Protein AF-A0A399J6B4-F1 (afdb_monomer_lite)

InterPro domains:
  IPR021323 Protein of unknown function DUF2927 [PF11150] (65-126)
  IPR021323 Protein of unknown function DUF2927 [PF11150] (184-303)

pLDDT: mean 83.19, std 24.25, range [19.98, 98.75]

Sequence (508 aa):
MTCGAGAFRRMALGAGLLLAACAPAPTPPAPDKAPGPTTHSMRPQLPPVRHFGVYVPEAPHIANADLARDFLDLTFQLESGRALPVLTRFEGPVRVTVQGATPPGMMRDLTALISRLQDEAGIDIALAPTAPPTAPDSASEAGKGTGSAPDASGPPPATGATGTGGGTAPVNMITIQPVSGDDIRGELPDAACFVIPGIRNLSEFHGARRQDRSDWAKLTTRSQLAIFVPNDAAPQETRDCMHEELAQALGPLNDLFRLNDSIFNDDNVHSVLTGFDMLVLRITYAPELHSGMTKAQVAAQLPALLARLNPEGQRLTPTPLPQTTPEWRAAVQQALGAGGSPAARLRGAQAALAIAGQQGWRDHRMGFSEYILGRLLEARDPNAALAHMRRAHAVYSATPATRLYAAQTGVALARDALRRGDAQACLALLQDLPALAEANQNASLLAQVLMLQAEAHAMQGRDDLARAARLDSLGWARYGFGPTWAILAKLQDVADLPPDTTSEPGAG

Secondary structure (DSSP, 8-state):
----PPP-------------TT--SPPPPPPSSPPP--S------PPPPP------PPPP---HHHHHHHHHHHHSB-TTSPBPSB---B-S-EEEEE-SPPPTTHHHHHHHHHHHHHHTT---EEEPPPPP-PPP------------------PPPP----------PPPEEEEEEEE-HHHHHHH-TT-SSEEEES-SSGGGHHHHTTSGGG-GGG-SSB-EEEEEEESSS-HHHHHHHHHHHHHHHHS-----TT-TT-SSSTT---SS--HHHHHHHHHHT-TT--TT-BHHHHHHHHHHHHHHH-SGGGTSPP-PPPPPPHHHHHHHHHHH-TTS-HHHHHHHHHHHHHHHHHTT--SHHHHHHHHHHHHHHTTT-HHHHHHHHHHHHHHHTTSGGGHHHHHHHHHHHHHHHHHTT-HHHHHHHHTTHHHHHHHTT-HHHHHHHHHHHHHHHHHTT-HHHHHHHHHHHHHHHHHHS-SHHHHHHHHHHHHTSS--TT------

Organism: NCBI:txid2211117

Radius of gyration: 27.41 Å; chains: 1; bounding box: 67×78×98 Å

Structure (mmCIF, N/CA/C/O backbone):
data_AF-A0A399J6B4-F1
#
_entry.id   AF-A0A399J6B4-F1
#
loop_
_atom_site.group_PDB
_atom_site.id
_atom_site.type_symbol
_atom_site.label_atom_id
_atom_site.label_alt_id
_atom_site.label_comp_id
_atom_site.label_asym_id
_atom_site.label_entity_id
_atom_site.label_seq_id
_atom_site.pdbx_PDB_ins_code
_atom_site.Cartn_x
_atom_site.Cartn_y
_atom_site.Cartn_z
_atom_site.occupancy
_atom_site.B_iso_or_equiv
_atom_site.auth_seq_id
_atom_site.auth_comp_id
_atom_site.auth_asym_id
_atom_site.auth_atom_id
_atom_site.pdbx_PDB_model_num
ATOM 1 N N . MET A 1 1 ? 36.749 -9.414 45.480 1.00 26.80 1 MET A N 1
ATOM 2 C CA . MET A 1 1 ? 35.449 -10.006 45.866 1.00 26.80 1 MET A CA 1
ATOM 3 C C . MET A 1 1 ? 34.444 -8.871 45.948 1.00 26.80 1 MET A C 1
ATOM 5 O O . MET A 1 1 ? 34.381 -8.210 46.972 1.00 26.80 1 MET A O 1
ATOM 9 N N . THR A 1 2 ? 33.754 -8.566 44.851 1.00 19.98 2 THR A N 1
ATOM 10 C CA . THR A 1 2 ? 32.818 -7.432 44.763 1.00 19.98 2 THR A CA 1
ATOM 11 C C . THR A 1 2 ? 31.755 -7.694 43.694 1.00 19.98 2 THR A C 1
ATOM 13 O O . THR A 1 2 ? 32.061 -8.271 42.654 1.00 19.98 2 THR A O 1
ATOM 16 N N . CYS A 1 3 ? 30.532 -7.264 44.018 1.00 20.80 3 CYS A N 1
ATOM 17 C CA . CYS A 1 3 ? 29.274 -7.199 43.265 1.00 20.80 3 CYS A CA 1
ATOM 18 C C . CYS A 1 3 ? 29.321 -7.126 41.726 1.00 20.80 3 CYS A C 1
ATOM 20 O O . CYS A 1 3 ? 30.129 -6.402 41.152 1.00 20.80 3 CYS A O 1
ATOM 22 N N . GLY A 1 4 ? 28.303 -7.724 41.091 1.00 20.16 4 GLY A N 1
ATOM 23 C CA . GLY A 1 4 ? 27.884 -7.459 39.711 1.00 20.16 4 GLY A CA 1
ATOM 24 C C . GLY A 1 4 ? 26.361 -7.564 39.586 1.00 20.16 4 GLY A C 1
ATOM 25 O O . GLY A 1 4 ? 25.768 -8.545 40.026 1.00 20.16 4 GLY A O 1
ATOM 26 N N . ALA A 1 5 ? 25.747 -6.500 39.073 1.00 21.94 5 ALA A N 1
ATOM 27 C CA . ALA A 1 5 ? 24.333 -6.166 39.180 1.00 21.94 5 ALA A CA 1
ATOM 28 C C . ALA A 1 5 ? 23.437 -6.832 38.121 1.00 21.94 5 ALA A C 1
ATOM 30 O O . ALA A 1 5 ? 23.877 -7.194 37.031 1.00 21.94 5 ALA A O 1
ATOM 31 N N . GLY A 1 6 ? 22.162 -6.969 38.496 1.00 20.25 6 GLY A N 1
ATOM 32 C CA . GLY A 1 6 ? 21.101 -7.678 37.791 1.00 20.25 6 GLY A CA 1
ATOM 33 C C . GLY A 1 6 ? 20.618 -7.031 36.494 1.00 20.25 6 GLY A C 1
ATOM 34 O O . GLY A 1 6 ? 20.526 -5.813 36.353 1.00 20.25 6 GLY A O 1
ATOM 35 N N . ALA A 1 7 ? 20.257 -7.917 35.569 1.00 22.03 7 ALA A N 1
ATOM 36 C CA . ALA A 1 7 ? 19.616 -7.651 34.297 1.00 22.03 7 ALA A CA 1
ATOM 37 C C . ALA A 1 7 ? 18.214 -7.038 34.469 1.00 22.03 7 ALA A C 1
ATOM 39 O O . ALA A 1 7 ? 17.348 -7.624 35.118 1.00 22.03 7 ALA A O 1
ATOM 40 N N . PHE A 1 8 ? 17.969 -5.895 33.822 1.00 21.58 8 PHE A N 1
ATOM 41 C CA . PHE A 1 8 ? 16.633 -5.322 33.659 1.00 21.58 8 PHE A CA 1
ATOM 42 C C . PHE A 1 8 ? 16.160 -5.458 32.206 1.00 21.58 8 PHE A C 1
ATOM 44 O O . PHE A 1 8 ? 16.821 -5.034 31.258 1.00 21.58 8 PHE A O 1
ATOM 51 N N . ARG A 1 9 ? 14.987 -6.088 32.076 1.00 20.48 9 ARG A N 1
ATOM 52 C CA . ARG A 1 9 ? 14.182 -6.303 30.867 1.00 20.48 9 ARG A CA 1
ATOM 53 C C . ARG A 1 9 ? 13.980 -5.009 30.070 1.00 20.48 9 ARG A C 1
ATOM 55 O O . ARG A 1 9 ? 13.464 -4.029 30.600 1.00 20.48 9 ARG A O 1
ATOM 62 N N . ARG A 1 10 ? 14.281 -5.049 28.768 1.00 23.75 10 ARG A N 1
ATOM 63 C CA . ARG A 1 10 ? 13.801 -4.065 27.789 1.00 23.75 10 ARG A CA 1
ATOM 64 C C . ARG A 1 10 ? 12.342 -4.393 27.458 1.00 23.75 10 ARG A C 1
ATOM 66 O O . ARG A 1 10 ? 12.069 -5.417 26.842 1.00 23.75 10 ARG A O 1
ATOM 73 N N . MET A 1 11 ? 11.414 -3.552 27.915 1.00 22.17 11 MET A N 1
ATOM 74 C CA . MET A 1 11 ? 10.039 -3.523 27.411 1.00 22.17 11 MET A CA 1
ATOM 75 C C . MET A 1 11 ? 10.085 -3.106 25.939 1.00 22.17 11 MET A C 1
ATOM 77 O O . MET A 1 11 ? 10.485 -1.986 25.625 1.00 22.17 11 MET A O 1
ATOM 81 N N . ALA A 1 12 ? 9.724 -4.034 25.057 1.00 24.00 12 ALA A N 1
ATOM 82 C CA . ALA A 1 12 ? 9.498 -3.777 23.647 1.00 24.00 12 ALA A CA 1
ATOM 83 C C . ALA A 1 12 ? 8.201 -2.968 23.508 1.00 24.00 12 ALA A C 1
ATOM 85 O O . ALA A 1 12 ? 7.105 -3.490 23.702 1.00 24.00 12 ALA A O 1
ATOM 86 N N . LEU A 1 13 ? 8.347 -1.676 23.231 1.00 30.33 13 LEU A N 1
ATOM 87 C CA . LEU A 1 13 ? 7.309 -0.897 22.573 1.00 30.33 13 LEU A CA 1
ATOM 88 C C . LEU A 1 13 ? 7.249 -1.405 21.135 1.00 30.33 13 LEU A C 1
ATOM 90 O O . LEU A 1 13 ? 8.274 -1.411 20.455 1.00 30.33 13 LEU A O 1
ATOM 94 N N . GLY A 1 14 ? 6.083 -1.906 20.730 1.00 29.34 14 GLY A N 1
ATOM 95 C CA . GLY A 1 14 ? 5.829 -2.314 19.355 1.00 29.34 14 GLY A CA 1
ATOM 96 C C . GLY A 1 14 ? 5.994 -1.105 18.447 1.00 29.34 14 GLY A C 1
ATOM 97 O O . GLY A 1 14 ? 5.126 -0.240 18.420 1.00 29.34 14 GLY A O 1
ATOM 98 N N . ALA A 1 15 ? 7.140 -1.036 17.778 1.00 29.83 15 ALA A N 1
ATOM 99 C CA . ALA A 1 15 ? 7.305 -0.257 16.569 1.00 29.83 15 ALA A CA 1
ATOM 100 C C . ALA A 1 15 ? 6.495 -0.986 15.493 1.00 29.83 15 ALA A C 1
ATOM 102 O O . ALA A 1 15 ? 6.788 -2.151 15.214 1.00 29.83 15 ALA A O 1
ATOM 103 N N . GLY A 1 16 ? 5.434 -0.344 15.001 1.00 30.03 16 GLY A N 1
ATOM 104 C CA . GLY A 1 16 ? 4.725 -0.807 13.813 1.00 30.03 16 GLY A CA 1
ATOM 105 C C . GLY A 1 16 ? 5.716 -0.842 12.658 1.00 30.03 16 GLY A C 1
ATOM 106 O O . GLY A 1 16 ? 6.464 0.120 12.457 1.00 30.03 16 GLY A O 1
ATOM 107 N N . LEU A 1 17 ? 5.798 -1.985 11.986 1.00 30.83 17 LEU A N 1
ATOM 108 C CA . LEU A 1 17 ? 6.546 -2.108 10.744 1.00 30.83 17 LEU A CA 1
ATOM 109 C C . LEU A 1 17 ? 5.548 -1.812 9.629 1.00 30.83 17 LEU A C 1
ATOM 111 O O . LEU A 1 17 ? 5.013 -2.733 9.024 1.00 30.83 17 LEU A O 1
ATOM 115 N N . LEU A 1 18 ? 5.351 -0.532 9.325 1.00 29.59 18 LEU A N 1
ATOM 116 C CA . LEU A 1 18 ? 4.700 -0.129 8.081 1.00 29.59 18 LEU A CA 1
ATOM 117 C C . LEU A 1 18 ? 5.726 -0.290 6.958 1.00 29.59 18 LEU A C 1
ATOM 119 O O . LEU A 1 18 ? 6.440 0.634 6.563 1.00 29.59 18 LEU A O 1
ATOM 123 N N . LEU A 1 19 ? 5.896 -1.540 6.524 1.00 31.41 19 LEU A N 1
ATOM 124 C CA . LEU A 1 19 ? 6.671 -1.883 5.343 1.00 31.41 19 LEU A CA 1
ATOM 125 C C . LEU A 1 19 ? 5.777 -1.680 4.124 1.00 31.41 19 LEU A C 1
ATOM 127 O O . LEU A 1 19 ? 5.273 -2.636 3.543 1.00 31.41 19 LEU A O 1
ATOM 131 N N . ALA A 1 20 ? 5.648 -0.432 3.677 1.00 28.42 20 ALA A N 1
ATOM 132 C CA . ALA A 1 20 ? 5.200 -0.173 2.321 1.00 28.42 20 ALA A CA 1
ATOM 133 C C . ALA A 1 20 ? 6.119 -0.953 1.358 1.00 28.42 20 ALA A C 1
ATOM 135 O O . ALA A 1 20 ? 7.308 -0.650 1.199 1.00 28.42 20 ALA A O 1
ATOM 136 N N . ALA A 1 21 ? 5.573 -1.965 0.676 1.00 29.17 21 ALA A N 1
ATOM 137 C CA . ALA A 1 21 ? 6.278 -2.746 -0.344 1.00 29.17 21 ALA A CA 1
ATOM 138 C C . ALA A 1 21 ? 6.682 -1.899 -1.575 1.00 29.17 21 ALA A C 1
ATOM 140 O O . ALA A 1 21 ? 7.307 -2.399 -2.514 1.00 29.17 21 ALA A O 1
ATOM 141 N N . CYS A 1 22 ? 6.424 -0.591 -1.533 1.00 29.05 22 CYS A N 1
ATOM 142 C CA . CYS A 1 22 ? 6.969 0.431 -2.414 1.00 29.05 22 CYS A CA 1
ATOM 143 C C . CYS A 1 22 ? 8.441 0.781 -2.146 1.00 29.05 22 CYS A C 1
ATOM 145 O O . CYS A 1 22 ? 8.893 1.801 -2.653 1.00 29.05 22 CYS A O 1
ATOM 147 N N . ALA A 1 23 ? 9.225 -0.034 -1.427 1.00 25.23 23 ALA A N 1
ATOM 148 C CA . ALA A 1 23 ? 10.664 0.200 -1.331 1.00 25.23 23 ALA A CA 1
ATOM 149 C C . ALA A 1 23 ? 11.293 0.198 -2.746 1.00 25.23 23 ALA A C 1
ATOM 151 O O . ALA A 1 23 ? 11.383 -0.879 -3.371 1.00 25.23 23 ALA A O 1
ATOM 152 N N . PRO A 1 24 ? 11.758 1.357 -3.269 1.00 29.09 24 PRO A N 1
ATOM 153 C CA . PRO A 1 24 ? 12.564 1.369 -4.478 1.00 29.09 24 PRO A CA 1
ATOM 154 C C . PRO A 1 24 ? 13.787 0.474 -4.245 1.00 29.09 24 PRO A C 1
ATOM 156 O O . PRO A 1 24 ? 14.213 0.244 -3.110 1.00 29.09 24 PRO A O 1
ATOM 159 N N . ALA A 1 25 ? 14.346 -0.092 -5.316 1.00 27.31 25 ALA A N 1
ATOM 160 C CA . ALA A 1 25 ? 15.656 -0.737 -5.237 1.00 27.31 25 ALA A CA 1
ATOM 161 C C . ALA A 1 25 ? 16.624 0.152 -4.424 1.00 27.31 25 ALA A C 1
ATOM 163 O O . ALA A 1 25 ? 16.538 1.376 -4.568 1.00 27.31 25 ALA A O 1
ATOM 164 N N . PRO A 1 26 ? 17.497 -0.422 -3.570 1.00 23.53 26 PRO A N 1
ATOM 165 C CA . PRO A 1 26 ? 18.418 0.365 -2.761 1.00 23.53 26 PRO A CA 1
ATOM 166 C C . PRO A 1 26 ? 19.145 1.356 -3.665 1.00 23.53 26 PRO A C 1
ATOM 168 O O . PRO A 1 26 ? 19.830 0.962 -4.610 1.00 23.53 26 PRO A O 1
ATOM 171 N N . THR A 1 27 ? 18.937 2.644 -3.403 1.00 28.33 27 THR A N 1
ATOM 172 C CA . THR A 1 27 ? 19.668 3.710 -4.071 1.00 28.33 27 THR A CA 1
ATOM 173 C C . THR A 1 27 ? 21.152 3.471 -3.812 1.00 28.33 27 THR A C 1
ATOM 175 O O . THR A 1 27 ? 21.530 3.330 -2.642 1.00 28.33 27 THR A O 1
ATOM 178 N N . PRO A 1 28 ? 22.008 3.400 -4.848 1.00 25.19 28 PRO A N 1
ATOM 179 C CA . PRO A 1 28 ? 23.443 3.435 -4.619 1.00 25.19 28 PRO A CA 1
ATOM 180 C C . PRO A 1 28 ? 23.772 4.687 -3.788 1.00 25.19 28 PRO A C 1
ATOM 182 O O . PRO A 1 28 ? 23.064 5.693 -3.917 1.00 25.19 28 PRO A O 1
ATOM 185 N N . PRO A 1 29 ? 24.794 4.638 -2.912 1.00 23.86 29 PRO A N 1
ATOM 186 C CA . PRO A 1 29 ? 25.210 5.818 -2.166 1.00 23.86 29 PRO A CA 1
ATOM 187 C C . PRO A 1 29 ? 25.396 6.972 -3.148 1.00 23.86 29 PRO A C 1
ATOM 189 O O . PRO A 1 29 ? 25.939 6.775 -4.241 1.00 23.86 29 PRO A O 1
ATOM 192 N N . ALA A 1 30 ? 24.892 8.151 -2.774 1.00 26.66 30 ALA A N 1
ATOM 193 C CA . ALA A 1 30 ? 25.101 9.358 -3.554 1.00 26.66 30 ALA A CA 1
ATOM 194 C C . ALA A 1 30 ? 26.594 9.436 -3.919 1.00 26.66 30 ALA A C 1
ATOM 196 O O . ALA A 1 30 ? 27.432 9.231 -3.036 1.00 26.66 30 ALA A O 1
ATOM 197 N N . PRO A 1 31 ? 26.957 9.664 -5.192 1.00 30.59 31 PRO A N 1
ATOM 198 C CA . PRO A 1 31 ? 28.357 9.837 -5.536 1.00 30.59 31 PRO A CA 1
ATOM 199 C C . PRO A 1 31 ? 28.922 10.966 -4.669 1.00 30.59 31 PRO A C 1
ATOM 201 O O . PRO A 1 31 ? 28.338 12.048 -4.609 1.00 30.59 31 PRO A O 1
ATOM 204 N N . ASP A 1 32 ? 30.064 10.717 -4.022 1.00 34.56 32 ASP A N 1
ATOM 205 C CA . ASP A 1 32 ? 30.746 11.615 -3.067 1.00 34.56 32 ASP A CA 1
ATOM 206 C C . ASP A 1 32 ? 31.175 12.978 -3.650 1.00 34.56 32 ASP A C 1
ATOM 208 O O . ASP A 1 32 ? 31.865 13.769 -3.010 1.00 34.56 32 ASP A O 1
ATOM 212 N N . LYS A 1 33 ? 30.770 13.282 -4.879 1.00 36.25 33 LYS A N 1
ATOM 213 C CA . LYS A 1 33 ? 30.778 14.596 -5.508 1.00 36.25 33 LYS A CA 1
ATOM 214 C C . LYS A 1 33 ? 29.810 14.550 -6.681 1.00 36.25 33 LYS A C 1
ATOM 216 O O . LYS A 1 33 ? 29.886 13.652 -7.519 1.00 36.25 33 LYS A O 1
ATOM 221 N N . ALA A 1 34 ? 28.956 15.565 -6.784 1.00 32.44 34 ALA A N 1
ATOM 222 C CA . ALA A 1 34 ? 28.310 15.889 -8.047 1.00 32.44 34 ALA A CA 1
ATOM 223 C C . ALA A 1 34 ? 29.396 15.983 -9.142 1.00 32.44 34 ALA A C 1
ATOM 225 O O . ALA A 1 34 ? 30.417 16.641 -8.903 1.00 32.44 34 ALA A O 1
ATOM 226 N N . PRO A 1 35 ? 29.227 15.350 -10.317 1.00 35.50 35 PRO A N 1
ATOM 227 C CA . PRO A 1 35 ? 30.140 15.582 -11.422 1.00 35.50 35 PRO A CA 1
ATOM 228 C C . PRO A 1 35 ? 30.145 17.084 -11.724 1.00 35.50 35 PRO A C 1
ATOM 230 O O . PRO A 1 35 ? 29.090 17.702 -11.887 1.00 35.50 35 PRO A O 1
ATOM 233 N N . GLY A 1 36 ? 31.337 17.685 -11.718 1.00 35.06 36 GLY A N 1
ATOM 234 C CA . GLY A 1 36 ? 31.517 19.093 -12.062 1.00 35.06 36 GLY A CA 1
ATOM 235 C C . GLY A 1 36 ? 30.961 19.395 -13.460 1.00 35.06 36 GLY A C 1
ATOM 236 O O . GLY A 1 36 ? 30.843 18.484 -14.286 1.00 35.06 36 GLY A O 1
ATOM 237 N N . PRO A 1 37 ? 30.612 20.660 -13.753 1.00 36.12 37 PRO A N 1
ATOM 238 C CA . PRO A 1 37 ? 29.930 21.017 -14.985 1.00 36.12 37 PRO A CA 1
ATOM 239 C C . PRO A 1 37 ? 30.905 20.860 -16.150 1.00 36.12 37 PRO A C 1
ATOM 241 O O . PRO A 1 37 ? 31.718 21.740 -16.422 1.00 36.12 37 PRO A O 1
ATOM 244 N N . THR A 1 38 ? 30.835 19.731 -16.844 1.00 35.59 38 THR A N 1
ATOM 245 C CA . THR A 1 38 ? 31.518 19.553 -18.120 1.00 35.59 38 THR A CA 1
ATOM 246 C C . THR A 1 38 ? 30.466 19.359 -19.199 1.00 35.59 38 THR A C 1
ATOM 248 O O . THR A 1 38 ? 29.676 18.423 -19.179 1.00 35.59 38 THR A O 1
ATOM 251 N N . THR A 1 39 ? 30.476 20.314 -20.132 1.00 32.84 39 THR A N 1
ATOM 252 C CA . THR A 1 39 ? 29.654 20.439 -21.345 1.00 32.84 39 THR A CA 1
ATOM 253 C C . THR A 1 39 ? 28.180 20.817 -21.137 1.00 32.84 39 THR A C 1
ATOM 255 O O . THR A 1 39 ? 27.442 20.235 -20.350 1.00 32.84 39 THR A O 1
ATOM 258 N N . HIS A 1 40 ? 27.760 21.867 -21.848 1.00 36.88 40 HIS A N 1
ATOM 259 C CA . HIS A 1 40 ? 26.385 22.356 -21.925 1.00 36.88 40 HIS A CA 1
ATOM 260 C C . HIS A 1 40 ? 25.469 21.294 -22.560 1.00 36.88 40 HIS A C 1
ATOM 262 O O . HIS A 1 40 ? 25.194 21.347 -23.753 1.00 36.88 40 HIS A O 1
ATOM 268 N N . SER A 1 41 ? 24.972 20.342 -21.773 1.00 39.12 41 SER A N 1
ATOM 269 C CA . SER A 1 41 ? 23.759 19.604 -22.129 1.00 39.12 41 SER A CA 1
ATOM 270 C C . SER A 1 41 ? 22.575 20.321 -21.497 1.00 39.12 41 SER A C 1
ATOM 272 O O . SER A 1 41 ? 22.517 20.482 -20.276 1.00 39.12 41 SER A O 1
ATOM 274 N N . MET A 1 42 ? 21.659 20.807 -22.339 1.00 37.47 42 MET A N 1
ATOM 275 C CA . MET A 1 42 ? 20.337 21.300 -21.946 1.00 37.47 42 MET A CA 1
ATOM 276 C C . MET A 1 42 ? 19.780 20.391 -20.847 1.00 37.47 42 MET A C 1
ATOM 278 O O . MET A 1 42 ? 19.519 19.217 -21.100 1.00 37.47 42 MET A O 1
ATOM 282 N N . ARG A 1 43 ? 19.604 20.909 -19.624 1.00 52.41 43 ARG A N 1
ATOM 283 C CA . ARG A 1 43 ? 18.799 20.200 -18.622 1.00 52.41 43 ARG A CA 1
ATOM 284 C C . ARG A 1 43 ? 17.421 20.005 -19.258 1.00 52.41 43 ARG A C 1
ATOM 286 O O . ARG A 1 43 ? 16.815 21.024 -19.597 1.00 52.41 43 ARG A O 1
ATOM 293 N N . PRO A 1 44 ? 16.929 18.769 -19.458 1.00 59.09 44 PRO A N 1
ATOM 294 C CA . PRO A 1 44 ? 15.613 18.569 -20.042 1.00 59.09 44 PRO A CA 1
ATOM 295 C C . PRO A 1 44 ? 14.598 19.318 -19.184 1.00 59.09 44 PRO A C 1
ATOM 297 O O . PRO A 1 44 ? 14.485 19.065 -17.981 1.00 59.09 44 PRO A O 1
ATOM 300 N N . GLN A 1 45 ? 13.905 20.291 -19.773 1.00 70.94 45 GLN A N 1
ATOM 301 C CA . GLN A 1 45 ? 12.820 20.966 -19.081 1.00 70.94 45 GLN A CA 1
ATOM 302 C C . GLN A 1 45 ? 11.707 19.936 -18.897 1.00 70.94 45 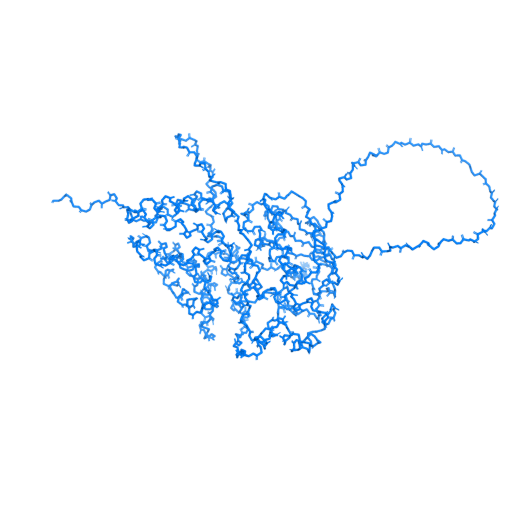GLN A C 1
ATOM 304 O O . GLN A 1 45 ? 11.056 19.537 -19.859 1.00 70.94 45 GLN A O 1
ATOM 309 N N . LEU A 1 46 ? 11.537 19.456 -17.665 1.00 79.94 46 LEU A N 1
ATOM 310 C CA . LEU A 1 46 ? 10.514 18.463 -17.373 1.00 79.94 46 LEU A CA 1
ATOM 311 C C . LEU A 1 46 ? 9.117 19.074 -17.573 1.00 79.94 46 LEU A C 1
ATOM 313 O O . LEU A 1 46 ? 8.896 20.221 -17.158 1.00 79.94 46 LEU A O 1
ATOM 317 N N . PRO A 1 47 ? 8.161 18.319 -18.142 1.00 86.44 47 PRO A N 1
ATOM 318 C CA . PRO A 1 47 ? 6.780 18.770 -18.252 1.00 86.44 47 PRO A CA 1
ATOM 319 C C . PRO A 1 47 ? 6.176 19.042 -16.863 1.00 86.44 47 PRO A C 1
ATOM 321 O O . PRO A 1 47 ? 6.706 18.573 -15.844 1.00 86.44 47 PRO A O 1
ATOM 324 N N . PRO A 1 48 ? 5.074 19.808 -16.781 1.00 86.31 48 PRO A N 1
ATOM 325 C CA . PRO A 1 48 ? 4.318 19.966 -15.543 1.00 86.31 48 PRO A CA 1
ATOM 326 C C . PRO A 1 48 ? 3.937 18.614 -14.926 1.00 86.31 48 PRO A C 1
ATOM 328 O O . PRO A 1 48 ? 3.704 17.639 -15.638 1.00 86.31 48 PRO A O 1
ATOM 331 N N . VAL A 1 49 ? 3.874 18.570 -13.593 1.00 87.06 49 VAL A N 1
ATOM 332 C CA . VAL A 1 49 ? 3.455 17.373 -12.848 1.00 87.06 49 VAL A CA 1
ATOM 333 C C . VAL A 1 49 ? 2.025 17.000 -13.245 1.00 87.06 49 VAL A C 1
ATOM 335 O O . VAL A 1 49 ? 1.138 17.859 -13.224 1.00 87.06 49 VAL A O 1
ATOM 338 N N . ARG A 1 50 ? 1.802 15.732 -13.607 1.00 90.44 50 ARG A N 1
ATOM 339 C CA . ARG A 1 50 ? 0.462 15.165 -13.814 1.00 90.44 50 ARG A CA 1
ATOM 340 C C . ARG A 1 50 ? -0.176 14.783 -12.481 1.00 90.44 50 ARG A C 1
ATOM 342 O O . ARG A 1 50 ? 0.507 14.559 -11.488 1.00 90.44 50 ARG A O 1
ATOM 349 N N . HIS A 1 51 ? -1.499 14.709 -12.481 1.00 88.19 51 HIS A N 1
ATOM 350 C CA . HIS A 1 51 ? -2.289 14.336 -11.314 1.00 88.19 51 HIS A CA 1
ATOM 351 C C . HIS A 1 51 ? -3.400 13.398 -11.754 1.00 88.19 51 HIS A C 1
ATOM 353 O O . HIS A 1 51 ? -3.881 13.500 -12.886 1.00 88.19 51 HIS A O 1
ATOM 359 N N . PHE A 1 52 ? -3.802 12.502 -10.861 1.00 91.50 52 PHE A N 1
ATOM 360 C CA . PHE A 1 52 ? -4.925 11.617 -11.121 1.00 91.50 52 PHE A CA 1
ATOM 361 C C . PHE A 1 52 ? -6.251 12.372 -11.068 1.00 91.50 52 PHE A C 1
ATOM 363 O O . PHE A 1 52 ? -6.393 13.375 -10.365 1.00 91.50 52 PHE A O 1
ATOM 370 N N . GLY A 1 53 ? -7.213 11.882 -11.847 1.00 88.38 53 GLY A N 1
ATOM 371 C CA . GLY A 1 53 ? -8.607 12.284 -11.726 1.00 88.38 53 GLY A CA 1
ATOM 372 C C . GLY A 1 53 ? -9.282 11.637 -10.515 1.00 88.38 53 GLY A C 1
ATOM 373 O O . GLY A 1 53 ? -8.631 11.111 -9.612 1.00 88.38 53 GLY A O 1
ATOM 374 N N . VAL A 1 54 ? -10.613 11.660 -10.520 1.00 86.38 54 VAL A N 1
ATOM 375 C CA . VAL A 1 54 ? -11.429 10.982 -9.505 1.00 86.38 54 VAL A CA 1
ATOM 376 C C . VAL A 1 54 ? -11.155 9.476 -9.547 1.00 86.38 54 VAL A C 1
ATOM 378 O O . VAL A 1 54 ? -11.136 8.878 -10.622 1.00 86.38 54 VAL A O 1
ATOM 381 N N . TYR A 1 55 ? -10.924 8.875 -8.379 1.00 89.12 55 TYR A N 1
ATOM 382 C CA . TYR A 1 55 ? -10.807 7.425 -8.250 1.00 89.12 55 TYR A CA 1
ATOM 383 C C . TYR A 1 55 ? -12.179 6.778 -8.434 1.00 89.12 55 TYR A C 1
ATOM 385 O O . TYR A 1 55 ? -13.163 7.245 -7.863 1.00 89.12 55 TYR A O 1
ATOM 393 N N . VAL A 1 56 ? -12.238 5.699 -9.210 1.00 87.38 56 VAL A N 1
ATOM 394 C CA . VAL A 1 56 ? -13.453 4.898 -9.365 1.00 87.38 56 VAL A CA 1
ATOM 395 C C . VAL A 1 56 ? -13.236 3.593 -8.600 1.00 87.38 56 VAL A C 1
ATOM 397 O O . VAL A 1 56 ? -12.478 2.751 -9.081 1.00 87.38 56 VAL A O 1
ATOM 400 N N . PRO A 1 57 ? -13.844 3.422 -7.412 1.00 83.31 57 PRO A N 1
ATOM 401 C CA . PRO A 1 57 ? -13.641 2.225 -6.611 1.00 83.31 57 PRO A CA 1
ATOM 402 C C . PRO A 1 57 ? -14.259 0.998 -7.278 1.00 83.31 57 PRO A C 1
ATOM 404 O O . PRO A 1 57 ? -15.393 1.032 -7.763 1.00 83.31 57 PRO A O 1
ATOM 407 N N . GLU A 1 58 ? -13.525 -0.112 -7.253 1.00 86.69 58 GLU A N 1
ATOM 408 C CA . GLU A 1 58 ? -14.093 -1.425 -7.544 1.00 86.69 58 GLU A CA 1
ATOM 409 C C . GLU A 1 58 ? -14.865 -1.922 -6.318 1.00 86.69 58 GLU A C 1
ATOM 411 O O . GLU A 1 58 ? -14.420 -1.783 -5.177 1.00 86.69 58 GLU A O 1
ATOM 416 N N . ALA A 1 59 ? -16.055 -2.481 -6.542 1.00 85.88 59 ALA A N 1
ATOM 417 C CA . ALA A 1 59 ? -16.837 -3.050 -5.453 1.00 85.88 59 ALA A CA 1
ATOM 418 C C . ALA A 1 59 ? -16.114 -4.292 -4.896 1.00 85.88 59 ALA A C 1
ATOM 420 O O . ALA A 1 59 ? -15.736 -5.165 -5.684 1.00 85.88 59 ALA A O 1
ATOM 421 N N . PRO A 1 60 ? -15.952 -4.415 -3.566 1.00 87.62 60 PRO A N 1
ATOM 422 C CA . PRO A 1 60 ? -15.250 -5.549 -2.982 1.00 87.62 60 PRO A CA 1
ATOM 423 C C . PRO A 1 60 ? -15.991 -6.854 -3.287 1.00 87.62 60 PRO A C 1
ATOM 425 O O . PRO A 1 60 ? -17.179 -7.001 -2.992 1.00 87.62 60 PRO A O 1
ATOM 428 N N . HIS A 1 61 ? -15.279 -7.827 -3.854 1.00 89.69 61 HIS A N 1
ATOM 429 C CA . HIS A 1 61 ? -15.815 -9.151 -4.166 1.00 89.69 61 HIS A CA 1
ATOM 430 C C . HIS A 1 61 ? -15.371 -10.163 -3.104 1.00 89.69 61 HIS A C 1
ATOM 432 O O . HIS A 1 61 ? -14.439 -10.938 -3.309 1.00 89.69 61 HIS A O 1
ATOM 438 N N . ILE A 1 62 ? -16.026 -10.138 -1.942 1.00 93.88 62 ILE A N 1
ATOM 439 C CA . ILE A 1 62 ? -15.675 -10.986 -0.796 1.00 93.88 62 ILE A CA 1
ATOM 440 C C . ILE A 1 62 ? -16.918 -11.582 -0.133 1.00 93.88 62 ILE A C 1
ATOM 442 O O . ILE A 1 62 ? -17.942 -10.911 0.027 1.00 93.88 62 ILE A O 1
ATOM 446 N N . ALA A 1 63 ? -16.833 -12.855 0.263 1.00 97.31 63 ALA A N 1
ATOM 447 C CA . ALA A 1 63 ? -17.887 -13.514 1.022 1.00 97.31 63 ALA A CA 1
ATOM 448 C C . ALA A 1 63 ? -17.997 -12.920 2.433 1.00 97.31 63 ALA A C 1
ATOM 450 O O . ALA A 1 63 ? -16.995 -12.653 3.097 1.00 97.31 63 ALA A O 1
ATOM 451 N N . ASN A 1 64 ? -19.221 -12.778 2.941 1.00 97.88 64 ASN A N 1
ATOM 452 C CA . ASN A 1 64 ? -19.450 -12.153 4.247 1.00 97.88 64 ASN A CA 1
ATOM 453 C C . ASN A 1 64 ? -18.802 -12.924 5.404 1.00 97.88 64 ASN A C 1
ATOM 455 O O . ASN A 1 64 ? -18.394 -12.312 6.386 1.00 97.88 64 ASN A O 1
ATOM 459 N N . ALA A 1 65 ? -18.666 -14.247 5.291 1.00 97.31 65 ALA A N 1
ATOM 460 C CA . ALA A 1 65 ? -17.972 -15.044 6.301 1.00 97.31 65 ALA A CA 1
ATOM 461 C C . ALA A 1 65 ? -16.467 -14.722 6.366 1.00 97.31 65 ALA A C 1
ATOM 463 O O . ALA A 1 65 ? -15.920 -14.588 7.462 1.00 97.31 65 ALA A O 1
ATOM 464 N N . ASP A 1 66 ? -15.819 -14.549 5.210 1.00 96.94 66 ASP A N 1
ATOM 465 C CA . ASP A 1 66 ? -14.394 -14.213 5.131 1.00 96.94 66 ASP A CA 1
ATOM 466 C C . ASP A 1 66 ? -14.156 -12.780 5.609 1.00 96.94 66 ASP A C 1
ATOM 468 O O . ASP A 1 66 ? -13.323 -12.555 6.486 1.00 96.94 66 ASP A O 1
ATOM 472 N N . LEU A 1 67 ? -14.976 -11.834 5.136 1.00 97.44 67 LEU A N 1
ATOM 473 C CA . LEU A 1 67 ? -14.929 -10.437 5.567 1.00 97.44 67 LEU A CA 1
ATOM 474 C C . LEU A 1 67 ? -15.153 -10.289 7.076 1.00 97.44 67 LEU A C 1
ATOM 476 O O . LEU A 1 67 ? -14.437 -9.532 7.722 1.00 97.44 67 LEU A O 1
ATOM 480 N N . ALA A 1 68 ? -16.106 -11.020 7.666 1.00 98.12 68 ALA A N 1
ATOM 481 C CA . ALA A 1 68 ? -16.333 -10.977 9.110 1.00 98.12 68 ALA A CA 1
ATOM 482 C C . ALA A 1 68 ? -15.098 -11.438 9.894 1.00 98.12 68 ALA A C 1
ATOM 484 O O . ALA A 1 68 ? -14.703 -10.802 10.871 1.00 98.12 68 ALA A O 1
ATOM 485 N N . ARG A 1 69 ? -14.478 -12.542 9.466 1.00 96.62 69 ARG A N 1
ATOM 486 C CA . ARG A 1 69 ? -13.253 -13.063 10.079 1.00 96.62 69 ARG A CA 1
ATOM 487 C C . ARG A 1 69 ? -12.106 -12.064 9.947 1.00 96.62 69 ARG A C 1
ATOM 489 O O . ARG A 1 69 ? -11.436 -11.784 10.937 1.00 96.62 69 ARG A O 1
ATOM 496 N N . ASP A 1 70 ? -11.884 -11.538 8.749 1.00 96.62 70 ASP A N 1
ATOM 497 C CA . ASP A 1 70 ? -10.761 -10.644 8.484 1.00 96.62 70 ASP A CA 1
ATOM 498 C C . ASP A 1 70 ? -10.946 -9.294 9.184 1.00 96.62 70 ASP A C 1
ATOM 500 O O . ASP A 1 70 ? -10.016 -8.830 9.834 1.00 96.62 70 ASP A O 1
ATOM 504 N N . PHE A 1 71 ? -12.164 -8.747 9.221 1.00 97.75 71 PHE A N 1
ATOM 505 C CA . PHE A 1 71 ? -12.496 -7.567 10.026 1.00 97.75 71 PHE A CA 1
ATOM 506 C C . PHE A 1 71 ? -12.149 -7.756 11.510 1.00 97.75 71 PHE A C 1
ATOM 508 O O . PHE A 1 71 ? -11.573 -6.871 12.145 1.00 97.75 71 PHE A O 1
ATOM 515 N N . LEU A 1 72 ? -12.476 -8.918 12.082 1.00 97.56 72 LEU A N 1
ATOM 516 C CA . LEU A 1 72 ? -12.182 -9.226 13.481 1.00 97.56 72 LEU A CA 1
ATOM 517 C C . LEU A 1 72 ? -10.679 -9.376 13.758 1.00 97.56 72 LEU A C 1
ATOM 519 O O . LEU A 1 72 ? -10.231 -9.003 14.843 1.00 97.56 72 LEU A O 1
ATOM 523 N N . ASP A 1 73 ? -9.914 -9.928 12.819 1.00 95.38 73 ASP A N 1
ATOM 524 C CA . ASP A 1 73 ? -8.460 -10.086 12.951 1.00 95.38 73 ASP A CA 1
ATOM 525 C C . ASP A 1 73 ? -7.708 -8.765 12.721 1.00 95.38 73 ASP A C 1
ATOM 527 O O . ASP A 1 73 ? -6.714 -8.504 13.396 1.00 95.38 73 ASP A O 1
ATOM 531 N N . LEU A 1 74 ? -8.223 -7.909 11.839 1.00 96.81 74 LEU A N 1
ATOM 532 C CA . LEU A 1 74 ? -7.763 -6.535 11.637 1.00 96.81 74 LEU A CA 1
ATOM 533 C C . LEU A 1 74 ? -7.999 -5.671 12.891 1.00 96.81 74 LEU A C 1
ATOM 535 O O . LEU A 1 74 ? -7.142 -4.901 13.315 1.00 96.81 74 LEU A O 1
ATOM 539 N N . THR A 1 75 ? -9.172 -5.806 13.513 1.00 97.12 75 THR A N 1
ATOM 540 C CA . THR A 1 75 ? -9.636 -4.871 14.554 1.00 97.12 75 THR A CA 1
ATOM 541 C C . THR A 1 75 ? -9.157 -5.219 15.965 1.00 97.12 75 THR A C 1
ATOM 543 O O . THR A 1 75 ? -8.966 -4.323 16.784 1.00 97.12 75 THR A O 1
ATOM 546 N N . PHE A 1 76 ? -9.008 -6.508 16.294 1.00 97.19 76 PHE A N 1
ATOM 547 C CA . PHE A 1 76 ? -8.796 -6.965 17.680 1.00 97.19 76 PHE A CA 1
ATOM 548 C C . PHE A 1 76 ? -7.380 -7.478 17.971 1.00 97.19 76 PHE A C 1
ATOM 550 O O . PHE A 1 76 ? -7.136 -8.129 18.992 1.00 97.19 76 PHE A O 1
ATOM 557 N N . GLN A 1 77 ? -6.431 -7.187 17.092 1.00 93.38 77 GLN A N 1
ATOM 558 C CA . GLN A 1 77 ? -5.026 -7.530 17.254 1.00 93.38 77 GLN A CA 1
ATOM 559 C C . GLN A 1 77 ? -4.178 -6.350 16.769 1.00 93.38 77 GLN A C 1
ATOM 561 O O . GLN A 1 77 ? -4.662 -5.531 16.006 1.00 93.38 77 GLN A O 1
ATOM 566 N N . LEU A 1 78 ? -2.954 -6.221 17.270 1.00 91.50 78 LEU A N 1
ATOM 567 C CA . LEU A 1 78 ? -1.916 -5.357 16.702 1.00 91.50 78 LEU A CA 1
ATOM 568 C C . LEU A 1 78 ? -0.961 -6.209 15.866 1.00 91.50 78 LEU A C 1
ATOM 570 O O . LEU A 1 78 ? -0.811 -7.393 16.168 1.00 91.50 78 LEU A O 1
ATOM 574 N N . GLU A 1 79 ? -0.201 -5.599 14.958 1.00 84.00 79 GLU A N 1
ATOM 575 C CA . GLU A 1 79 ? 0.862 -6.279 14.184 1.00 84.00 79 GLU A CA 1
ATOM 576 C C . GLU A 1 79 ? 1.806 -7.118 15.060 1.00 84.00 79 GLU A C 1
ATOM 578 O O . GLU A 1 79 ? 2.163 -8.251 14.738 1.00 84.00 79 GLU A O 1
ATOM 583 N N . SER A 1 80 ? 2.145 -6.601 16.249 1.00 83.81 80 SER A N 1
ATOM 584 C CA . SER A 1 80 ? 2.954 -7.301 17.265 1.00 83.81 80 SER A CA 1
ATOM 585 C C . SER A 1 80 ? 2.366 -8.636 17.760 1.00 83.81 80 SER A C 1
ATOM 587 O O . SER A 1 80 ? 3.003 -9.352 18.533 1.00 83.81 80 SER A O 1
ATOM 589 N N . GLY A 1 81 ? 1.123 -8.951 17.398 1.00 85.69 81 GLY A N 1
ATOM 590 C CA . GLY A 1 81 ? 0.339 -10.075 17.893 1.00 85.69 81 GLY A CA 1
ATOM 591 C C . GLY A 1 81 ? -0.402 -9.788 19.201 1.00 85.69 81 GLY A C 1
ATOM 592 O O . GLY A 1 81 ? -1.239 -10.599 19.608 1.00 85.69 81 GLY A O 1
ATOM 593 N N . ARG A 1 82 ? -0.142 -8.648 19.859 1.00 90.88 82 ARG A N 1
ATOM 594 C CA . ARG A 1 82 ? -0.837 -8.243 21.091 1.00 90.88 82 ARG A CA 1
ATOM 595 C C . ARG A 1 82 ? -2.322 -8.013 20.806 1.00 90.88 82 ARG A C 1
ATOM 597 O O . ARG A 1 82 ? -2.669 -7.275 19.892 1.00 90.88 82 ARG A O 1
ATOM 604 N N . ALA A 1 83 ? -3.191 -8.632 21.601 1.00 94.19 83 ALA A N 1
ATOM 605 C CA . ALA A 1 83 ? -4.634 -8.469 21.466 1.00 94.19 83 ALA A CA 1
ATOM 606 C C . ALA A 1 83 ? -5.088 -7.066 21.894 1.00 94.19 83 ALA A C 1
ATOM 608 O O . ALA A 1 83 ? -4.590 -6.517 22.881 1.00 94.19 83 ALA A O 1
ATOM 609 N N . LEU A 1 84 ? -6.079 -6.532 21.184 1.00 95.50 84 LEU A N 1
ATOM 610 C CA . LEU A 1 84 ? -6.841 -5.358 21.592 1.00 95.50 84 LEU A CA 1
ATOM 611 C C . LEU A 1 84 ? -8.127 -5.855 22.269 1.00 95.50 84 LEU A C 1
ATOM 613 O O . LEU A 1 84 ? -8.865 -6.633 21.664 1.00 95.50 84 LEU A O 1
ATOM 617 N N . PRO A 1 85 ? -8.403 -5.490 23.534 1.00 95.88 85 PRO A N 1
ATOM 618 C CA . PRO A 1 85 ? -9.518 -6.079 24.280 1.00 95.88 85 PRO A CA 1
ATOM 619 C C . PRO A 1 85 ? -10.890 -5.587 23.799 1.00 95.88 85 PRO A C 1
ATOM 621 O O . PRO A 1 85 ? -11.894 -6.284 23.968 1.00 95.88 85 PRO A O 1
ATOM 624 N N . VAL A 1 86 ? -10.934 -4.391 23.211 1.00 97.62 86 VAL A N 1
ATOM 625 C CA . VAL A 1 86 ? -12.156 -3.710 22.782 1.00 97.62 86 VAL A CA 1
ATOM 626 C C . VAL A 1 86 ? -11.948 -3.012 21.440 1.00 97.62 86 VAL A C 1
ATOM 628 O O . VAL A 1 86 ? -10.831 -2.628 21.098 1.00 97.62 86 VAL A O 1
ATOM 631 N N . LEU A 1 87 ? -13.041 -2.818 20.705 1.00 98.12 87 LEU A N 1
ATOM 632 C CA . LEU A 1 87 ? -13.106 -1.926 19.558 1.00 98.12 87 LEU A CA 1
ATOM 633 C C . LEU A 1 87 ? -12.808 -0.502 20.031 1.00 98.12 87 LEU A C 1
ATOM 635 O O . LEU A 1 87 ? -13.399 -0.030 21.005 1.00 98.12 87 LEU A O 1
ATOM 639 N N . THR A 1 88 ? -11.928 0.187 19.312 1.00 96.88 88 THR A N 1
ATOM 640 C CA . THR A 1 88 ? -11.678 1.618 19.490 1.00 96.88 88 THR A CA 1
ATOM 641 C C . THR A 1 88 ? -11.906 2.321 18.164 1.00 96.88 88 THR A C 1
ATOM 643 O O . THR A 1 88 ? -11.414 1.873 17.131 1.00 96.88 88 THR A O 1
ATOM 646 N N . ARG A 1 89 ? -12.633 3.433 18.198 1.00 97.31 89 ARG A N 1
ATOM 647 C CA . ARG A 1 89 ? -12.813 4.350 17.070 1.00 97.31 89 ARG A CA 1
ATOM 648 C C . ARG A 1 89 ? -13.035 5.761 17.609 1.00 97.31 89 ARG A C 1
ATOM 650 O O . ARG A 1 89 ? -13.095 5.956 18.823 1.00 97.31 89 ARG A O 1
ATOM 657 N N . PHE A 1 90 ? -13.164 6.738 16.723 1.00 98.00 90 PHE A N 1
ATOM 658 C CA . PHE A 1 90 ? -13.675 8.046 17.125 1.00 98.00 90 PHE A CA 1
ATOM 659 C C . PHE A 1 90 ? -15.195 7.986 17.302 1.00 98.00 90 PHE A C 1
ATOM 661 O O . PHE A 1 90 ? -15.894 7.457 16.439 1.00 98.00 90 PHE A O 1
ATOM 668 N N . GLU A 1 91 ? -15.710 8.548 18.396 1.00 96.31 91 GLU A N 1
ATOM 669 C CA . GLU A 1 91 ? -17.153 8.721 18.589 1.00 96.31 91 GLU A CA 1
ATOM 670 C C . GLU A 1 91 ? -17.562 10.143 18.188 1.00 96.31 91 GLU A C 1
ATOM 672 O O . GLU A 1 91 ? -17.245 11.109 18.884 1.00 96.31 91 GLU A O 1
ATOM 677 N N . GLY A 1 92 ? -18.256 10.276 17.055 1.00 94.56 92 GLY A N 1
ATOM 678 C CA . GLY A 1 92 ? -18.702 11.560 16.502 1.00 94.56 92 GLY A CA 1
ATOM 679 C C . GLY A 1 92 ? -17.770 12.157 15.432 1.00 94.56 92 GLY A C 1
ATOM 680 O O . GLY A 1 92 ? -16.850 11.480 14.970 1.00 94.56 92 GLY A O 1
ATOM 681 N N . PRO A 1 93 ? -18.003 13.424 15.033 1.00 96.62 93 PRO A N 1
ATOM 682 C CA . PRO A 1 93 ? -17.301 14.072 13.922 1.00 96.62 93 PRO A CA 1
ATOM 683 C C . PRO A 1 93 ? -15.787 14.142 14.131 1.00 96.62 93 PRO A C 1
ATOM 685 O O . PRO A 1 93 ? -15.340 14.594 15.184 1.00 96.62 93 PRO A O 1
ATOM 688 N N . VAL A 1 94 ? -15.005 13.763 13.120 1.00 97.88 94 VAL A N 1
ATOM 689 C CA . VAL A 1 94 ? -13.535 13.811 13.098 1.00 97.88 94 VAL A CA 1
ATOM 690 C C . VAL A 1 94 ? -13.069 15.054 12.347 1.00 97.88 94 VAL A C 1
ATOM 692 O O . VAL A 1 94 ? -13.578 15.389 11.274 1.00 97.88 94 VAL A O 1
ATOM 695 N N . ARG A 1 95 ? -12.088 15.769 12.895 1.00 97.56 95 ARG A N 1
ATOM 696 C CA . ARG A 1 95 ? -11.447 16.900 12.222 1.00 97.56 95 ARG A CA 1
ATOM 697 C C . ARG A 1 95 ? -9.974 16.617 11.982 1.00 97.56 95 ARG A C 1
ATOM 699 O O . ARG A 1 95 ? -9.279 16.120 12.861 1.00 97.56 95 ARG A O 1
ATOM 706 N N . VAL A 1 96 ? -9.520 16.930 10.774 1.00 97.88 96 VAL A N 1
ATOM 707 C CA . VAL A 1 96 ? -8.137 16.743 10.337 1.00 97.88 96 VAL A CA 1
ATOM 708 C C . VAL A 1 96 ? -7.473 18.106 10.230 1.00 97.88 96 VAL A C 1
ATOM 710 O O . VAL A 1 96 ? -7.943 18.971 9.494 1.00 97.88 96 VAL A O 1
ATOM 713 N N . THR A 1 97 ? -6.383 18.314 10.954 1.00 96.38 97 THR A N 1
ATOM 714 C CA . THR A 1 97 ? -5.555 19.518 10.835 1.00 96.38 97 THR A CA 1
ATOM 715 C C . THR A 1 97 ? -4.194 19.160 10.264 1.00 96.38 97 THR A C 1
ATOM 717 O O . THR A 1 97 ? -3.689 18.069 10.516 1.00 96.38 97 THR A O 1
ATOM 720 N N . VAL A 1 98 ? -3.594 20.073 9.503 1.00 96.38 98 VAL A N 1
ATOM 721 C CA . VAL A 1 98 ? -2.240 19.902 8.971 1.00 96.38 98 VAL A CA 1
ATOM 722 C C . VAL A 1 98 ? -1.328 20.938 9.613 1.00 96.38 98 VAL A C 1
ATOM 724 O O . VAL A 1 98 ? -1.634 22.130 9.592 1.00 96.38 98 VAL A O 1
ATOM 727 N N . GLN A 1 99 ? -0.229 20.489 10.215 1.00 93.69 99 GLN A N 1
ATOM 728 C CA . GLN A 1 99 ? 0.718 21.350 10.925 1.00 93.69 99 GLN A CA 1
ATOM 729 C C . GLN A 1 99 ? 2.080 21.365 10.237 1.00 93.69 99 GLN A C 1
ATOM 731 O O . GLN A 1 99 ? 2.614 20.319 9.891 1.00 93.69 99 GLN A O 1
ATOM 736 N N . GLY A 1 100 ? 2.672 22.552 10.108 1.00 89.12 100 GLY A N 1
ATOM 737 C CA . GLY A 1 100 ? 3.985 22.731 9.487 1.00 89.12 100 GLY A CA 1
ATOM 738 C C . GLY A 1 100 ? 3.922 23.024 7.987 1.00 89.12 100 GLY A C 1
ATOM 739 O O . GLY A 1 100 ? 2.870 23.350 7.435 1.00 89.12 100 GLY A O 1
ATOM 740 N N . ALA A 1 101 ? 5.084 22.969 7.336 1.00 87.88 101 ALA A N 1
ATOM 741 C CA . ALA A 1 101 ? 5.208 23.234 5.908 1.00 87.88 101 ALA A CA 1
ATOM 742 C C . ALA A 1 101 ? 4.662 22.052 5.097 1.00 87.88 101 ALA A C 1
ATOM 744 O O . ALA A 1 101 ? 5.120 20.923 5.253 1.00 87.88 101 ALA A O 1
ATOM 745 N N . THR A 1 102 ? 3.698 22.316 4.218 1.00 92.00 102 THR A N 1
ATOM 746 C CA . THR A 1 102 ? 3.088 21.285 3.373 1.00 92.00 102 THR A CA 1
ATOM 747 C C . THR A 1 102 ? 3.811 21.171 2.030 1.00 92.00 102 THR A C 1
ATOM 749 O O . THR A 1 102 ? 3.995 22.184 1.346 1.00 92.00 102 THR A O 1
ATOM 752 N N . PRO A 1 103 ? 4.211 19.957 1.609 1.00 91.06 103 PRO A N 1
ATOM 753 C CA . PRO A 1 103 ? 4.740 19.734 0.272 1.00 91.06 103 PRO A CA 1
ATOM 754 C C . PRO A 1 103 ? 3.736 20.125 -0.825 1.00 91.06 103 PRO A C 1
ATOM 756 O O . PRO A 1 103 ? 2.518 19.992 -0.636 1.00 91.06 103 PRO A O 1
ATOM 759 N N . PRO A 1 104 ? 4.211 20.566 -2.005 1.00 90.00 104 PRO A N 1
ATOM 760 C CA . PRO A 1 104 ? 3.343 20.877 -3.132 1.00 90.00 104 PRO A CA 1
ATOM 761 C C . PRO A 1 104 ? 2.418 19.710 -3.490 1.00 90.00 104 PRO A C 1
ATOM 763 O O . PRO A 1 104 ? 2.862 18.587 -3.701 1.00 90.00 104 PRO A O 1
ATOM 766 N N . GLY A 1 105 ? 1.119 19.989 -3.600 1.00 91.38 105 GLY A N 1
ATOM 767 C CA . GLY A 1 105 ? 0.107 18.997 -3.970 1.00 91.38 105 GLY A CA 1
ATOM 768 C C . GLY A 1 105 ? -0.489 18.201 -2.807 1.00 91.38 105 GLY A C 1
ATOM 769 O O . GLY A 1 105 ? -1.629 17.769 -2.950 1.00 91.38 105 GLY A O 1
ATOM 770 N N . MET A 1 106 ? 0.176 18.121 -1.649 1.00 94.94 106 MET A N 1
ATOM 771 C CA . MET A 1 106 ? -0.289 17.335 -0.495 1.00 94.94 106 MET A CA 1
ATOM 772 C C . MET A 1 106 ? -1.723 17.687 -0.074 1.00 94.94 106 MET A C 1
ATOM 774 O O . MET A 1 106 ? -2.549 16.800 0.109 1.00 94.94 106 MET A O 1
ATOM 778 N N . MET A 1 107 ? -2.057 18.980 0.033 1.00 95.69 107 MET A N 1
ATOM 779 C CA . MET A 1 107 ? -3.398 19.403 0.465 1.00 95.69 107 MET A CA 1
ATOM 780 C C . MET A 1 107 ? -4.513 18.969 -0.489 1.00 95.69 107 MET A C 1
ATOM 782 O O . MET A 1 107 ? -5.629 18.700 -0.049 1.00 95.69 107 MET A O 1
ATOM 786 N N . ARG A 1 108 ? -4.231 18.891 -1.790 1.00 95.06 108 ARG A N 1
ATOM 787 C CA . ARG A 1 108 ? -5.199 18.421 -2.787 1.00 95.06 108 ARG A CA 1
ATOM 788 C C . ARG A 1 108 ? -5.428 16.922 -2.649 1.00 95.06 108 ARG A C 1
ATOM 790 O O . ARG A 1 108 ? -6.578 16.502 -2.667 1.00 95.06 108 ARG A O 1
ATOM 797 N N . ASP A 1 109 ? -4.355 16.156 -2.475 1.00 96.12 109 ASP A N 1
ATOM 798 C CA . ASP A 1 109 ? -4.435 14.704 -2.309 1.00 96.12 109 ASP A CA 1
ATOM 799 C C . ASP A 1 109 ? -5.155 14.352 -0.997 1.00 96.12 109 ASP A C 1
ATOM 801 O O . ASP A 1 109 ? -6.070 13.531 -0.995 1.00 96.12 109 ASP A O 1
ATOM 805 N N . LEU A 1 110 ? -4.852 15.070 0.092 1.00 97.56 110 LEU A N 1
ATOM 806 C CA . LEU A 1 110 ? -5.574 14.950 1.361 1.00 97.56 110 LEU A CA 1
ATOM 807 C C . LEU A 1 110 ? -7.059 15.316 1.227 1.00 97.56 110 LEU A C 1
ATOM 809 O O . LEU A 1 110 ? -7.914 14.630 1.779 1.00 97.56 110 LEU A O 1
ATOM 813 N N . THR A 1 111 ? -7.385 16.382 0.491 1.00 96.88 111 THR A N 1
ATOM 814 C CA . THR A 1 111 ? -8.784 16.787 0.265 1.00 96.88 111 THR A CA 1
ATOM 815 C C . THR A 1 111 ? -9.544 15.722 -0.528 1.00 96.88 111 THR A C 1
ATOM 817 O O . THR A 1 111 ? -10.679 15.401 -0.182 1.00 96.88 111 THR A O 1
ATOM 820 N N . ALA A 1 112 ? -8.915 15.134 -1.551 1.00 96.69 112 ALA A N 1
ATOM 821 C CA . ALA A 1 112 ? -9.501 14.037 -2.314 1.00 96.69 112 ALA A CA 1
ATOM 822 C C . ALA A 1 112 ? -9.734 12.799 -1.433 1.00 96.69 112 ALA A C 1
ATOM 824 O O . ALA A 1 112 ? -10.821 12.227 -1.468 1.00 96.69 112 ALA A O 1
ATOM 825 N N . LEU A 1 113 ? -8.761 12.425 -0.596 1.00 97.88 113 LEU A N 1
ATOM 826 C CA . LEU A 1 113 ? -8.898 11.322 0.358 1.00 97.88 113 LEU A CA 1
ATOM 827 C C . LEU A 1 113 ? -10.029 11.566 1.370 1.00 97.88 113 LEU A C 1
ATOM 829 O O . LEU A 1 113 ? -10.851 10.680 1.584 1.00 97.88 113 LEU A O 1
ATOM 833 N N . ILE A 1 114 ? -10.122 12.764 1.954 1.00 98.31 114 ILE A N 1
ATOM 834 C CA . ILE A 1 114 ? -11.214 13.114 2.878 1.00 98.31 114 ILE A CA 1
ATOM 835 C C . ILE A 1 114 ? -12.576 13.011 2.179 1.00 98.31 114 ILE A C 1
ATOM 837 O O . ILE A 1 114 ? -13.485 12.425 2.758 1.00 98.31 114 ILE A O 1
ATOM 841 N N . SER A 1 115 ? -12.709 13.500 0.938 1.00 97.69 115 SER A N 1
ATOM 842 C CA . SER A 1 115 ? -13.952 13.349 0.161 1.00 97.69 115 SER A CA 1
ATOM 843 C C . SER A 1 115 ? -14.312 11.877 -0.022 1.00 97.69 115 SER A C 1
ATOM 845 O O . SER A 1 115 ? -15.436 11.481 0.253 1.00 97.69 115 SER A O 1
ATOM 847 N N . ARG A 1 116 ? -13.344 11.029 -0.393 1.00 97.44 116 ARG A N 1
ATOM 848 C CA . ARG A 1 116 ? -13.580 9.585 -0.530 1.00 97.44 116 ARG A CA 1
ATOM 849 C C . ARG A 1 116 ? -14.030 8.937 0.782 1.00 97.44 116 ARG A C 1
ATOM 851 O O . ARG A 1 116 ? -14.955 8.135 0.780 1.00 97.44 116 ARG A O 1
ATOM 858 N N . LEU A 1 117 ? -13.420 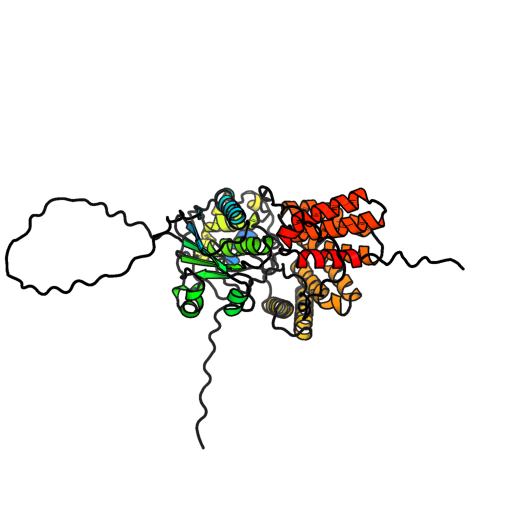9.293 1.914 1.00 98.38 117 LEU A N 1
ATOM 859 C CA . LEU A 1 117 ? -13.821 8.777 3.231 1.00 98.38 117 LEU A CA 1
ATOM 860 C C . LEU A 1 117 ? -15.251 9.203 3.618 1.00 98.38 117 LEU A C 1
ATOM 862 O O . LEU A 1 117 ? -15.970 8.433 4.259 1.00 98.38 117 LEU A O 1
ATOM 866 N N . GLN A 1 118 ? -15.676 10.401 3.211 1.00 97.94 118 GLN A N 1
ATOM 867 C CA . GLN A 1 118 ? -17.054 10.865 3.379 1.00 97.94 118 GLN A CA 1
ATOM 868 C C . GLN A 1 118 ? -18.016 10.093 2.464 1.00 97.94 118 GLN A C 1
ATOM 870 O O . GLN A 1 118 ? -19.006 9.541 2.942 1.00 97.94 118 GLN A O 1
ATOM 875 N N . ASP A 1 119 ? -17.707 10.023 1.170 1.00 96.81 119 ASP A N 1
ATOM 876 C CA . ASP A 1 119 ? -18.620 9.533 0.134 1.00 96.81 119 ASP A CA 1
ATOM 877 C C . ASP A 1 119 ? -18.720 7.997 0.102 1.00 96.81 119 ASP A C 1
ATOM 879 O O . ASP A 1 119 ? -19.807 7.441 -0.059 1.00 96.81 119 ASP A O 1
ATOM 883 N N . GLU A 1 120 ? -17.596 7.294 0.274 1.00 96.75 120 GLU A N 1
ATOM 884 C CA . GLU A 1 120 ? -17.513 5.832 0.149 1.00 96.75 120 GLU A CA 1
ATOM 885 C C . GLU A 1 120 ? -17.703 5.121 1.498 1.00 96.75 120 GLU A C 1
ATOM 887 O O . GLU A 1 120 ? -18.416 4.115 1.576 1.00 96.75 120 GLU A O 1
ATOM 892 N N . ALA A 1 121 ? -17.098 5.642 2.573 1.00 97.06 121 ALA A N 1
ATOM 893 C CA . ALA A 1 121 ? -17.168 5.035 3.907 1.00 97.06 121 ALA A CA 1
ATOM 894 C C . ALA A 1 121 ? -18.240 5.659 4.822 1.00 97.06 121 ALA A C 1
ATOM 896 O O . ALA A 1 121 ? -18.594 5.055 5.837 1.00 97.06 121 ALA A O 1
ATOM 897 N N . GLY A 1 122 ? -18.803 6.821 4.467 1.00 96.88 122 GLY A N 1
ATOM 898 C CA . GLY A 1 122 ? -19.853 7.482 5.250 1.00 96.88 122 GLY A CA 1
ATOM 899 C C . GLY A 1 122 ? -19.362 8.081 6.570 1.00 96.88 122 GLY A C 1
ATOM 900 O O . GLY A 1 122 ? -20.143 8.188 7.516 1.00 96.88 122 GLY A O 1
ATOM 901 N N . ILE A 1 123 ? -18.074 8.423 6.668 1.00 97.94 123 ILE A N 1
ATOM 902 C CA . ILE A 1 123 ? -17.474 8.966 7.892 1.00 97.94 123 ILE A CA 1
ATOM 903 C C . ILE A 1 123 ? -17.680 10.486 7.932 1.00 97.94 123 ILE A C 1
ATOM 905 O O . ILE A 1 123 ? -17.335 11.186 6.981 1.00 97.94 123 ILE A O 1
ATOM 909 N N . ASP A 1 124 ? -18.174 11.027 9.054 1.00 97.44 124 ASP A N 1
ATOM 910 C CA . ASP A 1 124 ? -18.126 12.475 9.318 1.00 97.44 124 ASP A CA 1
ATOM 911 C C . ASP A 1 124 ? -16.683 12.873 9.643 1.00 97.44 124 ASP A C 1
ATOM 913 O O . ASP A 1 124 ? -16.264 12.914 10.800 1.00 97.44 124 ASP A O 1
ATOM 917 N N . ILE A 1 125 ? -15.904 13.118 8.595 1.00 97.94 125 ILE A N 1
ATOM 918 C CA . ILE A 1 125 ? -14.527 13.593 8.658 1.00 97.94 125 ILE A CA 1
ATOM 919 C C . ILE A 1 125 ? -14.393 14.850 7.809 1.00 97.94 125 ILE A C 1
ATOM 921 O O . ILE A 1 125 ? -14.922 14.904 6.708 1.00 97.94 125 ILE A O 1
ATOM 925 N N . ALA A 1 126 ? -13.704 15.881 8.293 1.00 97.62 126 ALA A N 1
ATOM 926 C CA . ALA A 1 126 ? -13.477 17.105 7.522 1.00 97.62 126 ALA A CA 1
ATOM 927 C C . ALA A 1 126 ? -12.160 17.779 7.909 1.00 97.62 126 ALA A C 1
ATOM 929 O O . ALA A 1 126 ? -11.671 17.600 9.026 1.00 97.62 126 ALA A O 1
ATOM 930 N N . LEU A 1 127 ? -11.608 18.610 7.020 1.00 96.69 127 LEU A N 1
ATOM 931 C CA . LEU A 1 127 ? -10.518 19.509 7.400 1.00 96.69 127 LEU A CA 1
ATOM 932 C C . LEU A 1 127 ? -10.994 20.467 8.503 1.00 96.69 127 LEU A C 1
ATOM 934 O O . LEU A 1 127 ? -12.101 21.009 8.448 1.00 96.69 127 LEU A O 1
ATOM 938 N N . ALA A 1 128 ? -10.160 20.666 9.520 1.00 91.81 128 ALA A N 1
ATOM 939 C CA . ALA A 1 128 ? -10.403 21.652 10.558 1.00 91.81 128 ALA A CA 1
ATOM 940 C C . ALA A 1 128 ? -10.385 23.069 9.947 1.00 91.81 128 ALA A C 1
ATOM 942 O O . ALA A 1 128 ? -9.581 23.330 9.046 1.00 91.81 128 ALA A O 1
ATOM 943 N N . PRO A 1 129 ? -11.219 24.006 10.435 1.00 77.00 129 PRO A N 1
ATOM 944 C CA . PRO A 1 129 ? -11.131 25.401 10.020 1.00 77.00 129 PRO A CA 1
ATOM 945 C C . PRO A 1 129 ? -9.722 25.929 10.304 1.00 77.00 129 PRO A C 1
ATOM 947 O O . PRO A 1 129 ? -9.225 25.792 11.424 1.00 77.00 129 PRO A O 1
ATOM 950 N N . THR A 1 130 ? -9.070 26.537 9.314 1.00 59.91 130 THR A N 1
ATOM 951 C CA . THR A 1 130 ? -7.797 27.229 9.536 1.00 59.91 130 THR A CA 1
ATOM 952 C C . THR A 1 130 ? -8.033 28.358 10.534 1.00 59.91 130 THR A C 1
ATOM 954 O O . THR A 1 130 ? -8.797 29.281 10.245 1.00 59.91 130 THR A O 1
ATOM 957 N N . ALA A 1 131 ? -7.409 28.292 11.712 1.00 47.66 131 ALA A N 1
ATOM 958 C CA . ALA A 1 131 ? -7.424 29.419 12.635 1.00 47.66 131 ALA A CA 1
ATOM 959 C C . ALA A 1 131 ? -6.786 30.641 11.942 1.00 47.66 131 ALA A C 1
ATOM 961 O O . ALA A 1 131 ? -5.790 30.474 11.228 1.00 47.66 131 ALA A O 1
ATOM 962 N N . PRO A 1 132 ? -7.317 31.864 12.125 1.00 33.50 132 PRO A N 1
ATOM 963 C CA . PRO A 1 132 ? -6.606 33.067 11.710 1.00 33.50 132 PRO A CA 1
ATOM 964 C C . PRO A 1 132 ? -5.228 33.085 12.391 1.00 33.50 132 PRO A C 1
ATOM 966 O O . PRO A 1 132 ? -5.142 32.675 13.552 1.00 33.50 132 PRO A O 1
ATOM 969 N N . PRO A 1 133 ? -4.156 33.548 11.726 1.00 33.62 133 PRO A N 1
ATOM 970 C CA . PRO A 1 133 ? -2.860 33.677 12.376 1.00 33.62 133 PRO A CA 1
ATOM 971 C C . PRO A 1 133 ? -3.004 34.602 13.589 1.00 33.62 133 PRO A C 1
ATOM 973 O O . PRO A 1 133 ? -3.306 35.787 13.451 1.00 33.62 133 PRO A O 1
ATOM 976 N N . THR A 1 134 ? -2.826 34.050 14.787 1.00 36.53 134 THR A N 1
ATOM 977 C CA . THR A 1 134 ? -2.731 34.833 16.018 1.00 36.53 134 THR A CA 1
ATOM 978 C C . THR A 1 134 ? -1.475 35.687 15.926 1.00 36.53 134 THR A C 1
ATOM 980 O O . THR A 1 134 ? -0.372 35.155 15.782 1.00 36.53 134 THR A O 1
ATOM 983 N N . ALA A 1 135 ? -1.650 37.009 15.954 1.00 31.45 135 ALA A N 1
ATOM 984 C CA . ALA A 1 135 ? -0.546 37.954 16.033 1.00 31.45 135 ALA A CA 1
ATOM 985 C C . ALA A 1 135 ? 0.338 37.624 17.254 1.00 31.45 135 ALA A C 1
ATOM 987 O O . ALA A 1 135 ? -0.194 37.192 18.277 1.00 31.45 135 ALA A O 1
ATOM 988 N N . PRO A 1 136 ? 1.667 37.790 17.161 1.00 35.91 136 PRO A N 1
ATOM 989 C CA . PRO A 1 136 ? 2.562 37.480 18.267 1.00 35.91 136 PRO A CA 1
ATOM 990 C C . PRO A 1 136 ? 2.269 38.379 19.473 1.00 35.91 136 PRO A C 1
ATOM 992 O O . PRO A 1 136 ? 2.198 39.602 19.342 1.00 35.91 136 PRO A O 1
ATOM 995 N N . ASP A 1 137 ? 2.127 37.753 20.642 1.00 33.72 137 ASP A N 1
ATOM 996 C CA . ASP A 1 137 ? 1.968 38.416 21.933 1.00 33.72 137 ASP A CA 1
ATOM 997 C C . ASP A 1 137 ? 3.164 39.339 22.211 1.00 33.72 137 ASP A C 1
ATOM 999 O O . ASP A 1 137 ? 4.283 38.895 22.485 1.00 33.72 137 ASP A O 1
ATOM 1003 N N . SER A 1 138 ? 2.931 40.651 22.165 1.00 31.58 138 SER A N 1
ATOM 1004 C CA . SER A 1 138 ? 3.848 41.641 22.721 1.00 31.58 138 SER A CA 1
ATOM 1005 C C . SER A 1 138 ? 3.791 41.557 24.245 1.00 31.58 138 SER A C 1
ATOM 1007 O O . SER A 1 138 ? 2.844 42.023 24.881 1.00 31.58 138 SER A O 1
ATOM 1009 N N . ALA A 1 139 ? 4.810 40.931 24.824 1.00 33.88 139 ALA A N 1
ATOM 1010 C CA . ALA A 1 139 ? 5.012 40.860 26.257 1.00 33.88 139 ALA A CA 1
ATOM 1011 C C . ALA A 1 139 ? 5.229 42.252 26.882 1.00 33.88 139 ALA A C 1
ATOM 1013 O O . ALA A 1 139 ? 6.091 43.010 26.453 1.00 33.88 139 ALA A O 1
ATOM 1014 N N . SER A 1 140 ? 4.479 42.490 27.962 1.00 30.62 140 SER A N 1
ATOM 1015 C CA . SER A 1 140 ? 4.933 43.047 29.243 1.00 30.62 140 SER A CA 1
ATOM 1016 C C . SER A 1 140 ? 5.715 44.372 29.231 1.00 30.62 140 SER A C 1
ATOM 1018 O O . SER A 1 140 ? 6.938 44.390 29.137 1.00 30.62 140 SER A O 1
ATOM 1020 N N . GLU A 1 141 ? 5.012 45.467 29.538 1.00 29.59 141 GLU A N 1
ATOM 1021 C CA . GLU A 1 141 ? 5.594 46.586 30.286 1.00 29.59 141 GLU A CA 1
ATOM 1022 C C . GLU A 1 141 ? 5.053 46.604 31.721 1.00 29.59 141 GLU A C 1
ATOM 1024 O O . GLU A 1 141 ? 3.873 46.378 31.992 1.00 29.59 141 GLU A O 1
ATOM 1029 N N . ALA A 1 142 ? 5.981 46.807 32.650 1.00 32.81 142 ALA A N 1
ATOM 1030 C CA . ALA A 1 142 ? 5.811 46.706 34.086 1.00 32.81 142 ALA A CA 1
ATOM 1031 C C . ALA A 1 142 ? 5.089 47.922 34.690 1.00 32.81 142 ALA A C 1
ATOM 1033 O O . ALA A 1 142 ? 5.444 49.066 34.422 1.00 32.81 142 ALA A O 1
ATOM 1034 N N . GLY A 1 143 ? 4.161 47.667 35.617 1.00 30.72 143 GLY A N 1
ATOM 1035 C CA . GLY A 1 143 ? 3.574 48.677 36.499 1.00 30.72 143 GLY A CA 1
ATOM 1036 C C . GLY A 1 143 ? 3.785 48.318 37.970 1.00 30.72 143 GLY A C 1
ATOM 1037 O O . GLY A 1 143 ? 3.058 47.499 38.524 1.00 30.72 143 GLY A O 1
ATOM 1038 N N . LYS A 1 144 ? 4.783 48.938 38.613 1.00 32.16 144 LYS A N 1
ATOM 1039 C CA . LYS A 1 144 ? 4.895 49.034 40.079 1.00 32.16 144 LYS A CA 1
ATOM 1040 C C . LYS A 1 144 ? 3.831 50.012 40.590 1.00 32.16 144 LYS A C 1
ATOM 1042 O O . LYS A 1 144 ? 3.784 51.142 40.117 1.00 32.16 144 LYS A O 1
ATOM 1047 N N . GLY A 1 145 ? 3.069 49.626 41.610 1.00 30.38 145 GLY A N 1
ATOM 1048 C CA . GLY A 1 145 ? 2.170 50.542 42.315 1.00 30.38 145 GLY A CA 1
ATOM 1049 C C . GLY A 1 145 ? 1.571 49.917 43.570 1.00 30.38 145 GLY A C 1
ATOM 1050 O O . GLY A 1 145 ? 0.647 49.119 43.498 1.00 30.38 145 GLY A O 1
ATOM 1051 N N . THR A 1 146 ? 2.132 50.270 44.721 1.00 31.77 146 THR A N 1
ATOM 1052 C CA . THR A 1 146 ? 1.643 49.971 46.073 1.00 31.77 146 THR A CA 1
ATOM 1053 C C . THR A 1 146 ? 0.428 50.837 46.422 1.00 31.77 146 THR A C 1
ATOM 1055 O O . THR A 1 146 ? 0.484 52.045 46.198 1.00 31.77 146 THR A O 1
ATOM 1058 N N . GLY A 1 147 ? -0.612 50.277 47.051 1.00 30.00 147 GLY A N 1
ATOM 1059 C CA . GLY A 1 147 ? -1.714 51.078 47.599 1.00 30.00 147 GLY A CA 1
ATOM 1060 C C . GLY A 1 147 ? -2.839 50.270 48.254 1.00 30.00 147 GLY A C 1
ATOM 1061 O O . GLY A 1 147 ? -3.662 49.688 47.565 1.00 30.00 147 GLY A O 1
ATOM 1062 N N . SER A 1 148 ? -2.805 50.260 49.587 1.00 30.47 148 SER A N 1
ATOM 1063 C CA . SER A 1 148 ? -3.817 50.026 50.633 1.00 30.47 148 SER A CA 1
ATOM 1064 C C . SER A 1 148 ? -5.266 49.604 50.311 1.00 30.47 148 SER A C 1
ATOM 1066 O O . SER A 1 148 ? -5.952 50.197 49.485 1.00 30.47 148 SER A O 1
ATOM 1068 N N . ALA A 1 149 ? -5.762 48.675 51.141 1.00 32.72 149 ALA A N 1
ATOM 1069 C CA . ALA A 1 149 ? -7.180 48.387 51.394 1.00 32.72 149 ALA A CA 1
ATOM 1070 C C . ALA A 1 149 ? -7.908 49.559 52.095 1.00 32.72 149 ALA A C 1
ATOM 1072 O O . ALA A 1 149 ? -7.252 50.407 52.712 1.00 32.72 149 ALA A O 1
ATOM 1073 N N . PRO A 1 150 ? -9.256 49.581 52.056 1.00 39.41 150 PRO A N 1
ATOM 1074 C CA . PRO A 1 150 ? -9.982 49.176 53.265 1.00 39.41 150 PRO A CA 1
ATOM 1075 C C . PRO A 1 150 ? -11.263 48.342 53.027 1.00 39.41 150 PRO A C 1
ATOM 1077 O O . PRO A 1 150 ? -11.648 48.011 51.910 1.00 39.41 150 PRO A O 1
ATOM 1080 N N . ASP A 1 151 ? -11.850 47.995 54.169 1.00 29.42 151 ASP A N 1
ATOM 1081 C CA . ASP A 1 151 ? -12.855 46.995 54.528 1.00 29.42 151 ASP A CA 1
ATOM 1082 C C . ASP A 1 151 ? -14.312 47.143 54.017 1.00 29.42 151 ASP A C 1
ATOM 1084 O O . ASP A 1 151 ? -14.846 48.239 53.874 1.00 29.42 151 ASP A O 1
ATOM 1088 N N . ALA A 1 152 ? -14.955 45.964 53.964 1.00 31.09 152 ALA A N 1
ATOM 1089 C CA . ALA A 1 152 ? -16.290 45.591 54.469 1.00 31.09 152 ALA A CA 1
ATOM 1090 C C . ALA A 1 152 ? -17.626 45.915 53.735 1.00 31.09 152 ALA A C 1
ATOM 1092 O O . ALA A 1 152 ? -18.059 47.053 53.597 1.00 31.09 152 ALA A O 1
ATOM 1093 N N . SER A 1 153 ? -18.374 44.809 53.546 1.00 29.53 153 SER A N 1
ATOM 1094 C CA . SER A 1 153 ? -19.834 44.610 53.732 1.00 29.53 153 SER A CA 1
ATOM 1095 C C . SER A 1 153 ? -20.819 44.826 52.569 1.00 29.53 153 SER A C 1
ATOM 1097 O O . SER A 1 153 ? -21.145 45.948 52.199 1.00 29.53 153 SER A O 1
ATOM 1099 N N . GLY A 1 154 ? -21.446 43.720 52.131 1.00 30.64 154 GLY A N 1
ATOM 1100 C CA . GLY A 1 154 ? -22.740 43.689 51.428 1.00 30.64 154 GLY A CA 1
ATOM 1101 C C . GLY A 1 154 ? -23.154 42.267 50.974 1.00 30.64 154 GLY A C 1
ATOM 1102 O O . GLY A 1 154 ? -22.356 41.619 50.299 1.00 30.64 154 GLY A O 1
ATOM 1103 N N . PRO A 1 155 ? -24.348 41.739 51.334 1.00 39.19 155 PRO A N 1
ATOM 1104 C CA . PRO A 1 155 ? -24.864 40.448 50.848 1.00 39.19 155 PRO A CA 1
ATOM 1105 C C . PRO A 1 155 ? -25.525 40.567 49.450 1.00 39.19 155 PRO A C 1
ATOM 1107 O O . PRO A 1 155 ? -25.795 41.679 48.995 1.00 39.19 155 PRO A O 1
ATOM 1110 N N . PRO A 1 156 ? -25.768 39.445 48.737 1.00 39.25 156 PRO A N 1
ATOM 1111 C CA . PRO A 1 156 ? -25.873 39.431 47.277 1.00 39.25 156 PRO A CA 1
ATOM 1112 C C . PRO A 1 156 ? -27.305 39.668 46.772 1.00 39.25 156 PRO A C 1
ATOM 1114 O O . PRO A 1 156 ? -28.260 39.284 47.450 1.00 39.25 156 PRO A O 1
ATOM 1117 N N . PRO A 1 157 ? -27.490 40.162 45.535 1.00 34.31 157 PRO A N 1
ATOM 1118 C CA . PRO A 1 157 ? -28.719 39.935 44.797 1.00 34.31 157 PRO A CA 1
ATOM 1119 C C . PRO A 1 157 ? -28.559 38.743 43.845 1.00 34.31 157 PRO A C 1
ATOM 1121 O O . PRO A 1 157 ? -27.671 38.693 42.994 1.00 34.31 157 PRO A O 1
ATOM 1124 N N . ALA A 1 158 ? -29.461 37.778 43.990 1.00 33.59 158 ALA A N 1
ATOM 1125 C CA . ALA A 1 158 ? -29.709 36.734 43.013 1.00 33.59 158 ALA A CA 1
ATOM 1126 C C . ALA A 1 158 ? -30.721 37.244 41.982 1.00 33.59 158 ALA A C 1
ATOM 1128 O O . ALA A 1 158 ? -31.855 37.508 42.359 1.00 33.59 158 ALA A O 1
ATOM 1129 N N . THR A 1 159 ? -30.348 37.303 40.701 1.00 33.38 159 THR A N 1
ATOM 1130 C CA . THR A 1 159 ? -31.289 37.203 39.571 1.00 33.38 159 THR A CA 1
ATOM 1131 C C . THR A 1 159 ? -30.556 36.814 38.286 1.00 33.38 159 THR A C 1
ATOM 1133 O O . THR A 1 159 ? -29.772 37.591 37.754 1.00 33.38 159 THR A O 1
ATOM 1136 N N . GLY A 1 160 ? -30.864 35.610 37.796 1.00 37.69 160 GLY A N 1
ATOM 1137 C CA . GLY A 1 160 ? -31.139 35.312 36.387 1.00 37.69 160 GLY A CA 1
ATOM 1138 C C . GLY A 1 160 ? -30.096 35.669 35.329 1.00 37.69 160 GLY A C 1
ATOM 1139 O O . GLY A 1 160 ? -30.189 36.712 34.695 1.00 37.69 160 GLY A O 1
ATOM 1140 N N . ALA A 1 161 ? -29.237 34.705 35.002 1.00 30.22 161 ALA A N 1
ATOM 1141 C CA . ALA A 1 161 ? -28.734 34.545 33.643 1.00 30.22 161 ALA A CA 1
ATOM 1142 C C . ALA A 1 161 ? -28.533 33.050 33.369 1.00 30.22 161 ALA A C 1
ATOM 1144 O O . ALA A 1 161 ? -27.538 32.452 33.772 1.00 30.22 161 ALA A O 1
ATOM 1145 N N . THR A 1 162 ? -29.493 32.431 32.683 1.00 31.77 162 THR A N 1
ATOM 1146 C CA . THR A 1 162 ? -29.279 31.174 31.962 1.00 31.77 162 THR A CA 1
ATOM 1147 C C . THR A 1 162 ? -28.344 31.458 30.790 1.00 31.77 162 THR A C 1
ATOM 1149 O O . THR A 1 162 ? -28.772 31.606 29.649 1.00 31.77 162 THR A O 1
ATOM 1152 N N . GLY A 1 163 ? -27.054 31.589 31.090 1.00 27.64 163 GLY A N 1
ATOM 1153 C CA . GLY A 1 163 ? -25.997 31.424 30.110 1.00 27.64 163 GLY A CA 1
ATOM 1154 C C . GLY A 1 163 ? -25.858 29.933 29.853 1.00 27.64 163 GLY A C 1
ATOM 1155 O O . GLY A 1 163 ? -25.277 29.211 30.660 1.00 27.64 163 GLY A O 1
ATOM 1156 N N . THR A 1 164 ? -26.424 29.460 28.748 1.00 32.88 164 THR A N 1
ATOM 1157 C CA . THR A 1 164 ? -26.043 28.183 28.151 1.00 32.88 164 THR A CA 1
ATOM 1158 C C . THR A 1 164 ? -24.558 28.261 27.817 1.00 32.88 164 THR A C 1
ATOM 1160 O O . THR A 1 164 ? -24.171 28.751 26.757 1.00 32.88 164 THR A O 1
ATOM 1163 N N . GLY A 1 165 ? -23.720 27.811 28.749 1.00 28.98 165 GLY A N 1
ATOM 1164 C CA . GLY A 1 165 ? -22.350 27.430 28.465 1.00 28.98 165 GLY A CA 1
ATOM 1165 C C . GLY A 1 165 ? -22.404 26.279 27.475 1.00 28.98 165 GLY A C 1
ATOM 1166 O O . GLY A 1 165 ? -22.569 25.127 27.867 1.00 28.98 165 GLY A O 1
ATOM 1167 N N . GLY A 1 166 ? -22.337 26.609 26.185 1.00 30.75 166 GLY A N 1
ATOM 1168 C CA . GLY A 1 166 ? -22.063 25.657 25.125 1.00 30.75 166 GLY A CA 1
ATOM 1169 C C . GLY A 1 166 ? -20.674 25.090 25.367 1.00 30.75 166 GLY A C 1
ATOM 1170 O O . GLY A 1 166 ? -19.687 25.624 24.871 1.00 30.75 166 GLY A O 1
ATOM 1171 N N . GLY A 1 167 ? -20.599 24.042 26.185 1.00 29.11 167 GLY A N 1
ATOM 1172 C CA . GLY A 1 167 ? -19.426 23.195 26.263 1.00 29.11 167 GLY A CA 1
ATOM 1173 C C . GLY A 1 167 ? -19.226 22.607 24.878 1.00 29.11 167 GLY A C 1
ATOM 1174 O O . GLY A 1 167 ? -19.962 21.712 24.473 1.00 29.11 167 GLY A O 1
ATOM 1175 N N . THR A 1 168 ? -18.279 23.154 24.120 1.00 44.09 168 THR A N 1
ATOM 1176 C CA . THR A 1 168 ? -17.805 22.522 22.894 1.00 44.09 168 THR A CA 1
ATOM 1177 C C . THR A 1 168 ? -17.322 21.137 23.291 1.00 44.09 168 THR A C 1
ATOM 1179 O O . THR A 1 168 ? -16.346 21.021 24.037 1.00 44.09 168 THR A O 1
ATOM 1182 N N . ALA A 1 169 ? -18.042 20.101 22.856 1.00 47.31 169 ALA A N 1
ATOM 1183 C CA . ALA A 1 169 ? -17.592 18.726 22.999 1.00 47.31 169 ALA A CA 1
ATOM 1184 C C . ALA A 1 169 ? -16.126 18.636 22.536 1.00 47.31 169 ALA A C 1
ATOM 1186 O O . ALA A 1 169 ? -15.759 19.333 21.580 1.00 47.31 169 ALA A O 1
ATOM 1187 N N . PRO A 1 170 ? -15.271 17.847 23.212 1.00 55.44 170 PRO A N 1
ATOM 1188 C CA . PRO A 1 170 ? -13.895 17.678 22.774 1.00 55.44 170 PRO A CA 1
ATOM 1189 C C . PRO A 1 170 ? -13.897 17.248 21.306 1.00 55.44 170 PRO A C 1
ATOM 1191 O O . PRO A 1 170 ? -14.542 16.271 20.936 1.00 55.44 170 PRO A O 1
ATOM 1194 N N . VAL A 1 171 ? -13.234 18.037 20.462 1.00 78.19 171 VAL A N 1
ATOM 1195 C CA . VAL A 1 171 ? -13.178 17.784 19.022 1.00 78.19 171 VAL A CA 1
ATOM 1196 C C . VAL A 1 171 ? -12.282 16.570 18.801 1.00 78.19 171 VAL A C 1
ATOM 1198 O O . VAL A 1 171 ? -11.107 16.614 19.166 1.00 78.19 171 VAL A O 1
ATOM 1201 N N . ASN A 1 172 ? -12.821 15.505 18.201 1.00 95.38 172 ASN A N 1
ATOM 1202 C CA . ASN A 1 172 ? -12.012 14.389 17.722 1.00 95.38 172 ASN A CA 1
ATOM 1203 C C . ASN A 1 172 ? -11.045 14.918 16.662 1.00 95.38 172 ASN A C 1
ATOM 1205 O O . ASN A 1 172 ? -11.480 15.447 15.637 1.00 95.38 172 ASN A O 1
ATOM 1209 N N . MET A 1 173 ? -9.746 14.807 16.919 1.00 96.69 173 MET A N 1
ATOM 1210 C CA . MET A 1 173 ? -8.716 15.466 16.129 1.00 96.69 173 MET A CA 1
ATOM 1211 C C . MET A 1 173 ? -7.671 14.472 15.632 1.00 96.69 173 MET A C 1
ATOM 1213 O O . MET A 1 173 ? -7.105 13.697 16.406 1.00 96.69 173 MET A O 1
ATOM 1217 N N . ILE A 1 174 ? -7.367 14.567 14.343 1.00 98.00 174 ILE A N 1
ATOM 1218 C CA . ILE A 1 174 ? -6.200 13.957 13.713 1.00 98.00 174 ILE A CA 1
ATOM 1219 C C . ILE A 1 174 ? -5.299 15.096 13.242 1.00 98.00 174 ILE A C 1
ATOM 1221 O O . ILE A 1 174 ? -5.712 15.929 12.436 1.00 98.00 174 ILE A O 1
ATOM 1225 N N . THR A 1 175 ? -4.070 15.145 13.742 1.00 97.88 175 THR A N 1
ATOM 1226 C CA . THR A 1 175 ? -3.053 16.067 13.230 1.00 97.88 175 THR A CA 1
ATOM 1227 C C . THR A 1 175 ? -2.167 15.340 12.233 1.00 97.88 175 THR A C 1
ATOM 1229 O O . THR A 1 175 ? -1.511 14.378 12.604 1.00 97.88 175 THR A O 1
ATOM 1232 N N . ILE A 1 176 ? -2.084 15.820 10.998 1.00 98.06 176 ILE A N 1
ATOM 1233 C CA . ILE A 1 176 ? -1.071 15.380 10.037 1.00 98.06 176 ILE A CA 1
ATOM 1234 C C . ILE A 1 176 ? 0.076 16.390 10.076 1.00 98.06 176 ILE A C 1
ATOM 1236 O O . ILE A 1 176 ? -0.133 17.583 9.855 1.00 98.06 176 ILE A O 1
ATOM 1240 N N . GLN A 1 177 ? 1.290 15.934 10.361 1.00 97.50 177 GLN A N 1
ATOM 1241 C CA . GLN A 1 177 ? 2.475 16.783 10.392 1.00 97.50 177 GLN A CA 1
ATOM 1242 C C . GLN A 1 177 ? 3.511 16.271 9.381 1.00 97.50 177 GLN A C 1
ATOM 1244 O O . GLN A 1 177 ? 4.136 15.237 9.623 1.00 97.50 177 GLN A O 1
ATOM 1249 N N . PRO A 1 178 ? 3.733 16.989 8.265 1.00 97.56 178 PRO A N 1
ATOM 1250 C CA . PRO A 1 178 ? 4.858 16.722 7.382 1.00 97.56 178 PRO A CA 1
ATOM 1251 C C . PRO A 1 178 ? 6.180 17.048 8.085 1.00 97.56 178 PRO A C 1
ATOM 1253 O O . PRO A 1 178 ? 6.385 18.169 8.561 1.00 97.56 178 PRO A O 1
ATOM 1256 N N . VAL A 1 179 ? 7.085 16.078 8.130 1.00 96.69 179 VAL A N 1
ATOM 1257 C CA . VAL A 1 179 ? 8.415 16.162 8.762 1.00 96.69 179 VAL A CA 1
ATOM 1258 C C . VAL A 1 179 ? 9.464 15.569 7.822 1.00 96.69 179 VAL A C 1
ATOM 1260 O O . VAL A 1 179 ? 9.099 14.973 6.811 1.00 96.69 179 VAL A O 1
ATOM 1263 N N . SER A 1 180 ? 10.758 15.751 8.096 1.00 96.12 180 SER A N 1
ATOM 1264 C CA . SER A 1 180 ? 11.774 15.108 7.253 1.00 96.12 180 SER A CA 1
ATOM 1265 C C . SER A 1 180 ? 11.778 13.593 7.473 1.00 96.12 180 SER A C 1
ATOM 1267 O O . SER A 1 180 ? 11.510 13.121 8.581 1.00 96.12 180 SER A O 1
ATOM 1269 N N . GLY A 1 181 ? 12.122 12.816 6.445 1.00 93.94 181 GLY A N 1
ATOM 1270 C CA . GLY A 1 181 ? 12.303 11.373 6.601 1.00 93.94 181 GLY A CA 1
ATOM 1271 C C . GLY A 1 181 ? 13.395 11.020 7.620 1.00 93.94 181 GLY A C 1
ATOM 1272 O O . GLY A 1 181 ? 13.318 9.979 8.268 1.00 93.94 181 GLY A O 1
ATOM 1273 N N . ASP A 1 182 ? 14.391 11.892 7.805 1.00 94.69 182 ASP A N 1
ATOM 1274 C CA . ASP A 1 182 ? 15.410 11.738 8.850 1.00 94.69 182 ASP A CA 1
ATOM 1275 C C . ASP A 1 182 ? 14.829 11.895 10.262 1.00 94.69 182 ASP A C 1
ATOM 1277 O O . ASP A 1 182 ? 15.181 11.110 11.142 1.00 94.69 182 ASP A O 1
ATOM 1281 N N . ASP A 1 183 ? 13.907 12.839 10.480 1.00 95.38 183 ASP A N 1
ATOM 1282 C CA . ASP A 1 183 ? 13.223 12.991 11.772 1.00 95.38 183 ASP A CA 1
ATOM 1283 C C . ASP A 1 183 ? 12.371 11.754 12.094 1.00 95.38 183 ASP A C 1
ATOM 1285 O O . ASP A 1 183 ? 12.379 11.272 13.228 1.00 95.38 183 ASP A O 1
ATOM 1289 N N . ILE A 1 184 ? 11.683 11.196 11.088 1.00 94.19 184 ILE A N 1
ATOM 1290 C CA . ILE A 1 184 ? 10.909 9.952 11.233 1.00 94.19 184 ILE A CA 1
ATOM 1291 C C . ILE A 1 184 ? 11.836 8.807 11.639 1.00 94.19 184 ILE A C 1
ATOM 1293 O O . ILE A 1 184 ? 11.605 8.171 12.667 1.00 94.19 184 ILE A O 1
ATOM 1297 N N . ARG A 1 185 ? 12.927 8.584 10.893 1.00 92.00 185 ARG A N 1
ATOM 1298 C CA . ARG A 1 185 ? 13.899 7.516 11.186 1.00 92.00 185 ARG A CA 1
ATOM 1299 C C . ARG A 1 185 ? 14.636 7.715 12.509 1.00 92.00 185 ARG A C 1
ATOM 1301 O O . ARG A 1 185 ? 15.059 6.736 13.124 1.00 92.00 185 ARG A O 1
ATOM 1308 N N . GLY A 1 186 ? 14.793 8.959 12.956 1.00 91.88 186 GLY A N 1
ATOM 1309 C CA . GLY A 1 186 ? 15.345 9.285 14.268 1.00 91.88 186 GLY A CA 1
ATOM 1310 C C . GLY A 1 186 ? 14.491 8.744 15.418 1.00 91.88 186 GLY A C 1
ATOM 1311 O O . GLY A 1 186 ? 15.036 8.319 16.439 1.00 91.88 186 GLY A O 1
ATOM 1312 N N . GLU A 1 187 ? 13.171 8.706 15.236 1.00 91.38 187 GLU A N 1
ATOM 1313 C CA . GLU A 1 187 ? 12.220 8.186 16.221 1.00 91.38 187 GLU A CA 1
ATOM 1314 C C . GLU A 1 187 ? 11.891 6.698 16.002 1.00 91.38 187 GLU A C 1
ATOM 1316 O O . GLU A 1 187 ? 11.864 5.923 16.965 1.00 91.38 187 GLU A O 1
ATOM 1321 N N . LEU A 1 188 ? 11.683 6.288 14.745 1.00 89.06 188 LEU A N 1
ATOM 1322 C CA . LEU A 1 188 ? 11.356 4.929 14.304 1.00 89.06 188 LEU A CA 1
ATOM 1323 C C . LEU A 1 188 ? 12.195 4.555 13.060 1.00 89.06 188 LEU A C 1
ATOM 1325 O O . LEU A 1 188 ? 11.787 4.839 11.936 1.00 89.06 188 LEU A O 1
ATOM 1329 N N . PRO A 1 189 ? 13.357 3.890 13.230 1.00 86.69 189 PRO A N 1
ATOM 1330 C CA . PRO A 1 189 ? 14.324 3.661 12.146 1.00 86.69 189 PRO A CA 1
ATOM 1331 C C . PRO A 1 189 ? 13.804 2.923 10.909 1.00 86.69 189 PRO A C 1
ATOM 1333 O O . PRO A 1 189 ? 14.320 3.144 9.816 1.00 86.69 189 PRO A O 1
ATOM 1336 N N . ASP A 1 190 ? 12.814 2.048 11.086 1.00 83.12 190 ASP A N 1
ATOM 1337 C CA . ASP A 1 190 ? 12.261 1.209 10.019 1.00 83.12 190 ASP A CA 1
ATOM 1338 C C . ASP A 1 190 ? 10.961 1.780 9.415 1.00 83.12 190 ASP A C 1
ATOM 1340 O O . ASP A 1 190 ? 10.379 1.148 8.537 1.00 83.12 190 ASP A O 1
ATOM 1344 N N . ALA A 1 191 ? 10.495 2.952 9.867 1.00 87.25 191 ALA A N 1
ATOM 1345 C CA . ALA A 1 191 ? 9.228 3.541 9.435 1.00 87.25 191 ALA A CA 1
ATOM 1346 C C . ALA A 1 191 ? 9.422 4.594 8.328 1.00 87.25 191 ALA A C 1
ATOM 1348 O O . ALA A 1 191 ? 10.330 5.426 8.395 1.00 87.25 191 ALA A O 1
ATOM 1349 N N . ALA A 1 192 ? 8.539 4.582 7.326 1.00 90.31 192 ALA A N 1
ATOM 1350 C CA . ALA A 1 192 ? 8.430 5.653 6.327 1.00 90.31 192 ALA A CA 1
ATOM 1351 C C . ALA A 1 192 ? 7.492 6.776 6.800 1.00 90.31 192 ALA A C 1
ATOM 1353 O O . ALA A 1 192 ? 7.772 7.958 6.614 1.00 90.31 192 ALA A O 1
ATOM 1354 N N . CYS A 1 193 ? 6.407 6.386 7.455 1.00 95.00 193 CYS A N 1
ATOM 1355 C CA . CYS A 1 193 ? 5.421 7.209 8.135 1.00 95.00 193 CYS A CA 1
ATOM 1356 C C . CYS A 1 193 ? 4.945 6.447 9.380 1.00 95.00 193 CYS A C 1
ATOM 1358 O O . CYS A 1 193 ? 5.300 5.279 9.558 1.00 95.00 193 CYS A O 1
ATOM 1360 N N . PHE A 1 194 ? 4.260 7.134 10.298 1.00 95.25 194 PHE A N 1
ATOM 1361 C CA . PHE A 1 194 ? 3.580 6.456 11.404 1.00 95.25 194 PHE A CA 1
ATOM 1362 C C . PHE A 1 194 ? 2.437 7.285 11.993 1.00 95.25 194 PHE A C 1
ATOM 1364 O O . PHE A 1 194 ? 2.489 8.522 12.047 1.00 95.25 194 PHE A O 1
ATOM 1371 N N . VAL A 1 195 ? 1.447 6.579 12.536 1.00 95.88 195 VAL A N 1
ATOM 1372 C CA . VAL A 1 195 ? 0.345 7.112 13.334 1.00 95.88 195 VAL A CA 1
ATOM 1373 C C . VAL A 1 195 ? 0.489 6.737 14.807 1.00 95.88 195 VAL A C 1
ATOM 1375 O O . VAL A 1 195 ? 0.839 5.617 15.185 1.00 95.88 195 VAL A O 1
ATOM 1378 N N . ILE A 1 196 ? 0.189 7.688 15.689 1.00 95.62 196 ILE A N 1
ATOM 1379 C CA . ILE A 1 196 ? 0.302 7.496 17.135 1.00 95.62 196 ILE A CA 1
ATOM 1380 C C . ILE A 1 196 ? -0.817 8.238 17.883 1.00 95.62 196 ILE A C 1
ATOM 1382 O O . ILE A 1 196 ? -1.160 9.376 17.536 1.00 95.62 196 ILE A O 1
ATOM 1386 N N . PRO A 1 197 ? -1.413 7.632 18.925 1.00 95.44 197 PRO A N 1
ATOM 1387 C CA . PRO A 1 197 ? -2.474 8.265 19.675 1.00 95.44 197 PRO A CA 1
ATOM 1388 C C . PRO A 1 197 ? -1.937 9.151 20.793 1.00 95.44 197 PRO A C 1
ATOM 1390 O O . PRO A 1 197 ? -0.793 9.057 21.237 1.00 95.44 197 PRO A O 1
ATOM 1393 N N . GLY A 1 198 ? -2.807 10.036 21.262 1.00 93.56 198 GLY A N 1
ATOM 1394 C CA . GLY A 1 198 ? -2.602 10.824 22.464 1.00 93.56 198 GLY A CA 1
ATOM 1395 C C . GLY A 1 198 ? -1.690 12.034 22.302 1.00 93.56 198 GLY A C 1
ATOM 1396 O O . GLY A 1 198 ? -1.645 12.821 23.243 1.00 93.56 198 GLY A O 1
ATOM 1397 N N . ILE A 1 199 ? -1.010 12.226 21.167 1.00 94.00 199 ILE A N 1
ATOM 1398 C CA . ILE A 1 199 ? -0.116 13.372 20.908 1.00 94.00 199 ILE A CA 1
ATOM 1399 C C . ILE A 1 199 ? -0.603 14.228 19.734 1.00 94.00 199 ILE A C 1
ATOM 1401 O O . ILE A 1 199 ? -1.501 13.831 18.989 1.00 94.00 199 ILE A O 1
ATOM 1405 N N . ARG A 1 200 ? -0.008 15.416 19.568 1.00 92.12 200 ARG A N 1
ATOM 1406 C CA . ARG A 1 200 ? -0.364 16.356 18.488 1.00 92.12 200 ARG A CA 1
ATOM 1407 C C . ARG A 1 200 ? 0.728 16.593 17.456 1.00 92.12 200 ARG A C 1
ATOM 1409 O O . ARG A 1 200 ? 0.399 17.001 16.353 1.00 92.12 200 ARG A O 1
ATOM 1416 N N . ASN A 1 201 ? 1.989 16.414 17.822 1.00 94.31 201 ASN A N 1
ATOM 1417 C CA . ASN A 1 201 ? 3.143 16.745 16.992 1.00 94.31 201 ASN A CA 1
ATOM 1418 C C . ASN A 1 201 ? 4.341 15.864 17.382 1.00 94.31 201 ASN A C 1
ATOM 1420 O O . ASN A 1 201 ? 4.322 15.202 18.423 1.00 94.31 201 ASN A O 1
ATOM 1424 N N . LEU A 1 202 ? 5.376 15.858 16.541 1.00 94.69 202 LEU A N 1
ATOM 1425 C CA . LEU A 1 202 ? 6.493 14.919 16.647 1.00 94.69 202 LEU A CA 1
ATOM 1426 C C . LEU A 1 202 ? 7.335 15.148 17.906 1.00 94.69 202 LEU A C 1
ATOM 1428 O O . LEU A 1 202 ? 7.791 14.189 18.521 1.00 94.69 202 LEU A O 1
ATOM 1432 N N . SER A 1 203 ? 7.497 16.398 18.348 1.00 93.12 203 SER A N 1
ATOM 1433 C CA . SER A 1 203 ? 8.337 16.711 19.513 1.00 93.12 203 SER A CA 1
ATOM 1434 C C . SER A 1 203 ? 7.778 16.150 20.828 1.00 93.12 203 SER A C 1
ATOM 1436 O O . SER A 1 203 ? 8.528 15.946 21.784 1.00 93.12 203 SER A O 1
ATOM 1438 N N . GLU A 1 204 ? 6.483 15.826 20.883 1.00 93.88 204 GLU A N 1
ATOM 1439 C CA . GLU A 1 204 ? 5.875 15.121 22.013 1.00 93.88 204 GLU A CA 1
ATOM 1440 C C . GLU A 1 204 ? 6.220 13.622 22.049 1.00 93.88 204 GLU A C 1
ATOM 1442 O O . GLU A 1 204 ? 6.166 13.014 23.125 1.00 93.88 204 GLU A O 1
ATOM 1447 N N . PHE A 1 205 ? 6.569 13.013 20.910 1.00 91.50 205 PHE A N 1
ATOM 1448 C CA . PHE A 1 205 ? 6.658 11.558 20.755 1.00 91.50 205 PHE A CA 1
ATOM 1449 C C . PHE A 1 205 ? 7.652 10.922 21.733 1.00 91.50 205 PHE A C 1
ATOM 1451 O O . PHE A 1 205 ? 7.291 9.999 22.472 1.00 91.50 205 PHE A O 1
ATOM 1458 N N . HIS A 1 206 ? 8.868 11.470 21.837 1.00 87.62 206 HIS A N 1
ATOM 1459 C CA . HIS A 1 206 ? 9.917 10.919 22.700 1.00 87.62 206 HIS A CA 1
ATOM 1460 C C . HIS A 1 206 ? 9.481 10.775 24.168 1.00 87.62 206 HIS A C 1
ATOM 1462 O O . HIS A 1 206 ? 9.772 9.767 24.826 1.00 87.62 206 HIS A O 1
ATOM 1468 N N . GLY A 1 207 ? 8.776 11.784 24.692 1.00 87.12 207 GLY A N 1
ATOM 1469 C CA . GLY A 1 207 ? 8.257 11.797 26.061 1.00 87.12 207 GLY A CA 1
ATOM 1470 C C . GLY A 1 207 ? 6.968 10.989 26.223 1.00 87.12 207 GLY A C 1
ATOM 1471 O O . GLY A 1 207 ? 6.723 10.417 27.290 1.00 87.12 207 GLY A O 1
ATOM 1472 N N . ALA A 1 208 ? 6.153 10.915 25.171 1.00 87.38 208 ALA A N 1
ATOM 1473 C CA . ALA A 1 208 ? 4.855 10.253 25.172 1.00 87.38 208 ALA A CA 1
ATOM 1474 C C . ALA A 1 208 ? 4.935 8.734 24.978 1.00 87.38 208 ALA A C 1
ATOM 1476 O O . ALA A 1 208 ? 4.046 8.030 25.453 1.00 87.38 208 ALA A O 1
ATOM 1477 N N . ARG A 1 209 ? 5.993 8.206 24.347 1.00 82.44 209 ARG A N 1
ATOM 1478 C CA . ARG A 1 209 ? 6.114 6.776 23.993 1.00 82.44 209 ARG A CA 1
ATOM 1479 C C . ARG A 1 209 ? 5.978 5.804 25.167 1.00 82.44 209 ARG A C 1
ATOM 1481 O O . ARG A 1 209 ? 5.667 4.644 24.966 1.00 82.44 209 ARG A O 1
ATOM 1488 N N . ARG A 1 210 ? 6.249 6.241 26.402 1.00 83.94 210 ARG A N 1
ATOM 1489 C CA . ARG A 1 210 ? 6.140 5.396 27.612 1.00 83.94 210 ARG A CA 1
ATOM 1490 C C . ARG A 1 210 ? 4.851 5.627 28.399 1.00 83.94 210 ARG A C 1
ATOM 1492 O O . ARG A 1 210 ? 4.728 5.120 29.509 1.00 83.94 210 ARG A O 1
ATOM 1499 N N . GLN A 1 211 ? 3.942 6.438 27.871 1.00 87.56 211 GLN A N 1
ATOM 1500 C CA . GLN A 1 211 ? 2.720 6.847 28.550 1.00 87.56 211 GLN A CA 1
ATOM 1501 C C . GLN A 1 211 ? 1.527 6.056 28.026 1.00 87.56 211 GLN A C 1
ATOM 1503 O O . GLN A 1 211 ? 1.435 5.763 26.837 1.00 87.56 211 GLN A O 1
ATOM 1508 N N . ASP A 1 212 ? 0.571 5.795 28.911 1.00 87.06 212 ASP A N 1
ATOM 1509 C CA . ASP A 1 212 ? -0.618 5.000 28.597 1.00 87.06 212 ASP A CA 1
ATOM 1510 C C . ASP A 1 212 ? -1.487 5.627 27.501 1.00 87.06 212 ASP A C 1
ATOM 1512 O O . ASP A 1 212 ? -2.093 4.902 26.720 1.00 87.06 212 ASP A O 1
ATOM 1516 N N . ARG A 1 213 ? -1.490 6.963 27.388 1.00 86.94 213 ARG A N 1
ATOM 1517 C CA . ARG A 1 213 ? -2.224 7.694 26.338 1.00 86.94 213 ARG A CA 1
ATOM 1518 C C . ARG A 1 213 ? -1.741 7.404 24.911 1.00 86.94 213 ARG A C 1
ATOM 1520 O O . ARG A 1 213 ? -2.491 7.657 23.976 1.00 86.94 213 ARG A O 1
ATOM 1527 N N . SER A 1 214 ? -0.513 6.908 24.761 1.00 88.69 214 SER A N 1
ATOM 1528 C CA . SER A 1 214 ? 0.105 6.591 23.466 1.00 88.69 214 SER A CA 1
ATOM 1529 C C . SER A 1 214 ? 0.122 5.084 23.190 1.00 88.69 214 SER A C 1
ATOM 1531 O O . SER A 1 214 ? 0.638 4.650 22.165 1.00 88.69 214 SER A O 1
ATOM 1533 N N . ASP A 1 215 ? -0.404 4.269 24.111 1.00 91.56 215 ASP A N 1
ATOM 1534 C CA . ASP A 1 215 ? -0.477 2.818 23.965 1.00 91.56 215 ASP A CA 1
ATOM 1535 C C . ASP A 1 215 ? -1.840 2.417 23.388 1.00 91.56 215 ASP A C 1
ATOM 1537 O O . ASP A 1 215 ? -2.852 2.411 24.090 1.00 91.56 215 ASP A O 1
ATOM 1541 N N . TRP A 1 216 ? -1.848 2.010 22.117 1.00 92.44 216 TRP A N 1
ATOM 1542 C CA . TRP A 1 216 ? -3.039 1.535 21.409 1.00 92.44 216 TRP A CA 1
ATOM 1543 C C . TRP A 1 216 ? -3.850 0.480 22.169 1.00 92.44 216 TRP A C 1
ATOM 1545 O O . TRP A 1 216 ? -5.077 0.518 22.139 1.00 92.44 216 TRP A O 1
ATOM 1555 N N . ALA A 1 217 ? -3.198 -0.436 22.896 1.00 92.56 217 ALA A N 1
ATOM 1556 C CA . ALA A 1 217 ? -3.902 -1.499 23.619 1.00 92.56 217 ALA A CA 1
ATOM 1557 C C . ALA A 1 217 ? -4.580 -1.026 24.910 1.00 92.56 217 ALA A C 1
ATOM 1559 O O . ALA A 1 217 ? -5.354 -1.780 25.502 1.00 92.56 217 ALA A O 1
ATOM 1560 N N . LYS A 1 218 ? -4.281 0.196 25.358 1.00 92.50 218 LYS A N 1
ATOM 1561 C CA . LYS A 1 218 ? -4.893 0.814 26.539 1.00 92.50 218 LYS A CA 1
ATOM 1562 C C . LYS A 1 218 ? -6.018 1.782 26.185 1.00 92.50 218 LYS A C 1
ATOM 1564 O O . LYS A 1 218 ? -6.739 2.214 27.083 1.00 92.50 218 LYS A O 1
ATOM 1569 N N . LEU A 1 219 ? -6.186 2.119 24.907 1.00 93.06 219 LEU A N 1
ATOM 1570 C CA . LEU A 1 219 ? -7.287 2.963 24.469 1.00 93.06 219 LEU A CA 1
ATOM 1571 C C . LEU A 1 219 ? -8.615 2.216 24.578 1.00 93.06 219 LEU A C 1
ATOM 1573 O O . LEU A 1 219 ? -8.730 1.045 24.224 1.00 93.06 219 LEU A O 1
ATOM 1577 N N . THR A 1 220 ? -9.639 2.934 25.024 1.00 94.31 220 THR A N 1
ATOM 1578 C CA . THR A 1 220 ? -11.036 2.485 24.963 1.00 94.31 220 THR A CA 1
ATOM 1579 C C . THR A 1 220 ? -11.847 3.278 23.948 1.00 94.31 220 THR A C 1
ATOM 1581 O O . THR A 1 220 ? -12.856 2.773 23.480 1.00 94.31 220 THR A O 1
ATOM 1584 N N . THR A 1 221 ? -11.396 4.481 23.583 1.00 95.69 221 THR A N 1
ATOM 1585 C CA . THR A 1 221 ? -11.957 5.367 22.554 1.00 95.69 221 THR A CA 1
ATOM 1586 C C . THR A 1 221 ? -10.831 6.202 21.936 1.00 95.69 221 THR A C 1
ATOM 1588 O O . THR A 1 221 ? -9.792 6.399 22.578 1.00 95.69 221 THR A O 1
ATOM 1591 N N . ARG A 1 222 ? -11.010 6.687 20.704 1.00 96.38 222 ARG A N 1
ATOM 1592 C CA . ARG A 1 222 ? -10.056 7.570 20.014 1.00 96.38 222 ARG A CA 1
ATOM 1593 C C . ARG A 1 222 ? -10.551 9.010 20.067 1.00 96.38 222 ARG A C 1
ATOM 1595 O O . ARG A 1 222 ? -11.734 9.265 19.872 1.00 96.38 222 ARG A O 1
ATOM 1602 N N . SER A 1 223 ? -9.644 9.951 20.317 1.00 95.25 223 SER A N 1
ATOM 1603 C CA . SER A 1 223 ? -9.982 11.382 20.399 1.00 95.25 223 SER A CA 1
ATOM 1604 C C . SER A 1 223 ? -8.887 12.308 19.875 1.00 95.25 223 SER A C 1
ATOM 1606 O O . SER A 1 223 ? -9.197 13.325 19.268 1.00 95.25 223 SER A O 1
ATOM 1608 N N . GLN A 1 224 ? -7.613 11.959 20.056 1.00 95.75 224 GLN A N 1
ATOM 1609 C CA . GLN A 1 224 ? -6.473 12.722 19.551 1.00 95.75 224 GLN A CA 1
ATOM 1610 C C . GLN A 1 224 ? -5.437 11.759 18.979 1.00 95.75 224 GLN A C 1
ATOM 1612 O O . GLN A 1 224 ? -4.961 10.876 19.693 1.00 95.75 224 GLN A O 1
ATOM 1617 N N . LEU A 1 225 ? -5.087 11.945 17.710 1.00 97.19 225 LEU A N 1
ATOM 1618 C CA . LEU A 1 225 ? -4.048 11.188 17.018 1.00 97.19 225 LEU A CA 1
ATOM 1619 C C . LEU A 1 225 ? -3.147 12.143 16.232 1.00 97.19 225 LEU A C 1
ATOM 1621 O O . LEU A 1 225 ? -3.581 13.230 15.836 1.00 97.19 225 LEU A O 1
ATOM 1625 N N . ALA A 1 226 ? -1.907 11.727 16.005 1.00 97.19 226 ALA A N 1
ATOM 1626 C CA . ALA A 1 226 ? -0.974 12.390 15.108 1.00 97.19 226 ALA A CA 1
ATOM 1627 C C . ALA A 1 226 ? -0.462 11.401 14.056 1.00 97.19 226 ALA A C 1
ATOM 1629 O O . ALA A 1 226 ? -0.186 10.248 14.380 1.00 97.19 226 ALA A O 1
ATOM 1630 N N . ILE A 1 227 ? -0.347 11.876 12.821 1.00 97.94 227 ILE A N 1
ATOM 1631 C CA . ILE A 1 227 ? 0.200 11.182 11.658 1.00 97.94 227 ILE A CA 1
ATOM 1632 C C . ILE A 1 227 ? 1.429 11.962 11.204 1.00 97.94 227 ILE A C 1
ATOM 1634 O O . ILE A 1 227 ? 1.344 13.173 10.973 1.00 97.94 227 ILE A O 1
ATOM 1638 N N . PHE A 1 228 ? 2.550 11.272 11.033 1.00 97.56 228 PHE A N 1
ATOM 1639 C CA . PHE A 1 228 ? 3.787 11.854 10.527 1.00 97.56 228 PHE A CA 1
ATOM 1640 C C . PHE A 1 228 ? 4.087 11.301 9.145 1.00 97.56 228 PHE A C 1
ATOM 1642 O O . PHE A 1 228 ? 4.183 10.089 8.971 1.00 97.56 228 PHE A O 1
ATOM 1649 N N . VAL A 1 229 ? 4.230 12.199 8.171 1.00 96.81 229 VAL A N 1
ATOM 1650 C CA . VAL A 1 229 ? 4.529 11.848 6.777 1.00 96.81 229 VAL A CA 1
ATOM 1651 C C . VAL A 1 229 ? 5.806 12.545 6.307 1.00 96.81 229 VAL A C 1
ATOM 1653 O O . VAL A 1 229 ? 6.071 13.671 6.748 1.00 96.81 229 VAL A O 1
ATOM 1656 N N . PRO A 1 230 ? 6.589 11.928 5.406 1.00 95.44 230 PRO A N 1
ATOM 1657 C CA . PRO A 1 230 ? 7.810 12.536 4.901 1.00 95.44 230 PRO A CA 1
ATOM 1658 C C . PRO A 1 230 ? 7.482 13.712 3.973 1.00 95.44 230 PRO A C 1
ATOM 1660 O O . PRO A 1 230 ? 6.630 13.614 3.082 1.00 95.44 230 PRO A O 1
ATOM 1663 N N . ASN A 1 231 ? 8.162 14.838 4.179 1.00 94.75 231 ASN A N 1
ATOM 1664 C CA . ASN A 1 231 ? 8.035 16.054 3.370 1.00 94.75 231 ASN A CA 1
ATOM 1665 C C . ASN A 1 231 ? 9.080 16.154 2.242 1.00 94.75 231 ASN A C 1
ATOM 1667 O O . ASN A 1 231 ? 9.003 17.054 1.404 1.00 94.75 231 ASN A O 1
ATOM 1671 N N . ASP A 1 232 ? 10.029 15.224 2.229 1.00 93.12 232 ASP A N 1
ATOM 1672 C CA . ASP A 1 232 ? 11.177 15.107 1.332 1.00 93.12 232 ASP A CA 1
ATOM 1673 C C . ASP A 1 232 ? 11.110 13.858 0.428 1.00 93.12 232 ASP A C 1
ATOM 1675 O O . ASP A 1 232 ? 12.012 13.629 -0.381 1.00 93.12 232 ASP A O 1
ATOM 1679 N N . ALA A 1 233 ? 10.022 13.087 0.522 1.00 92.88 233 ALA A N 1
ATOM 1680 C CA . ALA A 1 233 ? 9.718 11.941 -0.333 1.00 92.88 233 ALA A CA 1
ATOM 1681 C C . ALA A 1 233 ? 9.043 12.341 -1.662 1.00 92.88 233 ALA A C 1
ATOM 1683 O O . ALA A 1 233 ? 8.718 13.507 -1.916 1.00 92.88 233 ALA A O 1
ATOM 1684 N N . ALA A 1 234 ? 8.823 11.359 -2.544 1.00 93.69 234 ALA A N 1
ATOM 1685 C CA . ALA A 1 234 ? 8.040 11.576 -3.758 1.00 93.69 234 ALA A CA 1
ATOM 1686 C C . ALA A 1 234 ? 6.577 11.937 -3.410 1.00 93.69 234 ALA A C 1
ATOM 1688 O O . ALA A 1 234 ? 6.030 11.368 -2.468 1.00 93.69 234 ALA A O 1
ATOM 1689 N N . PRO A 1 235 ? 5.896 12.810 -4.184 1.00 95.00 235 PRO A N 1
ATOM 1690 C CA . PRO A 1 235 ? 4.497 13.163 -3.921 1.00 95.00 235 PRO A CA 1
ATOM 1691 C C . PRO A 1 235 ? 3.560 11.957 -3.775 1.00 95.00 235 PRO A C 1
ATOM 1693 O O . PRO A 1 235 ? 2.717 11.946 -2.881 1.00 95.00 235 PRO A O 1
ATOM 1696 N N . GLN A 1 236 ? 3.736 10.932 -4.616 1.00 95.81 236 GLN A N 1
ATOM 1697 C CA . GLN A 1 236 ? 2.999 9.677 -4.484 1.00 95.81 236 GLN A CA 1
ATOM 1698 C C . GLN A 1 236 ? 3.285 8.989 -3.147 1.00 95.81 236 GLN A C 1
ATOM 1700 O O . GLN A 1 236 ? 2.348 8.581 -2.490 1.00 95.81 236 GLN A O 1
ATOM 1705 N N . GLU A 1 237 ? 4.540 8.889 -2.714 1.00 94.75 237 GLU A N 1
ATOM 1706 C CA . GLU A 1 237 ? 4.903 8.219 -1.458 1.00 94.75 237 GLU A CA 1
ATOM 1707 C C . GLU A 1 237 ? 4.296 8.927 -0.238 1.00 94.75 237 GLU A C 1
ATOM 1709 O O . GLU A 1 237 ? 3.682 8.284 0.610 1.00 94.75 237 GLU A O 1
ATOM 1714 N N . THR A 1 238 ? 4.356 10.263 -0.188 1.00 95.19 238 THR A N 1
ATOM 1715 C CA . THR A 1 238 ? 3.668 11.042 0.854 1.00 95.19 238 THR A CA 1
ATOM 1716 C C . THR A 1 238 ? 2.155 10.803 0.824 1.00 95.19 238 THR A C 1
ATOM 1718 O O . THR A 1 238 ? 1.531 10.703 1.881 1.00 95.19 238 THR A O 1
ATOM 1721 N N . ARG A 1 239 ? 1.542 10.715 -0.365 1.00 96.50 239 ARG A N 1
ATOM 1722 C CA . ARG A 1 239 ? 0.112 10.405 -0.499 1.00 96.50 239 ARG A CA 1
ATOM 1723 C C . ARG A 1 239 ? -0.202 8.987 -0.032 1.00 96.50 239 ARG A C 1
ATOM 1725 O O . ARG A 1 239 ? -1.156 8.825 0.721 1.00 96.50 239 ARG A O 1
ATOM 1732 N N . ASP A 1 240 ? 0.563 7.998 -0.465 1.00 95.38 240 ASP A N 1
ATOM 1733 C CA . ASP A 1 240 ? 0.366 6.592 -0.118 1.00 95.38 240 ASP A CA 1
ATOM 1734 C C . ASP A 1 240 ? 0.432 6.439 1.423 1.00 95.38 240 ASP A C 1
ATOM 1736 O O . ASP A 1 240 ? -0.502 5.904 2.020 1.00 95.38 240 ASP A O 1
ATOM 1740 N N . CYS A 1 241 ? 1.399 7.097 2.083 1.00 95.81 241 CYS A N 1
ATOM 1741 C CA . CYS A 1 241 ? 1.440 7.249 3.545 1.00 95.81 241 CYS A CA 1
ATOM 1742 C C . CYS A 1 241 ? 0.172 7.897 4.128 1.00 95.81 241 CYS A C 1
ATOM 1744 O O . CYS A 1 241 ? -0.376 7.424 5.117 1.00 95.81 241 CYS A O 1
ATOM 1746 N N . MET A 1 242 ? -0.344 8.984 3.541 1.00 96.56 242 MET A N 1
ATOM 1747 C CA . MET A 1 242 ? -1.593 9.588 4.033 1.00 96.56 242 MET A CA 1
ATOM 1748 C C . MET A 1 242 ? -2.787 8.629 3.942 1.00 96.56 242 MET A C 1
ATOM 1750 O O . MET A 1 242 ? -3.647 8.676 4.817 1.00 96.56 242 MET A O 1
ATOM 1754 N N . HIS A 1 243 ? -2.867 7.787 2.908 1.00 97.56 243 HIS A N 1
ATOM 1755 C CA . HIS A 1 243 ? -3.928 6.784 2.797 1.00 97.56 243 HIS A CA 1
ATOM 1756 C C . HIS A 1 243 ? -3.841 5.741 3.913 1.00 97.56 243 HIS A C 1
ATOM 1758 O O . HIS A 1 243 ? -4.854 5.469 4.556 1.00 97.56 243 HIS A O 1
ATOM 1764 N N . GLU A 1 244 ? -2.651 5.195 4.148 1.00 95.62 244 GLU A N 1
ATOM 1765 C CA . GLU A 1 244 ? -2.388 4.162 5.151 1.00 95.62 244 GLU A CA 1
ATOM 1766 C C . GLU A 1 244 ? -2.624 4.679 6.572 1.00 95.62 244 GLU A C 1
ATOM 1768 O O . GLU A 1 244 ? -3.504 4.196 7.288 1.00 95.62 244 GLU A O 1
ATOM 1773 N N . GLU A 1 245 ? -1.939 5.756 6.944 1.00 97.44 245 GLU A N 1
ATOM 1774 C CA . GLU A 1 245 ? -1.958 6.269 8.312 1.00 97.44 245 GLU A CA 1
ATOM 1775 C C . GLU A 1 245 ? -3.313 6.850 8.705 1.00 97.44 245 GLU A C 1
ATOM 1777 O O . GLU A 1 245 ? -3.744 6.736 9.855 1.00 97.44 245 GLU A O 1
ATOM 1782 N N . LEU A 1 246 ? -4.021 7.480 7.760 1.00 98.38 246 LEU A N 1
ATOM 1783 C CA . LEU A 1 246 ? -5.355 8.005 8.032 1.00 98.38 246 LEU A CA 1
ATOM 1784 C C . LEU A 1 246 ? -6.376 6.872 8.160 1.00 98.38 246 LEU A C 1
ATOM 1786 O O . LEU A 1 246 ? -7.255 6.944 9.021 1.00 98.38 246 LEU A O 1
ATOM 1790 N N . ALA A 1 247 ? -6.254 5.816 7.354 1.00 97.50 247 ALA A N 1
ATOM 1791 C CA . ALA A 1 247 ? -7.104 4.640 7.482 1.00 97.50 247 ALA A CA 1
ATOM 1792 C C . ALA A 1 247 ? -6.858 3.910 8.808 1.00 97.50 247 ALA A C 1
ATOM 1794 O O . ALA A 1 247 ? -7.827 3.572 9.488 1.00 97.50 247 ALA A O 1
ATOM 1795 N N . GLN A 1 248 ? -5.603 3.761 9.238 1.00 96.00 248 GLN A N 1
ATOM 1796 C CA . GLN A 1 248 ? -5.268 3.185 10.543 1.00 96.00 248 GLN A CA 1
ATOM 1797 C C . GLN A 1 248 ? -5.720 4.079 11.708 1.00 96.00 248 GLN A C 1
ATOM 1799 O O . GLN A 1 248 ? -6.285 3.595 12.693 1.00 96.00 248 GLN A O 1
ATOM 1804 N N . ALA A 1 249 ? -5.588 5.405 11.577 1.00 97.38 249 ALA A N 1
ATOM 1805 C CA . ALA A 1 249 ? -6.099 6.363 12.558 1.00 97.38 249 ALA A CA 1
ATOM 1806 C C . ALA A 1 249 ? -7.612 6.211 12.790 1.00 97.38 249 ALA A C 1
ATOM 1808 O O . ALA A 1 249 ? -8.079 6.332 13.928 1.00 97.38 249 ALA A O 1
ATOM 1809 N N . LEU A 1 250 ? -8.378 5.929 11.734 1.00 98.19 250 LEU A N 1
ATOM 1810 C CA . LEU A 1 250 ? -9.836 5.770 11.769 1.00 98.19 250 LEU A CA 1
ATOM 1811 C C . LEU A 1 250 ? -10.285 4.344 12.123 1.00 98.19 250 LEU A C 1
ATOM 1813 O O . LEU A 1 250 ? -11.300 4.169 12.795 1.00 98.19 250 LEU A O 1
ATOM 1817 N N . GLY A 1 251 ? -9.543 3.339 11.667 1.00 94.00 251 GLY A N 1
ATOM 1818 C CA . GLY A 1 251 ? -9.975 1.948 11.606 1.00 94.00 251 GLY A CA 1
ATOM 1819 C C . GLY A 1 251 ? -8.975 0.961 12.213 1.00 94.00 251 GLY A C 1
ATOM 1820 O O . GLY A 1 251 ? -8.399 1.242 13.265 1.00 94.00 251 GLY A O 1
ATOM 1821 N N . PRO A 1 252 ? -8.820 -0.233 11.625 1.00 93.69 252 PRO A N 1
ATOM 1822 C CA . PRO A 1 252 ? -7.897 -1.256 12.110 1.00 93.69 252 PRO A CA 1
ATOM 1823 C C . PRO A 1 252 ? -6.444 -0.807 12.296 1.00 93.69 252 PRO A C 1
ATOM 1825 O O . PRO A 1 252 ? -5.999 0.143 11.671 1.00 93.69 252 PRO A O 1
ATOM 1828 N N . LEU A 1 253 ? -5.710 -1.525 13.151 1.00 90.31 253 LEU A N 1
ATOM 1829 C CA . LEU A 1 253 ? -4.309 -1.244 13.529 1.00 90.31 253 LEU A CA 1
ATOM 1830 C C . LEU A 1 253 ? -3.396 -2.456 13.294 1.00 90.31 253 LEU A C 1
ATOM 1832 O O . LEU A 1 253 ? -2.392 -2.652 13.982 1.00 90.31 253 LEU A O 1
ATOM 1836 N N . ASN A 1 254 ? -3.846 -3.353 12.433 1.00 93.94 254 ASN A N 1
ATOM 1837 C CA . ASN A 1 254 ? -3.161 -4.580 12.099 1.00 93.94 254 ASN A CA 1
ATOM 1838 C C . ASN A 1 254 ? -3.225 -4.736 10.601 1.00 93.94 254 ASN A C 1
ATOM 1840 O O . ASN A 1 254 ? -4.262 -4.441 10.007 1.00 93.94 254 ASN A O 1
ATOM 1844 N N . ASP A 1 255 ? -2.169 -5.316 10.065 1.00 92.75 255 ASP A N 1
ATOM 1845 C CA . ASP A 1 255 ? -2.080 -5.674 8.672 1.00 92.75 255 ASP A CA 1
ATOM 1846 C C . ASP A 1 255 ? -2.048 -7.194 8.542 1.00 92.75 255 ASP A C 1
ATOM 1848 O O . ASP A 1 255 ? -1.633 -7.940 9.439 1.00 92.75 255 ASP A O 1
ATOM 1852 N N . LEU A 1 256 ? -2.615 -7.683 7.443 1.00 93.81 256 LEU A N 1
ATOM 1853 C CA . LEU A 1 256 ? -2.753 -9.105 7.196 1.00 93.81 256 LEU A CA 1
ATOM 1854 C C . LEU A 1 256 ? -2.264 -9.435 5.789 1.00 93.81 256 LEU A C 1
ATOM 1856 O O . LEU A 1 256 ? -2.996 -9.266 4.820 1.00 93.81 256 LEU A O 1
ATOM 1860 N N . PHE A 1 257 ? -1.113 -10.103 5.704 1.00 93.25 257 PHE A N 1
ATOM 1861 C CA . PHE A 1 257 ? -0.556 -10.723 4.486 1.00 93.25 257 PHE A CA 1
ATOM 1862 C C . PHE A 1 257 ? -1.516 -11.519 3.589 1.00 93.25 257 PHE A C 1
ATOM 1864 O O . PHE A 1 257 ? -1.160 -11.893 2.480 1.00 93.25 257 PHE A O 1
ATOM 1871 N N . ARG A 1 258 ? -2.707 -11.899 4.060 1.00 92.56 258 ARG A N 1
ATOM 1872 C CA . ARG A 1 258 ? -3.690 -12.644 3.256 1.00 92.56 258 ARG A CA 1
ATOM 1873 C C . ARG A 1 258 ? -4.697 -11.742 2.529 1.00 92.56 258 ARG A C 1
ATOM 1875 O O . ARG A 1 258 ? -5.530 -12.278 1.806 1.00 92.56 258 ARG A O 1
ATOM 1882 N N . LEU A 1 259 ? -4.634 -10.423 2.711 1.00 93.75 259 LEU A N 1
ATOM 1883 C CA . LEU A 1 259 ? -5.559 -9.456 2.118 1.00 93.75 259 LEU A CA 1
ATOM 1884 C C . LEU A 1 259 ? -4.984 -8.848 0.835 1.00 93.75 259 LEU A C 1
ATOM 1886 O O . LEU A 1 259 ? -4.411 -7.768 0.836 1.00 93.75 259 LEU A O 1
ATOM 1890 N N . ASN A 1 260 ? -5.143 -9.542 -0.285 1.00 91.19 260 ASN A N 1
ATOM 1891 C CA . ASN A 1 260 ? -4.606 -9.108 -1.581 1.00 91.19 260 ASN A CA 1
ATOM 1892 C C . ASN A 1 260 ? -5.231 -7.816 -2.152 1.00 91.19 260 ASN A C 1
ATOM 1894 O O . ASN A 1 260 ? -4.619 -7.169 -2.998 1.00 91.19 260 ASN A O 1
ATOM 1898 N N . ASP A 1 261 ? -6.429 -7.436 -1.718 1.00 91.38 261 ASP A N 1
ATOM 1899 C CA . ASP A 1 261 ? -7.130 -6.222 -2.150 1.00 91.38 261 ASP A CA 1
ATOM 1900 C C . ASP A 1 261 ? -7.297 -5.253 -0.974 1.00 91.38 261 ASP A C 1
ATOM 1902 O O . ASP A 1 261 ? -8.412 -4.967 -0.567 1.00 91.38 261 ASP A O 1
ATOM 1906 N N . SER A 1 262 ? -6.205 -4.846 -0.323 1.00 94.00 262 SER A N 1
ATOM 1907 C CA . SER A 1 262 ? -6.273 -3.989 0.866 1.00 94.00 262 SER A CA 1
ATOM 1908 C C . SER A 1 262 ? -4.970 -3.238 1.099 1.00 94.00 262 SER A C 1
ATOM 1910 O O . SER A 1 262 ? -3.891 -3.798 0.896 1.00 94.00 262 SER A O 1
ATOM 1912 N N . ILE A 1 263 ? -5.085 -2.005 1.597 1.00 94.06 263 ILE A N 1
ATOM 1913 C CA . ILE A 1 263 ? -3.961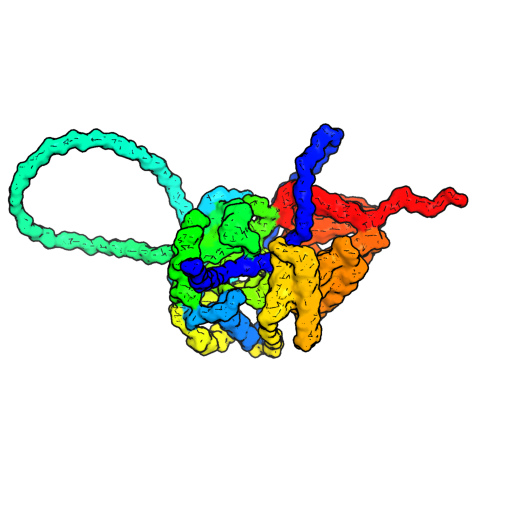 -1.290 2.209 1.00 94.06 263 ILE A CA 1
ATOM 1914 C C . ILE A 1 263 ? -3.571 -1.910 3.557 1.00 94.06 263 ILE A C 1
ATOM 1916 O O . ILE A 1 263 ? -2.395 -1.878 3.894 1.00 94.06 263 ILE A O 1
ATOM 1920 N N . PHE A 1 264 ? -4.507 -2.534 4.286 1.00 93.94 264 PHE A N 1
ATOM 1921 C CA . PHE A 1 264 ? -4.243 -3.248 5.546 1.00 93.94 264 PHE A CA 1
ATOM 1922 C C . PHE A 1 264 ? -3.529 -4.600 5.336 1.00 93.94 264 PHE A C 1
ATOM 1924 O O . PHE A 1 264 ? -3.948 -5.656 5.831 1.00 93.94 264 PHE A O 1
ATOM 1931 N N . ASN A 1 265 ? -2.479 -4.601 4.525 1.00 91.25 265 ASN A N 1
ATOM 1932 C CA . ASN A 1 265 ? -1.695 -5.767 4.167 1.00 91.25 265 ASN A CA 1
ATOM 1933 C C . ASN A 1 265 ? -0.199 -5.437 4.258 1.00 91.25 265 ASN A C 1
ATOM 1935 O O . ASN A 1 265 ? 0.283 -4.525 3.599 1.00 91.25 265 ASN A O 1
ATOM 1939 N N . ASP A 1 266 ? 0.553 -6.251 4.999 1.00 86.75 266 ASP A N 1
ATOM 1940 C CA . ASP A 1 266 ? 2.004 -6.120 5.150 1.00 86.75 266 ASP A CA 1
ATOM 1941 C C . ASP A 1 266 ? 2.792 -6.197 3.816 1.00 86.75 266 ASP A C 1
ATOM 1943 O O . ASP A 1 266 ? 3.955 -5.801 3.759 1.00 86.75 266 ASP A O 1
ATOM 1947 N N . ASP A 1 267 ? 2.212 -6.761 2.746 1.00 84.62 267 ASP A N 1
ATOM 1948 C CA . ASP A 1 267 ? 2.786 -6.779 1.390 1.00 84.62 267 ASP A CA 1
ATOM 1949 C C . ASP A 1 267 ? 2.044 -5.884 0.382 1.00 84.62 267 ASP A C 1
ATOM 1951 O O . ASP A 1 267 ? 2.132 -6.102 -0.831 1.00 84.62 267 ASP A O 1
ATOM 1955 N N . ASN A 1 268 ? 1.332 -4.868 0.883 1.00 88.12 268 ASN A N 1
ATOM 1956 C CA . ASN A 1 268 ? 0.459 -3.983 0.117 1.00 88.12 268 ASN A CA 1
ATOM 1957 C C . ASN A 1 268 ? 1.115 -3.421 -1.162 1.00 88.12 268 ASN A C 1
ATOM 1959 O O . ASN A 1 268 ? 2.194 -2.824 -1.149 1.00 88.12 268 ASN A O 1
ATOM 1963 N N . VAL A 1 269 ? 0.402 -3.567 -2.281 1.00 90.38 269 VAL A N 1
ATOM 1964 C CA . VAL A 1 269 ? 0.771 -3.038 -3.606 1.00 90.38 269 VAL A CA 1
ATOM 1965 C C . VAL A 1 269 ? -0.130 -1.887 -4.072 1.00 90.38 269 VAL A C 1
ATOM 1967 O O . VAL A 1 269 ? 0.069 -1.351 -5.167 1.00 90.38 269 VAL A O 1
ATOM 1970 N N . HIS A 1 270 ? -1.135 -1.531 -3.273 1.00 92.62 270 HIS A N 1
ATOM 1971 C CA . HIS A 1 270 ? -2.125 -0.495 -3.544 1.00 92.62 270 HIS A CA 1
ATOM 1972 C C . HIS A 1 270 ? -1.637 0.861 -3.037 1.00 92.62 270 HIS A C 1
ATOM 1974 O O . HIS A 1 270 ? -1.252 1.007 -1.880 1.00 92.62 270 HIS A O 1
ATOM 1980 N N . SER A 1 271 ? -1.700 1.871 -3.903 1.00 92.12 271 SER A N 1
ATOM 1981 C CA . SER A 1 271 ? -1.331 3.258 -3.571 1.00 92.12 271 SER A CA 1
ATOM 1982 C C . SER A 1 271 ? -2.492 4.081 -3.000 1.00 92.12 271 SER A C 1
ATOM 1984 O O . SER A 1 271 ? -2.304 5.210 -2.559 1.00 92.12 271 SER A O 1
ATOM 1986 N N . VAL A 1 272 ? -3.717 3.555 -3.053 1.00 95.31 272 VAL A N 1
ATOM 1987 C CA . VAL A 1 272 ? -4.931 4.231 -2.584 1.00 95.31 272 VAL A CA 1
ATOM 1988 C C . VAL A 1 272 ? -5.878 3.221 -1.948 1.00 95.31 272 VAL A C 1
ATOM 1990 O O . VAL A 1 272 ? -5.861 2.049 -2.311 1.00 95.31 272 VAL A O 1
ATOM 1993 N N . LEU A 1 273 ? -6.714 3.684 -1.014 1.00 96.50 273 LEU A N 1
ATOM 1994 C CA . LEU A 1 273 ? -7.694 2.834 -0.329 1.00 96.50 273 LEU A CA 1
ATOM 1995 C C . LEU A 1 273 ? -8.607 2.149 -1.349 1.00 96.50 273 LEU A C 1
ATOM 1997 O O . LEU A 1 273 ? -9.194 2.822 -2.206 1.00 96.50 273 LEU A O 1
ATOM 2001 N N . THR A 1 274 ? -8.720 0.834 -1.222 1.00 95.75 274 THR A N 1
ATOM 2002 C CA . THR A 1 274 ? -9.527 -0.048 -2.070 1.00 95.75 274 THR A CA 1
ATOM 2003 C C . THR A 1 274 ? -10.999 -0.036 -1.647 1.00 95.75 274 THR A C 1
ATOM 2005 O O . THR A 1 274 ? -11.374 0.520 -0.607 1.00 95.75 274 THR A O 1
ATOM 2008 N N . GLY A 1 275 ? -11.857 -0.698 -2.429 1.00 95.56 275 GLY A N 1
ATOM 2009 C CA . GLY A 1 275 ? -13.248 -0.929 -2.035 1.00 95.56 275 GLY A CA 1
ATOM 2010 C C . GLY A 1 275 ? -13.380 -1.780 -0.766 1.00 95.56 275 GLY A C 1
ATOM 2011 O O . GLY A 1 275 ? -14.297 -1.558 0.028 1.00 95.56 275 GLY A O 1
ATOM 2012 N N . PHE A 1 276 ? -12.454 -2.717 -0.535 1.00 96.12 276 PHE A N 1
ATOM 2013 C CA . PHE A 1 276 ? -12.402 -3.503 0.698 1.00 96.12 276 PHE A CA 1
ATOM 2014 C C . PHE A 1 276 ? -12.082 -2.619 1.907 1.00 96.12 276 PHE A C 1
ATOM 2016 O O . PHE A 1 276 ? -12.799 -2.679 2.907 1.00 96.12 276 PHE A O 1
ATOM 2023 N N . ASP A 1 277 ? -11.070 -1.753 1.802 1.00 97.69 277 ASP A N 1
ATOM 2024 C CA . ASP A 1 277 ? -10.667 -0.861 2.898 1.00 97.69 277 ASP A CA 1
ATOM 2025 C C . ASP A 1 277 ? -11.815 0.075 3.294 1.00 97.69 277 ASP A C 1
ATOM 2027 O O . ASP A 1 277 ? -12.136 0.228 4.476 1.00 97.69 277 ASP A O 1
ATOM 2031 N N . MET A 1 278 ? -12.504 0.642 2.298 1.00 97.62 278 MET A N 1
ATOM 2032 C CA . MET A 1 278 ? -13.675 1.491 2.528 1.00 97.62 278 MET A CA 1
ATOM 2033 C C . MET A 1 278 ? -14.827 0.727 3.183 1.00 97.62 278 MET A C 1
ATOM 2035 O O . MET A 1 278 ? -15.493 1.260 4.071 1.00 97.62 278 MET A O 1
ATOM 2039 N N . LEU A 1 279 ? -15.053 -0.536 2.807 1.00 97.88 279 LEU A N 1
ATOM 2040 C CA . LEU A 1 279 ? -16.060 -1.380 3.447 1.00 97.88 279 LEU A CA 1
ATOM 2041 C C . LEU A 1 279 ? -15.695 -1.696 4.906 1.00 97.88 279 LEU A C 1
ATOM 2043 O O . LEU A 1 279 ? -16.565 -1.621 5.774 1.00 97.88 279 LEU A O 1
ATOM 2047 N N . VAL A 1 280 ? -14.426 -1.985 5.203 1.00 98.50 280 VAL A N 1
ATOM 2048 C CA . VAL A 1 280 ? -13.920 -2.180 6.574 1.00 98.50 280 VAL A CA 1
ATOM 2049 C C . VAL A 1 280 ? -14.136 -0.925 7.424 1.00 98.50 280 VAL A C 1
ATOM 2051 O O . VAL A 1 280 ? -14.648 -1.009 8.546 1.00 98.50 280 VAL A O 1
ATOM 2054 N N . LEU A 1 281 ? -13.829 0.254 6.886 1.00 98.62 281 LEU A N 1
ATOM 2055 C CA . LEU A 1 281 ? -14.075 1.528 7.562 1.00 98.62 281 LEU A CA 1
ATOM 2056 C C . LEU A 1 281 ? -15.576 1.785 7.771 1.00 98.62 281 LEU A C 1
ATOM 2058 O O . LEU A 1 281 ? -15.995 2.148 8.871 1.00 98.62 281 LEU A O 1
ATOM 2062 N N . ARG A 1 282 ? -16.414 1.494 6.773 1.00 98.25 282 ARG A N 1
ATOM 2063 C CA . ARG A 1 282 ? -17.875 1.616 6.876 1.00 98.25 282 ARG A CA 1
ATOM 2064 C C . ARG A 1 282 ? -18.477 0.684 7.929 1.00 98.25 282 ARG A C 1
ATOM 2066 O O . ARG A 1 282 ? -19.415 1.073 8.621 1.00 98.25 282 ARG A O 1
ATOM 2073 N N . ILE A 1 283 ? -17.943 -0.531 8.079 1.00 98.50 283 ILE A N 1
ATOM 2074 C CA . ILE A 1 283 ? -18.323 -1.447 9.167 1.00 98.50 283 ILE A CA 1
ATOM 2075 C C . ILE A 1 283 ? -17.898 -0.852 10.512 1.00 98.50 283 ILE A C 1
ATOM 2077 O O . ILE A 1 283 ? -18.718 -0.788 11.424 1.00 98.50 283 ILE A O 1
ATOM 2081 N N . THR A 1 284 ? -16.656 -0.367 10.625 1.00 98.56 284 THR A N 1
ATOM 2082 C CA . THR A 1 284 ? -16.112 0.249 11.854 1.00 98.56 284 THR A CA 1
ATOM 2083 C C . THR A 1 284 ? -16.995 1.396 12.360 1.00 98.56 284 THR A C 1
ATOM 2085 O O . THR A 1 284 ? -17.235 1.524 13.565 1.00 98.56 284 THR A O 1
ATOM 2088 N N . TYR A 1 285 ? -17.530 2.203 11.443 1.00 98.44 285 TYR A N 1
ATOM 2089 C CA . TYR A 1 285 ? -18.388 3.353 11.741 1.00 98.44 285 TYR A CA 1
ATOM 2090 C C . TYR A 1 285 ? -19.894 3.063 11.667 1.00 98.44 285 TYR A C 1
ATOM 2092 O O . TYR A 1 285 ? -20.705 3.982 11.782 1.00 98.44 285 TYR A O 1
ATOM 2100 N N . ALA A 1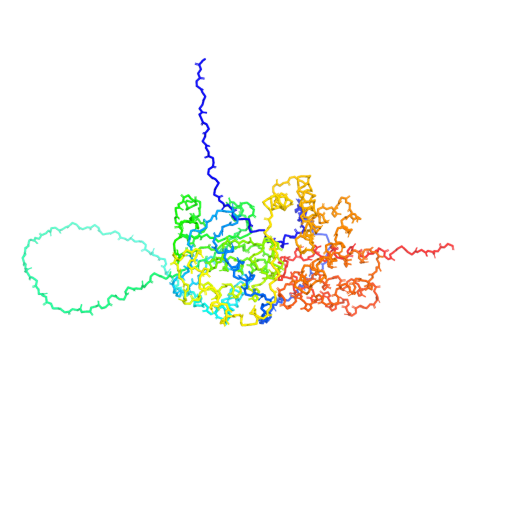 286 ? -20.298 1.795 11.544 1.00 98.31 286 ALA A N 1
ATOM 2101 C CA . ALA A 1 286 ? -21.706 1.430 11.619 1.00 98.31 286 ALA A CA 1
ATOM 2102 C C . ALA A 1 286 ? -22.302 1.830 12.989 1.00 98.31 286 ALA A C 1
ATOM 2104 O O . ALA A 1 286 ? -21.617 1.709 14.012 1.00 98.31 286 ALA A O 1
ATOM 2105 N N . PRO A 1 287 ? -23.561 2.309 13.042 1.00 97.44 287 PRO A N 1
ATOM 2106 C CA . PRO A 1 287 ? -24.182 2.781 14.283 1.00 97.44 287 PRO A CA 1
ATOM 2107 C C . PRO A 1 287 ? -24.376 1.676 15.331 1.00 97.44 287 PRO A C 1
ATOM 2109 O O . PRO A 1 287 ? -24.489 1.965 16.518 1.00 97.44 287 PRO A O 1
ATOM 2112 N N . GLU A 1 288 ? -24.408 0.413 14.905 1.00 98.06 288 GLU A N 1
ATOM 2113 C CA . GLU A 1 288 ? -24.503 -0.760 15.773 1.00 98.06 288 GLU A CA 1
ATOM 2114 C C . GLU A 1 288 ? -23.184 -1.077 16.492 1.00 98.06 288 GLU A C 1
ATOM 2116 O O . GLU A 1 288 ? -23.187 -1.812 17.481 1.00 98.06 288 GLU A O 1
ATOM 2121 N N . LEU A 1 289 ? -22.060 -0.544 16.000 1.00 98.50 289 LEU A N 1
ATOM 2122 C CA . LEU A 1 289 ? -20.760 -0.660 16.647 1.00 98.50 289 LEU A CA 1
ATOM 2123 C C . LEU A 1 289 ? -20.452 0.621 17.422 1.00 98.50 289 LEU A C 1
ATOM 2125 O O . LEU A 1 289 ? -20.811 1.710 16.988 1.00 98.50 289 LEU A O 1
ATOM 2129 N N . HIS A 1 290 ? -19.770 0.502 18.557 1.00 98.00 290 HIS A N 1
ATOM 2130 C CA . HIS A 1 290 ? -19.246 1.634 19.316 1.00 98.00 290 HIS A CA 1
ATOM 2131 C C . HIS A 1 290 ? -17.994 1.233 20.101 1.00 98.00 290 HIS A C 1
ATOM 2133 O O . HIS A 1 290 ? -17.755 0.060 20.407 1.00 98.00 290 HIS A O 1
ATOM 2139 N N . SER A 1 291 ? -17.194 2.233 20.449 1.00 98.06 291 SER A N 1
ATOM 2140 C CA . SER A 1 291 ? -16.006 2.097 21.283 1.00 98.06 291 SER A CA 1
ATOM 2141 C C . SER A 1 291 ? -16.325 1.370 22.594 1.00 98.06 291 SER A C 1
ATOM 2143 O O . SER A 1 291 ? -17.371 1.591 23.212 1.00 98.06 291 SER A O 1
ATOM 2145 N N . GLY A 1 292 ? -15.435 0.466 23.006 1.00 97.56 292 GLY A N 1
ATOM 2146 C CA . GLY A 1 292 ? -15.597 -0.368 24.200 1.00 97.56 292 GLY A CA 1
ATOM 2147 C C . GLY A 1 292 ? -16.260 -1.733 23.969 1.00 97.56 292 GLY A C 1
ATOM 2148 O O . GLY A 1 292 ? -16.237 -2.563 24.877 1.00 97.56 292 GLY A O 1
ATOM 2149 N N . MET A 1 293 ? -16.810 -2.019 22.782 1.00 98.50 293 MET A N 1
ATOM 2150 C CA . MET A 1 293 ? -17.340 -3.354 22.473 1.00 98.50 293 MET A CA 1
ATOM 2151 C C . MET A 1 293 ? -16.222 -4.400 22.379 1.00 98.50 293 MET A C 1
ATOM 2153 O O . MET A 1 293 ? -15.226 -4.209 21.691 1.00 98.50 293 MET A O 1
ATOM 2157 N N . THR A 1 294 ? -16.403 -5.548 23.023 1.00 98.44 294 THR A N 1
ATOM 2158 C CA . THR A 1 294 ? -15.496 -6.702 22.922 1.00 98.44 294 THR A CA 1
ATOM 2159 C C . THR A 1 294 ? -15.569 -7.375 21.548 1.00 98.44 294 THR A C 1
ATOM 2161 O O . THR A 1 294 ? -16.567 -7.251 20.832 1.00 98.44 294 THR A O 1
ATOM 2164 N N . LYS A 1 295 ? -14.556 -8.193 21.216 1.00 98.31 295 LYS A N 1
ATOM 2165 C CA . LYS A 1 295 ? -14.528 -9.014 19.987 1.00 98.31 295 LYS A CA 1
ATOM 2166 C C . LYS A 1 295 ? -15.816 -9.820 19.794 1.00 98.31 295 LYS A C 1
ATOM 2168 O O . LYS A 1 295 ? -16.352 -9.867 18.694 1.00 98.31 295 LYS A O 1
ATOM 2173 N N . ALA A 1 296 ? -16.335 -10.415 20.870 1.00 98.62 296 ALA A N 1
ATOM 2174 C CA . ALA A 1 296 ? -17.558 -11.214 20.834 1.00 98.62 296 ALA A CA 1
ATOM 2175 C C . ALA A 1 296 ? -18.815 -10.368 20.568 1.00 98.62 296 ALA A C 1
ATOM 2177 O O . ALA A 1 296 ? -19.669 -10.773 19.783 1.00 98.62 296 ALA A O 1
ATOM 2178 N N . GLN A 1 297 ? -18.916 -9.185 21.183 1.00 98.69 297 GLN A N 1
ATOM 2179 C CA . GLN A 1 297 ? -20.037 -8.268 20.946 1.00 98.69 297 GLN A CA 1
ATOM 2180 C C . GLN A 1 297 ? -20.050 -7.766 19.503 1.00 98.69 297 GLN A C 1
ATOM 2182 O O . GLN A 1 297 ? -21.106 -7.750 18.881 1.00 98.69 297 GLN A O 1
ATOM 2187 N N . VAL A 1 298 ? -18.885 -7.404 18.956 1.00 98.69 298 VAL A N 1
ATOM 2188 C CA . VAL A 1 298 ? -18.769 -6.994 17.551 1.00 98.69 298 VAL A CA 1
ATOM 2189 C C . VAL A 1 298 ? -19.107 -8.156 16.621 1.00 98.69 298 VAL A C 1
ATOM 2191 O O . VAL A 1 298 ? -19.943 -7.996 15.736 1.00 98.69 298 VAL A O 1
ATOM 2194 N N . ALA A 1 299 ? -18.544 -9.344 16.860 1.00 98.75 299 ALA A N 1
ATOM 2195 C CA . ALA A 1 299 ? -18.820 -10.536 16.058 1.00 98.75 299 ALA A CA 1
ATOM 2196 C C . ALA A 1 299 ? -20.319 -10.871 15.982 1.00 98.75 299 ALA A C 1
ATOM 2198 O O . ALA A 1 299 ? -20.795 -11.286 14.929 1.00 98.75 299 ALA A O 1
ATOM 2199 N N . ALA A 1 300 ? -21.072 -10.646 17.063 1.00 98.62 300 ALA A N 1
ATOM 2200 C CA . ALA A 1 300 ? -22.517 -10.861 17.088 1.00 98.62 300 ALA A CA 1
ATOM 2201 C C . ALA A 1 300 ? -23.303 -9.894 16.178 1.00 98.62 300 ALA A C 1
ATOM 2203 O O . ALA A 1 300 ? -24.371 -10.262 15.694 1.00 98.62 300 ALA A O 1
ATOM 2204 N N . GLN A 1 301 ? -22.785 -8.688 15.918 1.00 98.62 301 GLN A N 1
ATOM 2205 C CA . GLN A 1 301 ? -23.425 -7.702 15.034 1.00 98.62 301 GLN A CA 1
ATOM 2206 C C . GLN A 1 301 ? -23.088 -7.921 13.551 1.00 98.62 301 GLN A C 1
ATOM 2208 O O . GLN A 1 301 ? -23.883 -7.573 12.674 1.00 98.62 301 GLN A O 1
ATOM 2213 N N . LEU A 1 302 ? -21.924 -8.513 13.251 1.00 98.62 302 LEU A N 1
ATOM 2214 C CA . LEU A 1 302 ? -21.407 -8.628 11.882 1.00 98.62 302 LEU A CA 1
ATOM 2215 C C . LEU A 1 302 ? -22.367 -9.297 10.885 1.00 98.62 302 LEU A C 1
ATOM 2217 O O . LEU A 1 302 ? -22.484 -8.768 9.783 1.00 98.62 302 LEU A O 1
ATOM 2221 N N . PRO A 1 303 ? -23.097 -10.387 11.200 1.00 98.25 303 PRO A N 1
ATOM 2222 C CA . PRO A 1 303 ? -23.983 -11.014 10.218 1.00 98.25 303 PRO A CA 1
ATOM 2223 C C . PRO A 1 303 ? -25.051 -10.062 9.658 1.00 98.25 303 PRO A C 1
ATOM 2225 O O . PRO A 1 303 ? -25.236 -9.989 8.443 1.00 98.25 303 PRO A O 1
ATOM 2228 N N . ALA A 1 304 ? -25.721 -9.298 10.528 1.00 98.00 304 ALA A N 1
ATOM 2229 C CA . ALA A 1 304 ? -26.749 -8.340 10.121 1.00 98.00 304 ALA A CA 1
ATOM 2230 C C . ALA A 1 304 ? -26.143 -7.107 9.430 1.00 98.00 304 ALA A C 1
ATOM 2232 O O . ALA A 1 304 ? -26.676 -6.632 8.426 1.00 98.00 304 ALA A O 1
ATOM 2233 N N . LEU A 1 305 ? -24.997 -6.625 9.921 1.00 97.94 305 LEU A N 1
ATOM 2234 C CA . LEU A 1 305 ? -24.258 -5.523 9.303 1.00 97.94 305 LEU A CA 1
ATOM 2235 C C . LEU A 1 305 ? -23.832 -5.858 7.874 1.00 97.94 305 LEU A C 1
ATOM 2237 O O . LEU A 1 305 ? -24.107 -5.100 6.948 1.00 97.94 305 LEU A O 1
ATOM 2241 N N . LEU A 1 306 ? -23.199 -7.013 7.680 1.00 98.25 306 LEU A N 1
ATOM 2242 C CA . LEU A 1 306 ? -22.687 -7.437 6.383 1.00 98.25 306 LEU A CA 1
ATOM 2243 C C . LEU A 1 306 ? -23.806 -7.787 5.403 1.00 98.25 306 LEU A C 1
ATOM 2245 O O . LEU A 1 306 ? -23.669 -7.522 4.216 1.00 98.25 306 LEU A O 1
ATOM 2249 N N . ALA A 1 307 ? -24.949 -8.286 5.883 1.00 97.56 307 ALA A N 1
ATOM 2250 C CA . ALA A 1 307 ? -26.149 -8.432 5.061 1.00 97.56 307 ALA A CA 1
ATOM 2251 C C . ALA A 1 307 ? -26.594 -7.111 4.413 1.00 97.56 307 ALA A C 1
ATOM 2253 O O . ALA A 1 307 ? -27.015 -7.093 3.259 1.00 97.56 307 ALA A O 1
ATOM 2254 N N . ARG A 1 308 ? -26.491 -6.009 5.164 1.00 97.19 308 ARG A N 1
ATOM 2255 C CA . ARG A 1 308 ? -26.877 -4.664 4.725 1.00 97.19 308 ARG A CA 1
ATOM 2256 C C . ARG A 1 308 ? -25.787 -3.977 3.903 1.00 97.19 308 ARG A C 1
ATOM 2258 O O . ARG A 1 308 ? -26.101 -3.287 2.939 1.00 97.19 308 ARG A O 1
ATOM 2265 N N . LEU A 1 309 ? -24.527 -4.115 4.311 1.00 97.00 309 LEU A N 1
ATOM 2266 C CA . LEU A 1 309 ? -23.393 -3.395 3.725 1.00 97.00 309 LEU A CA 1
ATOM 2267 C C . LEU A 1 309 ? -22.775 -4.111 2.517 1.00 97.00 309 LEU A C 1
ATOM 2269 O O . LEU A 1 309 ? -22.256 -3.442 1.631 1.00 97.00 309 LEU A O 1
ATOM 2273 N N . ASN A 1 310 ? -22.855 -5.442 2.472 1.00 97.31 310 ASN A N 1
ATOM 2274 C CA . ASN A 1 310 ? -22.328 -6.290 1.403 1.00 97.31 310 ASN A CA 1
ATOM 2275 C C . ASN A 1 310 ? -23.325 -7.422 1.057 1.00 97.31 310 ASN A C 1
ATOM 2277 O O . ASN A 1 310 ? -23.083 -8.600 1.350 1.00 97.31 310 ASN A O 1
ATOM 2281 N N . PRO A 1 311 ? -24.486 -7.092 0.460 1.00 96.75 311 PRO A N 1
ATOM 2282 C CA . PRO A 1 311 ? -25.518 -8.082 0.138 1.00 96.75 311 PRO A CA 1
ATOM 2283 C C . PRO A 1 311 ? -25.056 -9.121 -0.897 1.00 96.75 311 PRO A C 1
ATOM 2285 O O . PRO A 1 311 ? -25.493 -10.271 -0.854 1.00 96.75 311 PRO A O 1
ATOM 2288 N N . GLU A 1 312 ? -24.151 -8.750 -1.806 1.00 96.06 312 GLU A N 1
ATOM 2289 C CA . GLU A 1 312 ? -23.539 -9.675 -2.769 1.00 96.06 312 GLU A CA 1
ATOM 2290 C C . GLU A 1 312 ? -22.714 -10.755 -2.060 1.00 96.06 312 GLU A C 1
ATOM 2292 O O . GLU A 1 312 ? -22.836 -11.940 -2.378 1.00 96.06 312 GLU A O 1
ATOM 2297 N N . GLY A 1 313 ? -21.964 -10.374 -1.021 1.00 96.62 313 GLY A N 1
ATOM 2298 C CA . GLY A 1 313 ? -21.148 -11.282 -0.217 1.00 96.62 313 GLY A CA 1
ATOM 2299 C C . GLY A 1 313 ? -21.923 -12.376 0.518 1.00 96.62 313 GLY A C 1
ATOM 2300 O O . GLY A 1 313 ? -21.311 -13.344 0.966 1.00 96.62 313 GLY A O 1
ATOM 2301 N N . GLN A 1 314 ? -23.255 -12.286 0.628 1.00 95.81 314 GLN A N 1
ATOM 2302 C CA . GLN A 1 314 ? -24.076 -13.396 1.134 1.00 95.81 314 GLN A CA 1
ATOM 2303 C C . GLN A 1 314 ? -24.157 -14.573 0.159 1.00 95.81 314 GLN A C 1
ATOM 2305 O O . GLN A 1 314 ? -24.396 -15.703 0.578 1.00 95.81 314 GLN A O 1
ATOM 2310 N N . ARG A 1 315 ? -24.017 -14.297 -1.140 1.00 96.06 315 ARG A N 1
ATOM 2311 C CA . ARG A 1 315 ? -24.184 -15.281 -2.215 1.00 96.06 315 ARG A CA 1
ATOM 2312 C C . ARG A 1 315 ? -22.859 -15.890 -2.658 1.00 96.06 315 ARG A C 1
ATOM 2314 O O . ARG A 1 315 ? -22.856 -16.891 -3.369 1.00 96.06 315 ARG A O 1
ATOM 2321 N N . LEU A 1 316 ? -21.747 -15.287 -2.246 1.00 96.25 316 LEU A N 1
ATOM 2322 C CA . LEU A 1 316 ? -20.412 -15.784 -2.535 1.00 96.25 316 LEU A CA 1
ATOM 2323 C C . LEU A 1 316 ? -20.071 -16.961 -1.622 1.00 96.25 316 LEU A C 1
ATOM 2325 O O . LEU A 1 316 ? -20.384 -16.970 -0.432 1.00 96.25 316 LEU A O 1
ATOM 2329 N N . THR A 1 317 ? -19.408 -17.962 -2.196 1.00 96.06 317 THR A N 1
ATOM 2330 C CA . THR A 1 317 ? -18.878 -19.087 -1.422 1.00 96.06 317 THR A CA 1
ATOM 2331 C C . THR A 1 317 ? -17.630 -18.621 -0.672 1.00 96.06 317 THR A C 1
ATOM 2333 O O . THR A 1 317 ? -16.738 -18.072 -1.318 1.00 96.06 317 THR A O 1
ATOM 2336 N N . PRO A 1 318 ? -17.537 -18.827 0.654 1.00 95.44 318 PRO A N 1
ATOM 2337 C CA . PRO A 1 318 ? -16.334 -18.487 1.402 1.00 95.44 318 PRO A CA 1
ATOM 2338 C C . PRO A 1 318 ? -15.110 -19.254 0.898 1.00 95.44 318 PRO A C 1
ATOM 2340 O O . PRO A 1 318 ? -15.154 -20.473 0.711 1.00 95.44 318 PRO A O 1
ATOM 2343 N N . THR A 1 319 ? -14.005 -18.539 0.738 1.00 91.75 319 THR A N 1
ATOM 2344 C CA . THR A 1 319 ? -12.691 -19.066 0.347 1.00 91.75 319 THR A CA 1
ATOM 2345 C C . THR A 1 319 ? -11.630 -18.549 1.321 1.00 91.75 319 THR A C 1
ATOM 2347 O O . THR A 1 319 ? -10.751 -17.767 0.951 1.00 91.75 319 THR A O 1
ATOM 2350 N N . PRO A 1 320 ? -11.693 -18.970 2.597 1.00 90.25 320 PRO A N 1
ATOM 2351 C CA . PRO A 1 320 ? -10.816 -18.450 3.629 1.00 90.25 320 PRO A CA 1
ATOM 2352 C C . PRO A 1 320 ? -9.360 -18.848 3.378 1.00 90.25 320 PRO A C 1
ATOM 2354 O O . PRO A 1 320 ? -9.006 -20.026 3.427 1.00 90.25 320 PRO A O 1
ATOM 2357 N N . LEU A 1 321 ? -8.475 -17.860 3.222 1.00 90.44 321 LEU A N 1
ATOM 2358 C CA . LEU A 1 321 ? -7.036 -18.102 3.325 1.00 90.44 321 LEU A CA 1
ATOM 2359 C C . LEU A 1 321 ? -6.640 -18.335 4.795 1.00 90.44 321 LEU A C 1
ATOM 2361 O O . LEU A 1 321 ? -7.118 -17.603 5.669 1.00 90.44 321 LEU A O 1
ATOM 2365 N N . PRO A 1 322 ? -5.786 -19.330 5.106 1.00 87.75 322 PRO A N 1
ATOM 2366 C CA . PRO A 1 322 ? -5.326 -19.572 6.472 1.00 87.75 322 PRO A CA 1
ATOM 2367 C C . PRO A 1 322 ? -4.489 -18.397 6.990 1.00 87.75 322 PRO A C 1
ATOM 2369 O O . PRO A 1 322 ? -3.892 -17.660 6.201 1.00 87.75 322 PRO A O 1
ATOM 2372 N N . GLN A 1 323 ? -4.400 -18.235 8.313 1.00 85.81 323 GLN A N 1
ATOM 2373 C CA . GLN A 1 323 ? -3.508 -17.237 8.911 1.00 85.81 323 GLN A CA 1
ATOM 2374 C C . GLN A 1 323 ? -2.044 -17.507 8.529 1.00 85.81 323 GLN A C 1
ATOM 2376 O O . GLN A 1 323 ? -1.622 -18.654 8.378 1.00 85.81 323 GLN A O 1
ATOM 2381 N N . THR A 1 324 ? -1.260 -16.443 8.372 1.00 91.31 324 THR A N 1
ATOM 2382 C CA . THR A 1 324 ? 0.186 -16.553 8.160 1.00 91.31 324 THR A CA 1
ATOM 2383 C C . THR A 1 324 ? 0.887 -17.001 9.429 1.00 91.31 324 THR A C 1
ATOM 2385 O O . THR A 1 324 ? 0.600 -16.491 10.515 1.00 91.31 324 THR A O 1
ATOM 2388 N N . THR A 1 325 ? 1.841 -17.920 9.297 1.00 93.38 325 THR A N 1
ATOM 2389 C CA . THR A 1 325 ? 2.580 -18.419 10.455 1.00 93.38 325 THR A CA 1
ATOM 2390 C C . THR A 1 325 ? 3.538 -17.346 10.998 1.00 93.38 325 THR A C 1
ATOM 2392 O O . THR A 1 325 ? 4.077 -16.548 10.219 1.00 93.38 325 THR A O 1
ATOM 2395 N N . PRO A 1 326 ? 3.773 -17.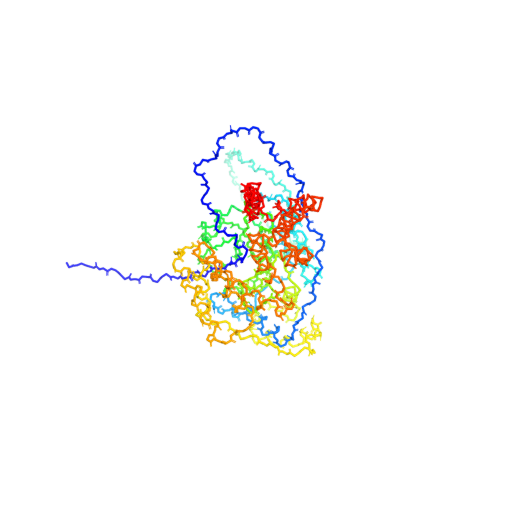285 12.323 1.00 92.75 326 PRO A N 1
ATOM 2396 C CA . PRO A 1 326 ? 4.767 -16.383 12.905 1.00 92.75 326 PRO A CA 1
ATOM 2397 C C . PRO A 1 326 ? 6.167 -16.557 12.301 1.00 92.75 326 PRO A C 1
ATOM 2399 O O . PRO A 1 326 ? 6.869 -15.572 12.096 1.00 92.75 326 PRO A O 1
ATOM 2402 N N . GLU A 1 327 ? 6.552 -17.790 11.964 1.00 95.62 327 GLU A N 1
ATOM 2403 C CA . GLU A 1 327 ? 7.858 -18.116 11.386 1.00 95.62 327 GLU A CA 1
ATOM 2404 C C . GLU A 1 327 ? 8.020 -17.525 9.985 1.00 95.62 327 GLU A C 1
ATOM 2406 O O . GLU A 1 327 ? 9.073 -16.972 9.671 1.00 95.62 327 GLU A O 1
ATOM 2411 N N . TRP A 1 328 ? 6.977 -17.602 9.148 1.00 96.50 328 TRP A N 1
ATOM 2412 C CA . TRP A 1 328 ? 7.011 -17.005 7.815 1.00 96.50 328 TRP A CA 1
ATOM 2413 C C . TRP A 1 328 ? 7.085 -15.476 7.901 1.00 96.50 328 TRP A C 1
ATOM 2415 O O . TRP A 1 328 ? 7.917 -14.874 7.227 1.00 96.50 328 TRP A O 1
ATOM 2425 N N . ARG A 1 329 ? 6.302 -14.850 8.795 1.00 93.38 329 ARG A N 1
ATOM 2426 C CA . ARG A 1 329 ? 6.361 -13.393 9.021 1.00 93.38 329 ARG A CA 1
ATOM 2427 C C . ARG A 1 329 ? 7.743 -12.937 9.480 1.00 93.38 329 ARG A C 1
ATOM 2429 O O . ARG A 1 329 ? 8.287 -11.994 8.917 1.00 93.38 329 ARG A O 1
ATOM 2436 N N . ALA A 1 330 ? 8.349 -13.641 10.436 1.00 93.19 330 ALA A N 1
ATOM 2437 C CA . ALA A 1 330 ? 9.705 -13.338 10.892 1.00 93.19 330 ALA A CA 1
ATOM 2438 C C . ALA A 1 330 ? 10.742 -13.476 9.760 1.00 93.19 330 ALA A C 1
ATOM 2440 O O . ALA A 1 330 ? 11.653 -12.655 9.645 1.00 93.19 330 ALA A O 1
ATOM 2441 N N . ALA A 1 331 ? 10.594 -14.484 8.894 1.00 96.50 331 ALA A N 1
ATOM 2442 C CA . ALA A 1 331 ? 11.464 -14.677 7.737 1.00 96.50 331 ALA A CA 1
ATOM 2443 C C . ALA A 1 331 ? 11.325 -13.546 6.700 1.00 96.50 331 ALA A C 1
ATOM 2445 O O . ALA A 1 331 ? 12.336 -13.053 6.194 1.00 96.50 331 ALA A O 1
ATOM 2446 N N . VAL A 1 332 ? 10.095 -13.095 6.430 1.00 95.00 332 VAL A N 1
ATOM 2447 C CA . VAL A 1 332 ? 9.806 -11.937 5.568 1.00 95.00 332 VAL A CA 1
ATOM 2448 C C . VAL A 1 332 ? 10.388 -10.653 6.160 1.00 95.00 332 VAL A C 1
ATOM 2450 O O . VAL A 1 332 ? 11.126 -9.951 5.472 1.00 95.00 332 VAL A O 1
ATOM 2453 N N . GLN A 1 333 ? 10.160 -10.382 7.447 1.00 91.19 333 GLN A N 1
ATOM 2454 C CA . GLN A 1 333 ? 10.727 -9.218 8.138 1.00 91.19 333 GLN A CA 1
ATOM 2455 C C . GLN A 1 333 ? 12.260 -9.215 8.075 1.00 91.19 333 GLN A C 1
ATOM 2457 O O . GLN A 1 333 ? 12.870 -8.190 7.777 1.00 91.19 333 GLN A O 1
ATOM 2462 N N . GLN A 1 334 ? 12.904 -10.371 8.260 1.00 93.19 334 GLN A N 1
ATOM 2463 C CA . GLN A 1 334 ? 14.354 -10.494 8.099 1.00 93.19 334 GLN A CA 1
ATOM 2464 C C . GLN A 1 334 ? 14.813 -10.221 6.655 1.00 93.19 334 GLN A C 1
ATOM 2466 O O . GLN A 1 334 ? 15.908 -9.696 6.450 1.00 93.19 334 GLN A O 1
ATOM 2471 N N . ALA A 1 335 ? 14.014 -10.590 5.652 1.00 94.25 335 ALA A N 1
ATOM 2472 C CA . ALA A 1 335 ? 14.332 -10.354 4.246 1.00 94.25 335 ALA A CA 1
ATOM 2473 C C . ALA A 1 335 ? 14.227 -8.869 3.855 1.00 94.25 335 ALA A C 1
ATOM 2475 O O . ALA A 1 335 ? 15.054 -8.362 3.083 1.00 94.25 335 ALA A O 1
ATOM 2476 N N . LEU A 1 336 ? 13.227 -8.176 4.400 1.00 89.06 336 LEU A N 1
ATOM 2477 C CA . LEU A 1 336 ? 12.907 -6.784 4.081 1.00 89.06 336 LEU A CA 1
ATOM 2478 C C . LEU A 1 336 ? 13.661 -5.768 4.952 1.00 89.06 336 LEU A C 1
ATOM 2480 O O . LEU A 1 336 ? 13.948 -4.677 4.471 1.00 89.06 336 LEU A O 1
ATOM 2484 N N . GLY A 1 337 ? 14.040 -6.134 6.180 1.00 79.75 337 GLY A N 1
ATOM 2485 C CA . GLY A 1 337 ? 14.613 -5.220 7.170 1.00 79.75 337 GLY A CA 1
ATOM 2486 C C . GLY A 1 337 ? 15.863 -4.465 6.699 1.00 79.75 337 GLY A C 1
ATOM 2487 O O . GLY A 1 337 ? 16.844 -5.065 6.241 1.00 79.75 337 GLY A O 1
ATOM 2488 N N . ALA A 1 338 ? 15.843 -3.141 6.875 1.00 66.81 338 ALA A N 1
ATOM 2489 C CA . ALA A 1 338 ? 16.879 -2.218 6.411 1.00 66.81 338 ALA A CA 1
ATOM 2490 C C . ALA A 1 338 ? 18.229 -2.393 7.137 1.00 66.81 338 ALA A C 1
ATOM 2492 O O . ALA A 1 338 ? 19.284 -2.159 6.549 1.00 66.81 338 ALA A O 1
ATOM 2493 N N . GLY A 1 339 ? 18.216 -2.867 8.390 1.00 67.44 339 GLY A N 1
ATOM 2494 C CA . GLY A 1 339 ? 19.421 -3.090 9.203 1.00 67.44 339 GLY A CA 1
ATOM 2495 C C . GLY A 1 339 ? 20.116 -4.449 9.018 1.00 67.44 339 GLY A C 1
ATOM 2496 O O . GLY A 1 339 ? 21.150 -4.703 9.639 1.00 67.44 339 GLY A O 1
ATOM 2497 N N . GLY A 1 340 ? 19.562 -5.357 8.206 1.00 78.50 340 GLY A N 1
ATOM 2498 C CA . GLY A 1 340 ? 20.105 -6.704 8.010 1.00 78.50 340 GLY A CA 1
ATOM 2499 C C . GLY A 1 340 ? 21.248 -6.759 6.991 1.00 78.50 340 GLY A C 1
ATOM 2500 O O . GLY A 1 340 ? 21.188 -6.130 5.936 1.00 78.50 340 GLY A O 1
ATOM 2501 N N . SER A 1 341 ? 22.276 -7.583 7.242 1.00 90.56 341 SER A N 1
ATOM 2502 C CA . SER A 1 341 ? 23.312 -7.834 6.226 1.00 90.56 341 SER A CA 1
ATOM 2503 C C . SER A 1 341 ? 22.708 -8.485 4.970 1.00 90.56 341 SER A C 1
ATOM 2505 O O . SER A 1 341 ? 21.757 -9.264 5.097 1.00 90.56 341 SER A O 1
ATOM 2507 N N . PRO A 1 342 ? 23.266 -8.268 3.760 1.00 91.88 342 PRO A N 1
ATOM 2508 C CA . PRO A 1 342 ? 22.748 -8.886 2.533 1.00 91.88 342 PRO A CA 1
ATOM 2509 C C . PRO A 1 342 ? 22.582 -10.411 2.640 1.00 91.88 342 PRO A C 1
ATOM 2511 O O . PRO A 1 342 ? 21.591 -10.976 2.183 1.00 91.88 342 PRO A O 1
ATOM 2514 N N . ALA A 1 343 ? 23.511 -11.081 3.330 1.00 93.31 343 ALA A N 1
ATOM 2515 C CA . ALA A 1 343 ? 23.431 -12.515 3.590 1.00 93.31 343 ALA A CA 1
ATOM 2516 C C . ALA A 1 343 ? 22.283 -12.892 4.545 1.00 93.31 343 ALA A C 1
ATOM 2518 O O . ALA A 1 343 ? 21.652 -13.931 4.359 1.00 93.31 343 ALA A O 1
ATOM 2519 N N . ALA A 1 344 ? 22.010 -12.082 5.573 1.00 94.56 344 ALA A N 1
ATOM 2520 C CA . ALA A 1 344 ? 20.877 -12.304 6.470 1.00 94.56 344 ALA A CA 1
ATOM 2521 C C . ALA A 1 344 ? 19.543 -12.117 5.741 1.00 94.56 344 ALA A C 1
ATOM 2523 O O . ALA A 1 344 ? 18.661 -12.964 5.887 1.00 94.56 344 ALA A O 1
ATOM 2524 N N . ARG A 1 345 ? 19.432 -11.080 4.906 1.00 95.25 345 ARG A N 1
ATOM 2525 C CA . ARG A 1 345 ? 18.241 -10.824 4.088 1.00 95.25 345 ARG A CA 1
ATOM 2526 C C . ARG A 1 345 ? 17.959 -11.974 3.126 1.00 95.25 345 ARG A C 1
ATOM 2528 O O . ARG A 1 345 ? 16.843 -12.486 3.086 1.00 95.25 345 ARG A O 1
ATOM 2535 N N . LEU A 1 346 ? 18.994 -12.465 2.439 1.00 96.06 346 LEU A N 1
ATOM 2536 C CA . LEU A 1 346 ? 18.870 -13.621 1.549 1.00 96.06 346 LEU A CA 1
ATOM 2537 C C . LEU A 1 346 ? 18.415 -14.886 2.296 1.00 96.06 346 LEU A C 1
ATOM 2539 O O . LEU A 1 346 ? 17.524 -15.582 1.814 1.00 96.06 346 LEU A O 1
ATOM 2543 N N . ARG A 1 347 ? 18.966 -15.163 3.489 1.00 97.06 347 ARG A N 1
ATOM 2544 C CA . ARG A 1 347 ? 18.505 -16.286 4.330 1.00 97.06 347 ARG A CA 1
ATOM 2545 C C . ARG A 1 347 ? 17.040 -16.142 4.743 1.00 97.06 347 ARG A C 1
ATOM 2547 O O . ARG A 1 347 ? 16.330 -17.141 4.752 1.00 97.06 347 ARG A O 1
ATOM 2554 N N . GLY A 1 348 ? 16.597 -14.924 5.066 1.00 97.50 348 GLY A N 1
ATOM 2555 C CA . GLY A 1 348 ? 15.194 -14.632 5.374 1.00 97.50 348 GLY A CA 1
ATOM 2556 C C . GLY A 1 348 ? 14.279 -14.965 4.196 1.00 97.50 348 GLY A C 1
ATOM 2557 O O . GLY A 1 348 ? 13.334 -15.731 4.348 1.00 97.50 348 GLY A O 1
ATOM 2558 N N . ALA A 1 349 ? 14.625 -14.502 2.993 1.00 98.00 349 ALA A N 1
ATOM 2559 C CA . ALA A 1 349 ? 13.843 -14.773 1.785 1.00 98.00 349 ALA A CA 1
ATOM 2560 C C . ALA A 1 349 ? 13.793 -16.269 1.427 1.00 98.00 349 ALA A C 1
ATOM 2562 O O . ALA A 1 349 ? 12.736 -16.799 1.089 1.00 98.00 349 ALA A O 1
ATOM 2563 N N . GLN A 1 350 ? 14.921 -16.975 1.556 1.00 98.44 350 GLN A N 1
ATOM 2564 C CA . GLN A 1 350 ? 14.980 -18.426 1.360 1.00 98.44 350 GLN A CA 1
ATOM 2565 C C . GLN A 1 350 ? 14.111 -19.178 2.376 1.00 98.44 350 GLN A C 1
ATOM 2567 O O . GLN A 1 350 ? 13.404 -20.113 2.002 1.00 98.44 350 GLN A O 1
ATOM 2572 N N . ALA A 1 351 ? 14.138 -18.764 3.646 1.00 98.50 351 ALA A N 1
ATOM 2573 C CA . ALA A 1 351 ? 13.301 -19.348 4.689 1.00 98.50 351 ALA A CA 1
ATOM 2574 C C . ALA A 1 351 ? 11.810 -19.082 4.436 1.00 98.50 351 ALA A C 1
ATOM 2576 O O . ALA A 1 351 ? 11.014 -20.013 4.535 1.00 98.50 351 ALA A O 1
ATOM 2577 N N . ALA A 1 352 ? 11.435 -17.861 4.043 1.00 98.31 352 ALA A N 1
ATOM 2578 C CA . ALA A 1 352 ? 10.056 -17.513 3.704 1.00 98.31 352 ALA A CA 1
ATOM 2579 C C . ALA A 1 352 ? 9.516 -18.406 2.573 1.00 98.31 352 ALA A C 1
ATOM 2581 O O . ALA A 1 352 ? 8.458 -19.016 2.722 1.00 98.31 352 ALA A O 1
ATOM 2582 N N . LEU A 1 353 ? 10.281 -18.580 1.488 1.00 98.56 353 LEU A N 1
ATOM 2583 C CA . LEU A 1 353 ? 9.891 -19.462 0.383 1.00 98.56 353 LEU A CA 1
ATOM 2584 C C . LEU A 1 353 ? 9.785 -20.934 0.811 1.00 98.56 353 LEU A C 1
ATOM 2586 O O . LEU A 1 353 ? 8.820 -21.612 0.458 1.00 98.56 353 LEU A O 1
ATOM 2590 N N . ALA A 1 354 ? 10.741 -21.428 1.602 1.00 98.44 354 ALA A N 1
ATOM 2591 C CA . ALA A 1 354 ? 10.707 -22.799 2.105 1.00 98.44 354 ALA A CA 1
ATOM 2592 C C . ALA A 1 354 ? 9.472 -23.057 2.985 1.00 98.44 354 ALA A C 1
ATOM 2594 O O . ALA A 1 354 ? 8.803 -24.078 2.817 1.00 98.44 354 ALA A O 1
ATOM 2595 N N . ILE A 1 355 ? 9.140 -22.124 3.883 1.00 98.31 355 ILE A N 1
ATOM 2596 C CA . ILE A 1 355 ? 7.964 -22.226 4.752 1.00 98.31 355 ILE A CA 1
ATOM 2597 C C . ILE A 1 355 ? 6.680 -22.164 3.918 1.00 98.31 355 ILE A C 1
ATOM 2599 O O . ILE A 1 355 ? 5.820 -23.023 4.091 1.00 98.31 355 ILE A O 1
ATOM 2603 N N . ALA A 1 356 ? 6.560 -21.226 2.971 1.00 97.31 356 ALA A N 1
ATOM 2604 C CA . ALA A 1 356 ? 5.393 -21.141 2.088 1.00 97.31 356 ALA A CA 1
ATOM 2605 C C . ALA A 1 356 ? 5.167 -22.453 1.309 1.00 97.31 356 ALA A C 1
ATOM 2607 O O . ALA A 1 356 ? 4.033 -22.921 1.188 1.00 97.31 356 ALA A O 1
ATOM 2608 N N . GLY A 1 357 ? 6.250 -23.090 0.844 1.00 97.19 357 GLY A N 1
ATOM 2609 C CA . GLY A 1 357 ? 6.207 -24.397 0.185 1.00 97.19 357 GLY A CA 1
ATOM 2610 C C . GLY A 1 357 ? 5.767 -25.531 1.115 1.00 97.19 357 GLY A C 1
ATOM 2611 O O . GLY A 1 357 ? 4.921 -26.336 0.733 1.00 97.19 357 GLY A O 1
ATOM 2612 N N . GLN A 1 358 ? 6.278 -25.571 2.349 1.00 97.19 358 GLN A N 1
ATOM 2613 C CA . GLN A 1 358 ? 5.874 -26.554 3.368 1.00 97.19 358 GLN A CA 1
ATOM 2614 C C . GLN A 1 358 ? 4.406 -26.406 3.780 1.00 97.19 358 GLN A C 1
ATOM 2616 O O . GLN A 1 358 ? 3.736 -27.406 4.026 1.00 97.19 358 GLN A O 1
ATOM 2621 N N . GLN A 1 359 ? 3.897 -25.173 3.819 1.00 95.88 359 GLN A N 1
ATOM 2622 C CA . GLN A 1 359 ? 2.483 -24.883 4.065 1.00 95.88 359 GLN A CA 1
ATOM 2623 C C . GLN A 1 359 ? 1.587 -25.192 2.853 1.00 95.88 359 GLN A C 1
ATOM 2625 O O . GLN A 1 359 ? 0.363 -25.127 2.959 1.00 95.88 359 GLN A O 1
ATOM 2630 N N . GLY A 1 360 ? 2.172 -25.513 1.693 1.00 95.00 360 GLY A N 1
ATOM 2631 C CA . GLY A 1 360 ? 1.435 -25.810 0.467 1.00 95.00 360 GLY A CA 1
ATOM 2632 C C . GLY A 1 360 ? 0.700 -24.605 -0.124 1.00 95.00 360 GLY A C 1
ATOM 2633 O O . GLY A 1 360 ? -0.281 -24.792 -0.846 1.00 95.00 360 GLY A O 1
ATOM 2634 N N . TRP A 1 361 ? 1.133 -23.377 0.182 1.00 94.81 361 TRP A N 1
ATOM 2635 C CA . TRP A 1 361 ? 0.482 -22.165 -0.316 1.00 94.81 361 TRP A CA 1
ATOM 2636 C C . TRP A 1 361 ? 0.611 -22.038 -1.836 1.00 94.81 361 TRP A C 1
ATOM 2638 O O . TRP A 1 361 ? 1.650 -22.338 -2.425 1.00 94.81 361 TRP A O 1
ATOM 2648 N N . ARG A 1 362 ? -0.468 -21.569 -2.469 1.00 93.56 362 ARG A N 1
ATOM 2649 C CA . ARG A 1 362 ? -0.550 -21.297 -3.917 1.00 93.56 362 ARG A CA 1
ATOM 2650 C C . ARG A 1 362 ? -1.101 -19.905 -4.236 1.00 93.56 362 ARG A C 1
ATOM 2652 O O . ARG A 1 362 ? -1.304 -19.586 -5.400 1.00 93.56 362 ARG A O 1
ATOM 2659 N N . ASP A 1 363 ? -1.378 -19.119 -3.202 1.00 94.12 363 ASP A N 1
ATOM 2660 C CA . ASP A 1 363 ? -1.899 -17.757 -3.292 1.00 94.12 363 ASP A CA 1
ATOM 2661 C C . ASP A 1 363 ? -0.766 -16.719 -3.367 1.00 94.12 363 ASP A C 1
ATOM 2663 O O . ASP A 1 363 ? 0.416 -17.065 -3.471 1.00 94.12 363 ASP A O 1
ATOM 2667 N N . HIS A 1 364 ? -1.118 -15.433 -3.318 1.00 94.75 364 HIS A N 1
ATOM 2668 C CA . HIS A 1 364 ? -0.179 -14.321 -3.459 1.00 94.75 364 HIS A CA 1
ATOM 2669 C C . HIS A 1 364 ? 0.974 -14.354 -2.455 1.00 94.75 364 HIS A C 1
ATOM 2671 O O . HIS A 1 364 ? 2.053 -13.901 -2.807 1.00 94.75 364 HIS A O 1
ATOM 2677 N N . ARG A 1 365 ? 0.838 -14.981 -1.280 1.00 96.31 365 ARG A N 1
ATOM 2678 C CA . ARG A 1 365 ? 1.943 -15.100 -0.307 1.00 96.31 365 ARG A CA 1
ATOM 2679 C C . ARG A 1 365 ? 3.074 -16.001 -0.806 1.00 96.31 365 ARG A C 1
ATOM 2681 O O . ARG A 1 365 ? 4.248 -15.768 -0.502 1.00 96.31 365 ARG A O 1
ATOM 2688 N N . MET A 1 366 ? 2.742 -17.021 -1.604 1.00 97.00 366 MET A N 1
ATOM 2689 C CA . MET A 1 366 ? 3.741 -17.804 -2.339 1.00 97.00 366 MET A CA 1
ATOM 2690 C C . MET A 1 366 ? 4.426 -16.925 -3.390 1.00 97.00 366 MET A C 1
ATOM 2692 O O . MET A 1 366 ? 5.654 -16.884 -3.459 1.00 97.00 366 MET A O 1
ATOM 2696 N N . GLY A 1 367 ? 3.634 -16.168 -4.157 1.00 96.94 367 GLY A N 1
ATOM 2697 C CA . GLY A 1 367 ? 4.147 -15.201 -5.128 1.00 96.94 367 GLY A CA 1
ATOM 2698 C C . GLY A 1 367 ? 5.082 -14.172 -4.489 1.00 96.94 367 GLY A C 1
ATOM 2699 O O . GLY A 1 367 ? 6.145 -13.888 -5.038 1.00 96.94 367 GLY A O 1
ATOM 2700 N N . PHE A 1 368 ? 4.752 -13.689 -3.291 1.00 97.44 368 PHE A N 1
ATOM 2701 C CA . PHE A 1 368 ? 5.539 -12.711 -2.549 1.00 97.44 368 PHE A CA 1
ATOM 2702 C C . PHE A 1 368 ? 6.859 -13.297 -2.055 1.00 97.44 368 PHE A C 1
ATOM 2704 O O . PHE A 1 368 ? 7.913 -12.678 -2.199 1.00 97.44 368 PHE A O 1
ATOM 2711 N N . SER A 1 369 ? 6.830 -14.544 -1.579 1.00 98.19 369 SER A N 1
ATOM 2712 C CA . SER A 1 369 ? 8.039 -15.273 -1.183 1.00 98.19 369 SER A CA 1
ATOM 2713 C C . SER A 1 369 ? 9.011 -15.460 -2.360 1.00 98.19 369 SER A C 1
ATOM 2715 O O . SER A 1 369 ? 10.218 -15.264 -2.210 1.00 98.19 369 SER A O 1
ATOM 2717 N N . GLU A 1 370 ? 8.492 -15.791 -3.547 1.00 98.50 370 GLU A N 1
ATOM 2718 C CA . GLU A 1 370 ? 9.278 -15.868 -4.787 1.00 98.50 370 GLU A CA 1
ATOM 2719 C C . GLU A 1 370 ? 9.798 -14.485 -5.216 1.00 98.50 370 GLU A C 1
ATOM 2721 O O . GLU A 1 370 ? 10.974 -14.338 -5.550 1.00 98.50 370 GLU A O 1
ATOM 2726 N N . TYR A 1 371 ? 8.949 -13.456 -5.161 1.00 97.56 371 TYR A N 1
ATOM 2727 C CA . TYR A 1 371 ? 9.278 -12.083 -5.545 1.00 97.56 371 TYR A CA 1
ATOM 2728 C C . TYR A 1 371 ? 10.418 -11.491 -4.706 1.00 97.56 371 TYR A C 1
ATOM 2730 O O . TYR A 1 371 ? 11.382 -10.969 -5.274 1.00 97.56 371 TYR A O 1
ATOM 2738 N N . ILE A 1 372 ? 10.357 -11.608 -3.372 1.00 96.69 372 ILE A N 1
ATOM 2739 C CA . ILE A 1 372 ? 11.408 -11.097 -2.478 1.00 96.69 372 ILE A CA 1
ATOM 2740 C C . ILE A 1 372 ? 12.748 -11.757 -2.810 1.00 96.69 372 ILE A C 1
ATOM 2742 O O . ILE A 1 372 ? 13.767 -11.074 -2.942 1.00 96.69 372 ILE A O 1
ATOM 2746 N N . LEU A 1 373 ? 12.756 -13.084 -2.967 1.00 97.25 373 LEU A N 1
ATOM 2747 C CA . LEU A 1 373 ? 13.977 -13.818 -3.281 1.00 97.25 373 LEU A CA 1
ATOM 2748 C C . LEU A 1 373 ? 14.527 -13.431 -4.660 1.00 97.25 373 LEU A C 1
ATOM 2750 O O . LEU A 1 373 ? 15.729 -13.205 -4.790 1.00 97.25 373 LEU A O 1
ATOM 2754 N N . GLY A 1 374 ? 13.653 -13.272 -5.657 1.00 96.56 374 GLY A N 1
ATOM 2755 C CA . GLY A 1 374 ? 14.021 -12.769 -6.979 1.00 96.56 374 GLY A CA 1
ATOM 2756 C C . GLY A 1 374 ? 14.704 -11.402 -6.913 1.00 96.56 374 GLY A C 1
ATOM 2757 O O . GLY A 1 374 ? 15.800 -11.241 -7.447 1.00 96.56 374 GLY A O 1
ATOM 2758 N N . ARG A 1 375 ? 14.123 -10.443 -6.183 1.00 94.75 375 ARG A N 1
ATOM 2759 C CA . ARG A 1 375 ? 14.708 -9.102 -5.999 1.00 94.75 375 ARG A CA 1
ATOM 2760 C C . ARG A 1 375 ? 16.077 -9.132 -5.331 1.00 94.75 375 ARG A C 1
ATOM 2762 O O . ARG A 1 375 ? 16.984 -8.429 -5.763 1.00 94.75 375 ARG A O 1
ATOM 2769 N N . LEU A 1 376 ? 16.248 -9.937 -4.284 1.00 94.81 376 LEU A N 1
ATOM 2770 C CA . LEU A 1 376 ? 17.524 -10.016 -3.563 1.00 94.81 376 LEU A CA 1
ATOM 2771 C C . LEU A 1 376 ? 18.633 -10.704 -4.370 1.00 94.81 376 LEU A C 1
ATOM 2773 O O . LEU A 1 376 ? 19.813 -10.504 -4.077 1.00 94.81 376 LEU A O 1
ATOM 2777 N N . LEU A 1 377 ? 18.275 -11.516 -5.367 1.00 95.38 377 LEU A N 1
ATOM 2778 C CA . LEU A 1 377 ? 19.229 -12.201 -6.234 1.00 95.38 377 LEU A CA 1
ATOM 2779 C C . LEU A 1 377 ? 19.649 -11.376 -7.456 1.00 95.38 377 LEU A C 1
ATOM 2781 O O . LEU A 1 377 ? 20.669 -11.718 -8.044 1.00 95.38 377 LEU A O 1
ATOM 2785 N N . GLU A 1 378 ? 18.941 -10.298 -7.816 1.00 91.00 378 GLU A N 1
ATOM 2786 C CA . GLU A 1 378 ? 19.138 -9.572 -9.086 1.00 91.00 378 GLU A CA 1
ATOM 2787 C C . GLU A 1 378 ? 20.603 -9.189 -9.351 1.00 91.00 378 GLU A C 1
ATOM 2789 O O . GLU A 1 378 ? 21.114 -9.432 -10.439 1.00 91.00 378 GLU A O 1
ATOM 2794 N N . ALA A 1 379 ? 21.312 -8.671 -8.343 1.00 88.75 379 ALA A N 1
ATOM 2795 C CA . ALA A 1 379 ? 22.709 -8.256 -8.489 1.00 88.75 379 ALA A CA 1
ATOM 2796 C C . ALA A 1 379 ? 23.723 -9.419 -8.485 1.00 88.75 379 ALA A C 1
ATOM 2798 O O . ALA A 1 379 ? 24.853 -9.251 -8.938 1.00 88.75 379 ALA A O 1
ATOM 2799 N N . ARG A 1 380 ? 23.361 -10.582 -7.927 1.00 92.56 380 ARG A N 1
ATOM 2800 C CA . ARG A 1 380 ? 24.285 -11.708 -7.692 1.00 92.56 380 ARG A CA 1
ATOM 2801 C C . ARG A 1 380 ? 24.110 -12.841 -8.697 1.00 92.56 380 ARG A C 1
ATOM 2803 O O . ARG A 1 380 ? 25.095 -13.452 -9.097 1.00 92.56 380 ARG A O 1
ATOM 2810 N N . ASP A 1 381 ? 22.869 -13.154 -9.039 1.00 95.38 381 ASP A N 1
ATOM 2811 C CA . ASP A 1 381 ? 22.491 -14.217 -9.964 1.00 95.38 381 ASP A CA 1
ATOM 2812 C C . ASP A 1 381 ? 21.227 -13.792 -10.736 1.00 95.38 381 ASP A C 1
ATOM 2814 O O . ASP A 1 381 ? 20.106 -14.145 -10.351 1.00 95.38 381 ASP A O 1
ATOM 2818 N N . PRO A 1 382 ? 21.391 -13.011 -11.823 1.00 92.38 382 PRO A N 1
ATOM 2819 C CA . PRO A 1 382 ? 20.272 -12.503 -12.614 1.00 92.38 382 PRO A CA 1
ATOM 2820 C C . PRO A 1 382 ? 19.397 -13.612 -13.213 1.00 92.38 382 PRO A C 1
ATOM 2822 O O . PRO A 1 382 ? 18.185 -13.444 -13.350 1.00 92.38 382 PRO A O 1
ATOM 2825 N N . ASN A 1 383 ? 19.986 -14.766 -13.540 1.00 94.50 383 ASN A N 1
ATOM 2826 C CA . ASN A 1 383 ? 19.258 -15.893 -14.120 1.00 94.50 383 ASN A CA 1
ATOM 2827 C C . ASN A 1 383 ? 18.351 -16.557 -13.081 1.00 94.50 383 ASN A C 1
ATOM 2829 O O . ASN A 1 383 ? 17.173 -16.810 -13.358 1.00 94.50 383 ASN A O 1
ATOM 2833 N N . ALA A 1 384 ? 18.868 -16.804 -11.873 1.00 97.00 384 ALA A N 1
ATOM 2834 C CA . ALA A 1 384 ? 18.044 -17.291 -10.773 1.00 97.00 384 ALA A CA 1
ATOM 2835 C C . ALA A 1 384 ? 16.968 -16.263 -10.399 1.00 97.00 384 ALA A C 1
ATOM 2837 O O . ALA A 1 384 ? 15.798 -16.631 -10.274 1.00 97.00 384 ALA A O 1
ATOM 2838 N N . ALA A 1 385 ? 17.332 -14.980 -10.295 1.00 96.31 385 ALA A N 1
ATOM 2839 C CA . ALA A 1 385 ? 16.400 -13.889 -10.014 1.00 96.31 385 ALA A CA 1
ATOM 2840 C C . ALA A 1 385 ? 15.220 -13.873 -10.997 1.00 96.31 385 ALA A C 1
ATOM 2842 O O . ALA A 1 385 ? 14.058 -13.836 -10.586 1.00 96.31 385 ALA A O 1
ATOM 2843 N N . LEU A 1 386 ? 15.506 -13.996 -12.294 1.00 96.19 386 LEU A N 1
ATOM 2844 C CA . LEU A 1 386 ? 14.494 -14.057 -13.341 1.00 96.19 386 LEU A CA 1
ATOM 2845 C C . LEU A 1 386 ? 13.606 -15.304 -13.233 1.00 96.19 386 LEU A C 1
ATOM 2847 O O . LEU A 1 386 ? 12.397 -15.222 -13.449 1.00 96.19 386 LEU A O 1
ATOM 2851 N N . ALA A 1 387 ? 14.170 -16.460 -12.874 1.00 98.06 387 ALA A N 1
ATOM 2852 C CA . ALA A 1 387 ? 13.387 -17.674 -12.652 1.00 98.06 387 ALA A CA 1
ATOM 2853 C C . ALA A 1 387 ? 12.401 -17.516 -11.479 1.00 98.06 387 ALA A C 1
ATOM 2855 O O . ALA A 1 387 ? 11.243 -17.918 -11.605 1.00 98.06 387 ALA A O 1
ATOM 2856 N N . HIS A 1 388 ? 12.834 -16.899 -10.375 1.00 98.44 388 HIS A N 1
ATOM 2857 C CA . HIS A 1 388 ? 11.966 -16.528 -9.250 1.00 98.44 388 HIS A CA 1
ATOM 2858 C C . HIS A 1 388 ? 10.872 -15.541 -9.688 1.00 98.44 388 HIS A C 1
ATOM 2860 O O . HIS A 1 388 ? 9.693 -15.762 -9.416 1.00 98.44 388 HIS A O 1
ATOM 2866 N N . MET A 1 389 ? 11.233 -14.512 -10.460 1.00 97.88 389 MET A N 1
ATOM 2867 C CA . MET A 1 389 ? 10.283 -13.515 -10.960 1.00 97.88 389 MET A CA 1
ATOM 2868 C C . MET A 1 389 ? 9.204 -14.131 -11.863 1.00 97.88 389 MET A C 1
ATOM 2870 O O . MET A 1 389 ? 8.029 -13.798 -11.733 1.00 97.88 389 MET A O 1
ATOM 2874 N N . ARG A 1 390 ? 9.568 -15.084 -12.733 1.00 98.25 390 ARG A N 1
ATOM 2875 C CA . ARG A 1 390 ? 8.608 -15.825 -13.573 1.00 98.25 390 ARG A CA 1
ATOM 2876 C C . ARG A 1 390 ? 7.637 -16.665 -12.744 1.00 98.25 390 ARG A C 1
ATOM 2878 O O . ARG A 1 390 ? 6.453 -16.702 -13.068 1.00 98.25 390 ARG A O 1
ATOM 2885 N N . ARG A 1 391 ? 8.111 -17.322 -11.678 1.00 98.50 391 ARG A N 1
ATOM 2886 C CA . ARG A 1 391 ? 7.237 -18.090 -10.774 1.00 98.50 391 ARG A CA 1
ATOM 2887 C C . ARG A 1 391 ? 6.297 -17.181 -9.989 1.00 98.50 391 ARG A C 1
ATOM 2889 O O . ARG A 1 391 ? 5.106 -17.471 -9.938 1.00 98.50 391 ARG A O 1
ATOM 2896 N N . ALA A 1 392 ? 6.796 -16.058 -9.471 1.00 98.31 392 ALA A N 1
ATOM 2897 C CA . ALA A 1 392 ? 5.964 -15.042 -8.831 1.00 98.31 392 ALA A CA 1
ATOM 2898 C C . ALA A 1 392 ? 4.887 -14.511 -9.793 1.00 98.31 392 ALA A C 1
ATOM 2900 O O . ALA A 1 392 ? 3.705 -14.511 -9.459 1.00 98.31 392 ALA A O 1
ATOM 2901 N N . HIS A 1 393 ? 5.276 -14.149 -11.020 1.00 98.12 393 HIS A N 1
ATOM 2902 C CA . HIS A 1 393 ? 4.353 -13.665 -12.047 1.00 98.12 393 HIS A CA 1
ATOM 2903 C C . HIS A 1 393 ? 3.269 -14.689 -12.395 1.00 98.12 393 HIS A C 1
ATOM 2905 O O . HIS A 1 393 ? 2.103 -14.323 -12.518 1.00 98.12 393 HIS A O 1
ATOM 2911 N N . ALA A 1 394 ? 3.624 -15.973 -12.510 1.00 97.81 394 ALA A N 1
ATOM 2912 C CA . ALA A 1 394 ? 2.661 -17.039 -12.775 1.00 97.81 394 ALA A CA 1
ATOM 2913 C C . ALA A 1 394 ? 1.630 -17.188 -11.643 1.00 97.81 394 ALA A C 1
ATOM 2915 O O . ALA A 1 394 ? 0.446 -17.358 -11.922 1.00 97.81 394 ALA A O 1
ATOM 2916 N N . VAL A 1 395 ? 2.061 -17.077 -10.380 1.00 97.25 395 VAL A N 1
ATOM 2917 C CA . VAL A 1 395 ? 1.153 -17.086 -9.221 1.00 97.25 395 VAL A CA 1
ATOM 2918 C C . VAL A 1 395 ? 0.228 -15.869 -9.250 1.00 97.25 395 VAL A C 1
ATOM 2920 O O . VAL A 1 395 ? -0.987 -16.021 -9.155 1.00 97.25 395 VAL A O 1
ATOM 2923 N N . TYR A 1 396 ? 0.771 -14.665 -9.442 1.00 96.62 396 TYR A N 1
ATOM 2924 C CA . TYR A 1 396 ? -0.026 -13.436 -9.447 1.00 96.62 396 TYR A CA 1
ATOM 2925 C C . TYR A 1 396 ? -0.956 -13.296 -10.654 1.00 96.62 396 TYR A C 1
ATOM 2927 O O . TYR A 1 396 ? -1.983 -12.630 -10.564 1.00 96.62 396 TYR A O 1
ATOM 2935 N N . SER A 1 397 ? -0.629 -13.920 -11.781 1.00 95.81 397 SER A N 1
ATOM 2936 C CA . SER A 1 397 ? -1.472 -13.881 -12.983 1.00 95.81 397 SER A CA 1
ATOM 2937 C C . SER A 1 397 ? -2.613 -14.900 -12.942 1.00 95.81 397 SER A C 1
ATOM 2939 O O . SER A 1 397 ? -3.464 -14.902 -13.827 1.00 95.81 397 SER A O 1
ATOM 2941 N N . ALA A 1 398 ? -2.656 -15.769 -11.926 1.00 94.81 398 ALA A N 1
ATOM 2942 C CA . ALA A 1 398 ? -3.675 -16.808 -11.810 1.00 94.81 398 ALA A CA 1
ATOM 2943 C C . ALA A 1 398 ? -5.064 -16.269 -11.423 1.00 94.81 398 ALA A C 1
ATOM 2945 O O . ALA A 1 398 ? -6.057 -16.972 -11.604 1.00 94.81 398 ALA A O 1
ATOM 2946 N N . THR A 1 399 ? -5.153 -15.048 -10.882 1.00 90.69 399 THR A N 1
ATOM 2947 C CA . THR A 1 399 ? -6.421 -14.437 -10.465 1.00 90.69 399 THR A CA 1
ATOM 2948 C C . THR A 1 399 ? -6.456 -12.930 -10.744 1.00 90.69 399 THR A C 1
ATOM 2950 O O . THR A 1 399 ? -5.453 -12.246 -10.524 1.00 90.69 399 THR A O 1
ATOM 2953 N N . PRO A 1 400 ? -7.608 -12.370 -11.171 1.00 89.94 400 PRO A N 1
ATOM 2954 C CA . PRO A 1 400 ? -7.771 -10.925 -11.344 1.00 89.94 400 PRO A CA 1
ATOM 2955 C C . PRO A 1 400 ? -7.470 -10.111 -10.080 1.00 89.94 400 PRO A C 1
ATOM 2957 O O . PRO A 1 400 ? -6.972 -8.994 -10.184 1.00 89.94 400 PRO A O 1
ATOM 2960 N N . ALA A 1 401 ? -7.712 -10.679 -8.892 1.00 88.62 401 ALA A N 1
ATOM 2961 C CA . ALA A 1 401 ? -7.504 -9.999 -7.612 1.00 88.62 401 ALA A CA 1
ATOM 2962 C C . ALA A 1 401 ? -6.030 -9.644 -7.337 1.00 88.62 401 ALA A C 1
ATOM 2964 O O . ALA A 1 401 ? -5.742 -8.773 -6.528 1.00 88.62 401 ALA A O 1
ATOM 2965 N N . THR A 1 402 ? -5.080 -10.290 -8.021 1.00 93.25 402 THR A N 1
ATOM 2966 C CA . THR A 1 402 ? -3.638 -10.048 -7.849 1.00 93.25 402 THR A CA 1
ATOM 2967 C C . THR A 1 402 ? -3.003 -9.373 -9.063 1.00 93.25 402 THR A C 1
ATOM 2969 O O . THR A 1 402 ? -1.781 -9.360 -9.201 1.00 93.25 402 THR A O 1
ATOM 2972 N N . ARG A 1 403 ? -3.806 -8.759 -9.943 1.00 93.62 403 ARG A N 1
ATOM 2973 C CA . ARG A 1 403 ? -3.323 -8.093 -11.167 1.00 93.62 403 ARG A CA 1
ATOM 2974 C C . ARG A 1 403 ? -2.277 -6.998 -10.907 1.00 93.62 403 ARG A C 1
ATOM 2976 O O . ARG A 1 403 ? -1.348 -6.857 -11.695 1.00 93.62 403 ARG A O 1
ATOM 2983 N N . LEU A 1 404 ? -2.364 -6.263 -9.793 1.00 93.44 404 LEU A N 1
ATOM 2984 C CA . LEU A 1 404 ? -1.338 -5.276 -9.421 1.00 93.44 404 LEU A CA 1
ATOM 2985 C C . LEU A 1 404 ? -0.013 -5.930 -9.012 1.00 93.44 404 LEU A C 1
ATOM 2987 O O . LEU A 1 404 ? 1.051 -5.467 -9.420 1.00 93.44 404 LEU A O 1
ATOM 2991 N N . TYR A 1 405 ? -0.056 -7.051 -8.290 1.00 95.00 405 TYR A N 1
ATOM 2992 C CA . TYR A 1 405 ? 1.139 -7.853 -8.013 1.00 95.00 405 TYR A CA 1
ATOM 2993 C C . TYR A 1 405 ? 1.751 -8.399 -9.318 1.00 95.00 405 TYR A C 1
ATOM 2995 O O . TYR A 1 405 ? 2.972 -8.377 -9.523 1.00 95.00 405 TYR A O 1
ATOM 3003 N N . ALA A 1 406 ? 0.900 -8.844 -10.251 1.00 96.62 406 ALA A N 1
ATOM 3004 C CA . ALA A 1 406 ? 1.326 -9.293 -11.573 1.00 96.62 406 ALA A CA 1
ATOM 3005 C C . ALA A 1 406 ? 1.981 -8.156 -12.373 1.00 96.62 406 ALA A C 1
ATOM 3007 O O . ALA A 1 406 ? 2.977 -8.401 -13.047 1.00 96.62 406 ALA A O 1
ATOM 3008 N N . ALA A 1 407 ? 1.503 -6.915 -12.242 1.00 96.06 407 ALA A N 1
ATOM 3009 C CA . ALA A 1 407 ? 2.106 -5.747 -12.882 1.00 96.06 407 ALA A CA 1
ATOM 3010 C C . ALA A 1 407 ? 3.547 -5.501 -12.411 1.00 96.06 407 ALA A C 1
ATOM 3012 O O . ALA A 1 407 ? 4.432 -5.282 -13.238 1.00 96.06 407 ALA A O 1
ATOM 3013 N N . GLN A 1 408 ? 3.817 -5.606 -11.103 1.00 90.69 408 GLN A N 1
ATOM 3014 C CA . GLN A 1 408 ? 5.173 -5.423 -10.566 1.00 90.69 408 GLN A CA 1
ATOM 3015 C C . GLN A 1 408 ? 6.161 -6.456 -11.124 1.00 90.69 408 GLN A C 1
ATOM 3017 O O . GLN A 1 408 ? 7.270 -6.119 -11.541 1.00 90.69 408 GLN A O 1
ATOM 3022 N N . THR A 1 409 ? 5.750 -7.723 -11.163 1.00 95.88 409 THR A N 1
ATOM 3023 C CA . THR A 1 409 ? 6.571 -8.799 -11.739 1.00 95.88 409 THR A CA 1
ATOM 3024 C C . THR A 1 409 ? 6.665 -8.690 -13.265 1.00 95.88 409 THR A C 1
ATOM 3026 O O . THR A 1 409 ? 7.733 -8.922 -13.828 1.00 95.88 409 THR A O 1
ATOM 3029 N N . GLY A 1 410 ? 5.595 -8.254 -13.934 1.00 97.12 410 GLY A N 1
ATOM 3030 C CA . GLY A 1 410 ? 5.541 -8.007 -15.375 1.00 97.12 410 GLY A CA 1
ATOM 3031 C C . GLY A 1 410 ? 6.531 -6.934 -15.827 1.00 97.12 410 GLY A C 1
ATOM 3032 O O . GLY A 1 410 ? 7.234 -7.140 -16.812 1.00 97.12 410 GLY A O 1
ATOM 3033 N N . VAL A 1 411 ? 6.686 -5.848 -15.060 1.00 96.38 411 VAL A N 1
ATOM 3034 C CA . VAL A 1 411 ? 7.721 -4.824 -15.298 1.00 96.38 411 VAL A CA 1
ATOM 3035 C C . VAL A 1 411 ? 9.124 -5.434 -15.270 1.00 96.38 411 VAL A C 1
ATOM 3037 O O . VAL A 1 411 ? 9.931 -5.162 -16.158 1.00 96.38 411 VAL A O 1
ATOM 3040 N N . ALA A 1 412 ? 9.426 -6.296 -14.296 1.00 94.38 412 ALA A N 1
ATOM 3041 C CA . ALA A 1 412 ? 10.727 -6.959 -14.222 1.00 94.38 412 ALA A CA 1
ATOM 3042 C C . ALA A 1 412 ? 10.970 -7.910 -15.411 1.00 94.38 412 ALA A C 1
ATOM 3044 O O . ALA A 1 412 ? 12.068 -7.928 -15.970 1.00 94.38 412 ALA A O 1
ATOM 3045 N N . LEU A 1 413 ? 9.944 -8.651 -15.846 1.00 97.88 413 LEU A N 1
ATOM 3046 C CA . LEU A 1 413 ? 10.018 -9.503 -17.039 1.00 97.88 413 LEU A CA 1
ATOM 3047 C C . LEU A 1 413 ? 10.158 -8.687 -18.337 1.00 97.88 413 LEU A C 1
ATOM 3049 O O . LEU A 1 413 ? 10.889 -9.094 -19.238 1.00 97.88 413 LEU A O 1
ATOM 3053 N N . ALA A 1 414 ? 9.513 -7.523 -18.430 1.00 98.19 414 ALA A N 1
ATOM 3054 C CA . ALA A 1 414 ? 9.608 -6.632 -19.584 1.00 98.19 414 ALA A CA 1
ATOM 3055 C C . ALA A 1 414 ? 11.004 -6.004 -19.708 1.00 98.19 414 ALA A C 1
ATOM 3057 O O . ALA A 1 414 ? 11.569 -5.953 -20.800 1.00 98.19 414 ALA A O 1
ATOM 3058 N N . ARG A 1 415 ? 11.610 -5.605 -18.582 1.00 96.50 415 ARG A N 1
ATOM 3059 C CA . ARG A 1 415 ? 13.011 -5.146 -18.534 1.00 96.50 415 ARG A CA 1
ATOM 3060 C C . ARG A 1 415 ? 13.973 -6.209 -19.053 1.00 96.50 415 ARG A C 1
ATOM 3062 O O . ARG A 1 415 ? 14.879 -5.913 -19.822 1.00 96.50 415 ARG A O 1
ATOM 3069 N N . ASP A 1 416 ? 13.763 -7.455 -18.650 1.00 95.81 416 ASP A N 1
ATOM 3070 C CA . ASP A 1 416 ? 14.527 -8.602 -19.135 1.00 95.81 416 ASP A CA 1
ATOM 3071 C C . ASP A 1 416 ? 14.297 -8.885 -20.637 1.00 95.81 416 ASP A C 1
ATOM 3073 O O . ASP A 1 416 ? 15.244 -9.209 -21.354 1.00 95.81 416 ASP A O 1
ATOM 3077 N N . ALA A 1 417 ? 13.076 -8.701 -21.149 1.00 97.56 417 ALA A N 1
ATOM 3078 C CA . ALA A 1 417 ? 12.804 -8.779 -22.586 1.00 97.56 417 ALA A CA 1
ATOM 3079 C C . ALA A 1 417 ? 13.572 -7.706 -23.383 1.00 97.56 417 ALA A C 1
ATOM 3081 O O . ALA A 1 417 ? 14.209 -8.046 -24.381 1.00 97.56 417 ALA A O 1
ATOM 3082 N N . LEU A 1 418 ? 13.609 -6.454 -22.904 1.00 96.62 418 LEU A N 1
ATOM 3083 C CA . LEU A 1 418 ? 14.420 -5.387 -23.511 1.00 96.62 418 LEU A CA 1
ATOM 3084 C C . LEU A 1 418 ? 15.909 -5.736 -23.546 1.00 96.62 418 LEU A C 1
ATOM 3086 O O . LEU A 1 418 ? 16.525 -5.621 -24.602 1.00 96.62 418 LEU A O 1
ATOM 3090 N N . ARG A 1 419 ? 16.463 -6.247 -22.435 1.00 95.69 419 ARG A N 1
ATOM 3091 C CA . ARG A 1 419 ? 17.870 -6.694 -22.358 1.00 95.69 419 ARG A CA 1
ATOM 3092 C C . ARG A 1 419 ? 18.235 -7.748 -23.394 1.00 95.69 419 ARG A C 1
ATOM 3094 O O . ARG A 1 419 ? 19.369 -7.795 -23.857 1.00 95.69 419 ARG A O 1
ATOM 3101 N N . ARG A 1 420 ? 17.279 -8.595 -23.777 1.00 95.38 420 ARG A N 1
ATOM 3102 C CA . ARG A 1 420 ? 17.463 -9.610 -24.824 1.00 95.38 420 ARG A CA 1
ATOM 3103 C C . ARG A 1 420 ? 17.254 -9.099 -26.248 1.00 95.38 420 ARG A C 1
ATOM 3105 O O . ARG A 1 420 ? 17.371 -9.891 -27.178 1.00 95.38 420 ARG A O 1
ATOM 3112 N N . GLY A 1 421 ? 16.906 -7.830 -26.437 1.00 97.19 421 GLY A N 1
ATOM 3113 C CA . GLY A 1 421 ? 16.530 -7.316 -27.751 1.00 97.19 421 GLY A CA 1
ATOM 3114 C C . GLY A 1 421 ? 15.084 -7.638 -28.161 1.00 97.19 421 GLY A C 1
ATOM 3115 O O . GLY A 1 421 ? 14.693 -7.345 -29.288 1.00 97.19 421 GLY A O 1
ATOM 3116 N N . ASP A 1 422 ? 14.266 -8.224 -27.279 1.00 97.81 422 ASP A N 1
ATOM 3117 C CA . ASP A 1 422 ? 12.904 -8.670 -27.595 1.00 97.81 422 ASP A CA 1
ATOM 3118 C C . ASP A 1 422 ? 11.863 -7.589 -27.263 1.00 97.81 422 ASP A C 1
ATOM 3120 O O . ASP A 1 422 ? 11.125 -7.641 -26.271 1.00 97.81 422 ASP A O 1
ATOM 3124 N N . ALA A 1 423 ? 11.809 -6.571 -28.121 1.00 98.06 423 ALA A N 1
ATOM 3125 C CA . ALA A 1 423 ? 10.860 -5.470 -27.986 1.00 98.06 423 ALA A CA 1
ATOM 3126 C C . ALA A 1 423 ? 9.392 -5.922 -28.094 1.00 98.06 423 ALA A C 1
ATOM 3128 O O . ALA A 1 423 ? 8.514 -5.319 -27.475 1.00 98.06 423 ALA A O 1
ATOM 3129 N N . GLN A 1 424 ? 9.105 -6.982 -28.858 1.00 98.25 424 GLN A N 1
ATOM 3130 C CA . GLN A 1 424 ? 7.738 -7.478 -29.018 1.00 98.25 424 GLN A CA 1
ATOM 3131 C C . GLN A 1 424 ? 7.229 -8.128 -27.730 1.00 98.25 424 GLN A C 1
ATOM 3133 O O . GLN A 1 424 ? 6.121 -7.807 -27.295 1.00 98.25 424 GLN A O 1
ATOM 3138 N N . ALA A 1 425 ? 8.032 -8.984 -27.091 1.00 98.12 425 ALA A N 1
ATOM 3139 C CA . ALA A 1 425 ? 7.674 -9.562 -25.799 1.00 98.12 425 ALA A CA 1
ATOM 3140 C C . ALA A 1 425 ? 7.568 -8.494 -24.703 1.00 98.12 425 ALA A C 1
ATOM 3142 O O . ALA A 1 425 ? 6.660 -8.569 -23.876 1.00 98.12 425 ALA A O 1
ATOM 3143 N N . CYS A 1 426 ? 8.439 -7.475 -24.721 1.00 98.44 426 CYS A N 1
ATOM 3144 C CA . CYS A 1 426 ? 8.331 -6.330 -23.814 1.00 98.44 426 CYS A CA 1
ATOM 3145 C C . CYS A 1 426 ? 6.964 -5.640 -23.945 1.00 98.44 426 CYS A C 1
ATOM 3147 O O . CYS A 1 426 ? 6.234 -5.529 -22.963 1.00 98.44 426 CYS A O 1
ATOM 3149 N N . LEU A 1 427 ? 6.569 -5.240 -25.159 1.00 98.50 427 LEU A N 1
ATOM 3150 C CA . LEU A 1 427 ? 5.285 -4.566 -25.380 1.00 98.50 427 LEU A CA 1
ATOM 3151 C C . LEU A 1 427 ? 4.085 -5.447 -25.013 1.00 98.50 427 LEU A C 1
ATOM 3153 O O . LEU A 1 427 ? 3.115 -4.929 -24.467 1.00 98.50 427 LEU A O 1
ATOM 3157 N N . ALA A 1 428 ? 4.158 -6.758 -25.256 1.00 98.00 428 ALA A N 1
ATOM 3158 C CA . ALA A 1 428 ? 3.098 -7.694 -24.880 1.00 98.00 428 ALA A CA 1
ATOM 3159 C C . ALA A 1 428 ? 2.908 -7.783 -23.355 1.00 98.00 428 ALA A C 1
ATOM 3161 O O . ALA A 1 428 ? 1.778 -7.767 -22.878 1.00 98.00 428 ALA A O 1
ATOM 3162 N N . LEU A 1 429 ? 3.998 -7.818 -22.580 1.00 97.56 429 LEU A N 1
ATOM 3163 C CA . LEU A 1 429 ? 3.945 -7.828 -21.109 1.00 97.56 429 LEU A CA 1
ATOM 3164 C C . LEU A 1 429 ? 3.396 -6.520 -20.522 1.00 97.56 429 LEU A C 1
ATOM 3166 O O . LEU A 1 429 ? 2.844 -6.519 -19.424 1.00 97.56 429 LEU A O 1
ATOM 3170 N N . LEU A 1 430 ? 3.578 -5.407 -21.234 1.00 97.81 430 LEU A N 1
ATOM 3171 C CA . LEU A 1 430 ? 3.218 -4.070 -20.767 1.00 97.81 430 LEU A CA 1
ATOM 3172 C C . LEU A 1 430 ? 1.854 -3.589 -21.267 1.00 97.81 430 LEU A C 1
ATOM 3174 O O . LEU A 1 430 ? 1.411 -2.537 -20.821 1.00 97.81 430 LEU A O 1
ATOM 3178 N N . GLN A 1 431 ? 1.205 -4.305 -22.187 1.00 95.50 431 GLN A N 1
ATOM 3179 C CA . GLN A 1 431 ? 0.064 -3.806 -22.963 1.00 95.50 431 GLN A CA 1
ATOM 3180 C C . GLN A 1 431 ? -1.058 -3.204 -22.099 1.00 95.50 431 GLN A C 1
ATOM 3182 O O . GLN A 1 431 ? -1.494 -2.086 -22.365 1.00 95.50 431 GLN A O 1
ATOM 3187 N N . ASP A 1 432 ? -1.479 -3.910 -21.048 1.00 95.56 432 ASP A N 1
ATOM 3188 C CA . ASP A 1 432 ? -2.623 -3.509 -20.214 1.00 95.56 432 ASP A CA 1
ATOM 3189 C C . ASP A 1 432 ? -2.211 -2.735 -18.948 1.00 95.56 432 ASP A C 1
ATOM 3191 O O . ASP A 1 432 ? -3.052 -2.220 -18.205 1.00 95.56 432 ASP A O 1
ATOM 3195 N N . LEU A 1 433 ? -0.904 -2.631 -18.687 1.00 97.19 433 LEU A N 1
ATOM 3196 C CA . LEU A 1 433 ? -0.392 -2.052 -17.448 1.00 97.19 433 LEU A CA 1
ATOM 3197 C C . LEU A 1 433 ? -0.607 -0.535 -17.313 1.00 97.19 433 LEU A C 1
ATOM 3199 O O . LEU A 1 433 ? -0.820 -0.113 -16.176 1.00 97.19 433 LEU A O 1
ATOM 3203 N N . PRO A 1 434 ? -0.606 0.300 -18.378 1.00 97.06 434 PRO A N 1
ATOM 3204 C CA . PRO A 1 434 ? -0.905 1.722 -18.234 1.00 97.06 434 PRO A CA 1
ATOM 3205 C C . PRO A 1 434 ? -2.305 1.963 -17.666 1.00 97.06 434 PRO A C 1
ATOM 3207 O O . PRO A 1 434 ? -2.451 2.660 -16.666 1.00 97.06 434 PRO A O 1
ATOM 3210 N N . ALA A 1 435 ? -3.322 1.311 -18.240 1.00 95.69 435 ALA A N 1
ATOM 3211 C CA . ALA A 1 435 ? -4.703 1.435 -17.780 1.00 95.69 435 ALA A CA 1
ATOM 3212 C C . ALA A 1 435 ? -4.865 0.920 -16.343 1.00 95.69 435 ALA A C 1
ATOM 3214 O O . ALA A 1 435 ? -5.544 1.544 -15.529 1.00 95.69 435 ALA A O 1
ATOM 3215 N N . LEU A 1 436 ? -4.197 -0.187 -16.006 1.00 95.06 436 LEU A N 1
ATOM 3216 C CA . LEU A 1 436 ? -4.207 -0.722 -14.649 1.00 95.06 436 LEU A CA 1
ATOM 3217 C C . LEU A 1 436 ? -3.549 0.235 -13.641 1.00 95.06 436 LEU A C 1
ATOM 3219 O O . LEU A 1 436 ? -4.084 0.444 -12.551 1.00 95.06 436 LEU A O 1
ATOM 3223 N N . ALA A 1 437 ? -2.401 0.816 -13.990 1.00 96.12 437 ALA A N 1
ATOM 3224 C CA . ALA A 1 437 ? -1.693 1.762 -13.138 1.00 96.12 437 ALA A CA 1
ATOM 3225 C C . ALA A 1 437 ? -2.501 3.053 -12.938 1.00 96.12 437 ALA A C 1
ATOM 3227 O O . ALA A 1 437 ? -2.571 3.553 -11.819 1.00 96.12 437 ALA A O 1
ATOM 3228 N N . GLU A 1 438 ? -3.166 3.558 -13.980 1.00 95.25 438 GLU A N 1
ATOM 3229 C CA . GLU A 1 438 ? -4.071 4.709 -13.879 1.00 95.25 438 GLU A CA 1
ATOM 3230 C C . GLU A 1 438 ? -5.287 4.418 -12.999 1.00 95.25 438 GLU A C 1
ATOM 3232 O O . GLU A 1 438 ? -5.584 5.204 -12.096 1.00 95.25 438 GLU A O 1
ATOM 3237 N N . ALA A 1 439 ? -5.947 3.273 -13.204 1.00 93.69 439 ALA A N 1
ATOM 3238 C CA . ALA A 1 439 ? -7.110 2.862 -12.417 1.00 93.69 439 ALA A CA 1
ATOM 3239 C C . ALA A 1 439 ? -6.792 2.750 -10.918 1.00 93.69 439 ALA A C 1
ATOM 3241 O O . ALA A 1 439 ? -7.633 3.068 -10.086 1.00 93.69 439 ALA A O 1
ATOM 3242 N N . ASN A 1 440 ? -5.561 2.361 -10.574 1.00 93.62 440 ASN A N 1
ATOM 3243 C CA . ASN A 1 440 ? -5.089 2.239 -9.191 1.00 93.62 440 ASN A CA 1
ATOM 3244 C C . ASN A 1 440 ? -4.246 3.439 -8.731 1.00 93.62 440 ASN A C 1
ATOM 3246 O O . ASN A 1 440 ? -3.583 3.379 -7.697 1.00 93.62 440 ASN A O 1
ATOM 3250 N N . GLN A 1 441 ? -4.258 4.525 -9.508 1.00 96.31 441 GLN A N 1
ATOM 3251 C CA . GLN A 1 441 ? -3.547 5.774 -9.242 1.00 96.31 441 GLN A CA 1
ATOM 3252 C C . GLN A 1 441 ? -2.061 5.605 -8.890 1.00 96.31 441 GLN A C 1
ATOM 3254 O O . GLN A 1 441 ? -1.519 6.337 -8.062 1.00 96.31 441 GLN A O 1
ATOM 3259 N N . ASN A 1 442 ? -1.379 4.657 -9.525 1.00 96.50 442 ASN A N 1
ATOM 3260 C CA . ASN A 1 442 ? 0.020 4.347 -9.268 1.00 96.50 442 ASN A CA 1
ATOM 3261 C C . ASN A 1 442 ? 0.922 4.992 -10.339 1.00 96.50 442 ASN A C 1
ATOM 3263 O O . ASN A 1 442 ? 1.198 4.406 -11.389 1.00 96.50 442 ASN A O 1
ATOM 3267 N N . ALA A 1 443 ? 1.378 6.223 -10.090 1.00 96.94 443 ALA A N 1
ATOM 3268 C CA . ALA A 1 443 ? 2.172 6.992 -11.052 1.00 96.94 443 ALA A CA 1
ATOM 3269 C C . ALA A 1 443 ? 3.591 6.449 -11.214 1.00 96.94 443 ALA A C 1
ATOM 3271 O O . ALA A 1 443 ? 4.152 6.541 -12.303 1.00 96.94 443 ALA A O 1
ATOM 3272 N N . SER A 1 444 ? 4.181 5.891 -10.156 1.00 96.06 444 SER A N 1
ATOM 3273 C CA . SER A 1 444 ? 5.503 5.273 -10.216 1.00 96.06 444 SER A CA 1
ATOM 3274 C C . SER A 1 444 ? 5.476 4.030 -11.107 1.00 96.06 444 SER A C 1
ATOM 3276 O O . SER A 1 444 ? 6.362 3.868 -11.944 1.00 96.06 444 SER A O 1
ATOM 3278 N N . LEU A 1 445 ? 4.442 3.186 -11.015 1.00 96.69 445 LEU A N 1
ATOM 3279 C CA . LEU A 1 445 ? 4.230 2.072 -11.942 1.00 96.69 445 LEU A CA 1
ATOM 3280 C C . LEU A 1 445 ? 3.993 2.581 -13.369 1.00 96.69 445 LEU A C 1
ATOM 3282 O O . LEU A 1 445 ? 4.678 2.142 -14.291 1.00 96.69 445 LEU A O 1
ATOM 3286 N N . LEU A 1 446 ? 3.081 3.540 -13.546 1.00 97.56 446 LEU A N 1
ATOM 3287 C CA . LEU A 1 446 ? 2.736 4.098 -14.855 1.00 97.56 446 LEU A CA 1
ATOM 3288 C C . LEU A 1 446 ? 3.952 4.705 -15.566 1.00 97.56 446 LEU A C 1
ATOM 3290 O O . LEU A 1 446 ? 4.201 4.414 -16.734 1.00 97.56 446 LEU A O 1
ATOM 3294 N N . ALA A 1 447 ? 4.753 5.496 -14.851 1.00 97.38 447 ALA A N 1
ATOM 3295 C CA . ALA A 1 447 ? 5.974 6.081 -15.384 1.00 97.38 447 ALA A CA 1
ATOM 3296 C C . ALA A 1 447 ? 6.977 4.999 -15.815 1.00 97.38 447 ALA A C 1
ATOM 3298 O O . ALA A 1 447 ? 7.521 5.099 -16.910 1.00 97.38 447 ALA A O 1
ATOM 3299 N N . GLN A 1 448 ? 7.185 3.945 -15.011 1.00 97.31 448 GLN A N 1
ATOM 3300 C CA . GLN A 1 448 ? 8.087 2.837 -15.375 1.00 97.31 448 GLN A CA 1
ATOM 3301 C C . GLN A 1 448 ? 7.617 2.108 -16.630 1.00 97.31 448 GLN A C 1
ATOM 3303 O O . GLN A 1 448 ? 8.419 1.856 -17.527 1.00 97.31 448 GLN A O 1
ATOM 3308 N N . VAL A 1 449 ? 6.325 1.793 -16.711 1.00 98.19 449 VAL A N 1
ATOM 3309 C CA . VAL A 1 449 ? 5.734 1.115 -17.870 1.00 98.19 449 VAL A CA 1
ATOM 3310 C C . VAL A 1 449 ? 5.928 1.950 -19.137 1.00 98.19 449 VAL A C 1
ATOM 3312 O O . VAL A 1 449 ? 6.419 1.430 -20.136 1.00 98.19 449 VAL A O 1
ATOM 3315 N N . LEU A 1 450 ? 5.622 3.250 -19.084 1.00 98.25 450 LEU A N 1
ATOM 3316 C CA . LEU A 1 450 ? 5.769 4.156 -20.226 1.00 98.25 450 LEU A CA 1
ATOM 3317 C C . LEU A 1 450 ? 7.238 4.340 -20.645 1.00 98.25 450 LEU A C 1
ATOM 3319 O O . LEU A 1 450 ? 7.526 4.401 -21.839 1.00 98.25 450 LEU A O 1
ATOM 3323 N N . MET A 1 451 ? 8.178 4.380 -19.692 1.00 97.94 451 MET A N 1
ATOM 3324 C CA . MET A 1 451 ? 9.616 4.408 -19.999 1.00 97.94 451 MET A CA 1
ATOM 3325 C C . MET A 1 451 ? 10.043 3.151 -20.769 1.00 97.94 451 MET A C 1
ATOM 3327 O O . MET A 1 451 ? 10.729 3.258 -21.780 1.00 97.94 451 MET A O 1
ATOM 3331 N N . LEU A 1 452 ? 9.596 1.966 -20.343 1.00 98.44 452 LEU A N 1
ATOM 3332 C CA . LEU A 1 452 ? 9.926 0.704 -21.014 1.00 98.44 452 LEU A CA 1
ATOM 3333 C C . LEU A 1 452 ? 9.270 0.585 -22.396 1.00 98.44 452 LEU A C 1
ATOM 3335 O O . LEU A 1 452 ? 9.910 0.129 -23.343 1.00 98.44 452 LEU A O 1
ATOM 3339 N N . GLN A 1 453 ? 8.015 1.027 -22.531 1.00 98.50 453 GLN A N 1
ATOM 3340 C CA . GLN A 1 453 ? 7.332 1.102 -23.827 1.00 98.50 453 GLN A CA 1
ATOM 3341 C C . GLN A 1 453 ? 8.063 2.045 -24.788 1.00 98.50 453 GLN A C 1
ATOM 3343 O O . GLN A 1 453 ? 8.163 1.737 -25.975 1.00 98.50 453 GLN A O 1
ATOM 3348 N N . ALA A 1 454 ? 8.614 3.156 -24.287 1.00 98.12 454 ALA A N 1
ATOM 3349 C CA . ALA A 1 454 ? 9.388 4.081 -25.105 1.00 98.12 454 ALA A CA 1
ATOM 3350 C C . ALA A 1 454 ? 10.627 3.411 -25.722 1.00 98.12 454 ALA A C 1
ATOM 3352 O O . ALA A 1 454 ? 10.844 3.552 -26.926 1.00 98.12 454 ALA A O 1
ATOM 3353 N N . GLU A 1 455 ? 11.400 2.645 -24.943 1.00 98.00 455 GLU A N 1
ATOM 3354 C CA . GLU A 1 455 ? 12.563 1.921 -25.485 1.00 98.00 455 GLU A CA 1
ATOM 3355 C C . GLU A 1 455 ? 12.155 0.792 -26.429 1.00 98.00 455 GLU A C 1
ATOM 3357 O O . GLU A 1 455 ? 12.735 0.640 -27.503 1.00 98.00 455 GLU A O 1
ATOM 3362 N N . ALA A 1 456 ? 11.110 0.033 -26.088 1.00 98.19 456 ALA A N 1
ATOM 3363 C CA . ALA A 1 456 ? 10.627 -1.040 -26.952 1.00 98.19 456 ALA A CA 1
ATOM 3364 C C . ALA A 1 456 ? 10.141 -0.507 -28.313 1.00 98.19 456 ALA A C 1
ATOM 3366 O O . ALA A 1 456 ? 10.406 -1.107 -29.355 1.00 98.19 456 ALA A O 1
ATOM 3367 N N . HIS A 1 457 ? 9.451 0.637 -28.329 1.00 98.19 457 HIS A N 1
ATOM 3368 C CA . HIS A 1 457 ? 9.050 1.300 -29.568 1.00 98.19 457 HIS A CA 1
ATOM 3369 C C . HIS A 1 457 ? 10.247 1.818 -30.367 1.00 98.19 457 HIS A C 1
ATOM 3371 O O . HIS A 1 457 ? 10.261 1.643 -31.586 1.00 98.19 457 HIS A O 1
ATOM 3377 N N . ALA A 1 458 ? 11.259 2.387 -29.704 1.00 96.75 458 ALA A N 1
ATOM 3378 C CA . ALA A 1 458 ? 12.481 2.844 -30.364 1.00 96.75 458 ALA A CA 1
ATOM 3379 C C . ALA A 1 458 ? 13.222 1.680 -31.046 1.00 96.75 458 ALA A C 1
ATOM 3381 O O . ALA A 1 458 ? 13.576 1.777 -32.218 1.00 96.75 458 ALA A O 1
ATOM 3382 N N . MET A 1 459 ? 13.348 0.531 -30.374 1.00 96.06 459 MET A N 1
ATOM 3383 C CA . MET A 1 459 ? 13.945 -0.686 -30.948 1.00 96.06 459 MET A CA 1
ATOM 3384 C C . MET A 1 459 ? 13.193 -1.219 -32.178 1.00 96.06 459 MET A C 1
ATOM 3386 O O . MET A 1 459 ? 13.777 -1.911 -33.007 1.00 96.06 459 MET A O 1
ATOM 3390 N N . GLN A 1 460 ? 11.900 -0.914 -32.307 1.00 96.81 460 GLN A N 1
ATOM 3391 C CA . GLN A 1 460 ? 11.076 -1.291 -33.460 1.00 96.81 460 GLN A CA 1
ATOM 3392 C C . GLN A 1 460 ? 11.033 -0.216 -34.560 1.00 96.81 460 GLN A C 1
ATOM 3394 O O . GLN A 1 460 ? 10.249 -0.355 -35.500 1.00 96.81 460 GLN A O 1
ATOM 3399 N N . GLY A 1 461 ? 11.811 0.868 -34.440 1.00 96.62 461 GLY A N 1
ATOM 3400 C CA . GLY A 1 461 ? 11.786 2.002 -35.373 1.00 96.62 461 GLY A CA 1
ATOM 3401 C C . GLY A 1 461 ? 10.483 2.809 -35.329 1.00 96.62 461 GLY A C 1
ATOM 3402 O O . GLY A 1 461 ? 10.118 3.462 -36.305 1.00 96.62 461 GLY A O 1
ATOM 3403 N N . ARG A 1 462 ? 9.730 2.735 -34.222 1.00 97.69 462 ARG A N 1
ATOM 3404 C CA . ARG A 1 462 ? 8.454 3.446 -34.024 1.00 97.69 462 ARG A CA 1
ATOM 3405 C C . ARG A 1 462 ? 8.683 4.754 -33.265 1.00 97.69 462 ARG A C 1
ATOM 3407 O O . ARG A 1 462 ? 8.161 4.942 -32.165 1.00 97.69 462 ARG A O 1
ATOM 3414 N N . ASP A 1 463 ? 9.463 5.654 -33.857 1.00 95.62 463 ASP A N 1
ATOM 3415 C CA . ASP A 1 463 ? 9.997 6.852 -33.189 1.00 95.62 463 ASP A CA 1
ATOM 3416 C C . ASP A 1 463 ? 8.926 7.783 -32.610 1.00 95.62 463 ASP A C 1
ATOM 3418 O O . ASP A 1 463 ? 9.105 8.336 -31.524 1.00 95.62 463 ASP A O 1
ATOM 3422 N N . ASP A 1 464 ? 7.791 7.946 -33.294 1.00 96.94 464 ASP A N 1
ATOM 3423 C CA . ASP A 1 464 ? 6.712 8.808 -32.803 1.00 96.94 464 ASP A CA 1
ATOM 3424 C C . ASP A 1 464 ? 6.037 8.231 -31.552 1.00 96.94 464 ASP A C 1
ATOM 3426 O O . ASP A 1 464 ? 5.776 8.970 -30.600 1.00 96.94 464 ASP A O 1
ATOM 3430 N N . LEU A 1 465 ? 5.834 6.908 -31.502 1.00 97.06 465 LEU A N 1
ATOM 3431 C CA . LEU A 1 465 ? 5.319 6.228 -30.309 1.00 97.06 465 LEU A CA 1
ATOM 3432 C C . LEU A 1 465 ? 6.339 6.272 -29.167 1.00 97.06 465 LEU A C 1
ATOM 3434 O O . LEU A 1 465 ? 5.970 6.533 -28.024 1.00 97.06 465 LEU A O 1
ATOM 3438 N N . ALA A 1 466 ? 7.625 6.082 -29.477 1.00 97.06 466 ALA A N 1
ATOM 3439 C CA . ALA A 1 466 ? 8.701 6.179 -28.496 1.00 97.06 466 ALA A CA 1
ATOM 3440 C C . ALA A 1 466 ? 8.784 7.582 -27.872 1.00 97.06 466 ALA A C 1
ATOM 3442 O O . ALA A 1 466 ? 8.917 7.729 -26.654 1.00 97.06 466 ALA A O 1
ATOM 3443 N N . ARG A 1 467 ? 8.671 8.630 -28.698 1.00 95.38 467 ARG A N 1
ATOM 3444 C CA . ARG A 1 467 ? 8.685 10.029 -28.251 1.00 95.38 467 ARG A CA 1
ATOM 3445 C C . ARG A 1 467 ? 7.462 10.359 -27.397 1.00 95.38 467 ARG A C 1
ATOM 3447 O O . ARG A 1 467 ? 7.623 10.995 -26.355 1.00 95.38 467 ARG A O 1
ATOM 3454 N N . ALA A 1 468 ? 6.274 9.916 -27.811 1.00 95.12 468 ALA A N 1
ATOM 3455 C CA . ALA A 1 468 ? 5.035 10.114 -27.063 1.00 95.12 468 ALA A CA 1
ATOM 3456 C C . ALA A 1 468 ? 5.094 9.436 -25.684 1.00 95.12 468 ALA A C 1
ATOM 3458 O O . ALA A 1 468 ? 4.950 10.115 -24.667 1.00 95.12 468 ALA A O 1
ATOM 3459 N N . ALA A 1 469 ? 5.424 8.139 -25.637 1.00 96.19 469 ALA A N 1
ATOM 3460 C CA . ALA A 1 469 ? 5.542 7.384 -24.389 1.00 96.19 469 ALA A CA 1
ATOM 3461 C C . ALA A 1 469 ? 6.587 7.995 -23.441 1.00 96.19 469 ALA A C 1
ATOM 3463 O O . ALA A 1 469 ? 6.339 8.141 -22.242 1.00 96.19 469 ALA A O 1
ATOM 3464 N N . ARG A 1 470 ? 7.732 8.446 -23.975 1.00 94.88 470 ARG A N 1
ATOM 3465 C CA . ARG A 1 470 ? 8.757 9.125 -23.174 1.00 94.88 470 ARG A CA 1
ATOM 3466 C C . ARG A 1 470 ? 8.233 10.433 -22.579 1.00 94.88 470 ARG A C 1
ATOM 3468 O O . ARG A 1 470 ? 8.406 10.643 -21.381 1.00 94.88 470 ARG A O 1
ATOM 3475 N N . LEU A 1 471 ? 7.566 11.285 -23.359 1.00 92.75 471 LEU A N 1
ATOM 3476 C CA . LEU A 1 471 ? 6.994 12.539 -22.851 1.00 92.75 471 LEU A CA 1
ATOM 3477 C C . LEU A 1 471 ? 5.941 12.291 -21.759 1.00 92.75 471 LEU A C 1
ATOM 3479 O O . LEU A 1 471 ? 5.973 12.949 -20.716 1.00 92.75 471 LEU A O 1
ATOM 3483 N N . ASP A 1 472 ? 5.050 11.322 -21.967 1.00 92.88 472 ASP A N 1
ATOM 3484 C CA . ASP A 1 472 ? 4.015 10.981 -20.991 1.00 92.88 472 ASP A CA 1
ATOM 3485 C C . ASP A 1 472 ? 4.600 10.405 -19.702 1.00 92.88 472 ASP A C 1
ATOM 3487 O O . ASP A 1 472 ? 4.171 10.797 -18.610 1.00 92.88 472 ASP A O 1
ATOM 3491 N N . SER A 1 473 ? 5.641 9.571 -19.809 1.00 95.62 473 SER A N 1
ATOM 3492 C CA . SER A 1 473 ? 6.348 9.031 -18.646 1.00 95.62 473 SER A CA 1
ATOM 3493 C C . SER A 1 473 ? 6.893 10.139 -17.743 1.00 95.62 473 SER A C 1
ATOM 3495 O O . SER A 1 473 ? 6.753 10.059 -16.526 1.00 95.62 473 SER A O 1
ATOM 3497 N N . LEU A 1 474 ? 7.435 11.221 -18.319 1.00 93.75 474 LEU A N 1
ATOM 3498 C CA . LEU A 1 474 ? 8.007 12.341 -17.565 1.00 93.75 474 LEU A CA 1
ATOM 3499 C C . LEU A 1 474 ? 6.945 13.131 -16.789 1.00 93.75 474 LEU A C 1
ATOM 3501 O O . LEU A 1 474 ? 7.227 13.627 -15.696 1.00 93.75 474 LEU A O 1
ATOM 3505 N N . GLY A 1 475 ? 5.730 13.243 -17.336 1.00 89.81 475 GLY A N 1
ATOM 3506 C CA . GLY A 1 475 ? 4.613 13.904 -16.660 1.00 89.81 475 GLY A CA 1
ATOM 3507 C C . GLY A 1 475 ? 4.229 13.199 -15.356 1.00 89.81 475 GLY A C 1
ATOM 3508 O O . GLY A 1 475 ? 3.975 13.863 -14.349 1.00 89.81 475 GLY A O 1
ATOM 3509 N N . TRP A 1 476 ? 4.250 11.864 -15.359 1.00 95.38 476 TRP A N 1
ATOM 3510 C CA . TRP A 1 476 ? 3.960 11.030 -14.188 1.00 95.38 476 TRP A CA 1
ATOM 3511 C C . TRP A 1 476 ? 5.170 10.815 -13.274 1.00 95.38 476 TRP A C 1
ATOM 3513 O O . TRP A 1 476 ? 5.017 10.790 -12.055 1.00 95.38 476 TRP A O 1
ATOM 3523 N N . ALA A 1 477 ? 6.382 10.747 -13.830 1.00 94.94 477 ALA A N 1
ATOM 3524 C CA . ALA A 1 477 ? 7.626 10.509 -13.098 1.00 94.94 477 ALA A CA 1
ATOM 3525 C C . ALA A 1 477 ? 7.882 11.542 -11.992 1.00 94.94 477 ALA A C 1
ATOM 3527 O O . ALA A 1 477 ? 8.404 11.198 -10.937 1.00 94.94 477 ALA A O 1
ATOM 3528 N N . ARG A 1 478 ? 7.481 12.803 -12.192 1.00 92.56 478 ARG A N 1
ATOM 3529 C CA . ARG A 1 478 ? 7.603 13.837 -11.151 1.00 92.56 478 ARG A CA 1
ATOM 3530 C C . ARG A 1 478 ? 6.708 13.582 -9.943 1.00 92.56 478 ARG A C 1
ATOM 3532 O O . ARG A 1 478 ? 7.089 13.924 -8.831 1.00 92.56 478 ARG A O 1
ATOM 3539 N N . TYR A 1 479 ? 5.531 13.006 -10.168 1.00 94.88 479 TYR A N 1
ATOM 3540 C CA . TYR A 1 479 ? 4.623 12.626 -9.092 1.00 94.88 479 TYR A CA 1
ATOM 3541 C C . TYR A 1 479 ? 5.073 11.312 -8.434 1.00 94.88 479 TYR A C 1
ATOM 3543 O O . TYR A 1 479 ? 5.135 11.225 -7.213 1.00 94.88 479 TYR A O 1
ATOM 3551 N N . GLY A 1 480 ? 5.452 10.317 -9.245 1.00 94.75 480 GLY A N 1
ATOM 3552 C CA . GLY A 1 480 ? 5.809 8.973 -8.783 1.00 94.75 480 GLY A CA 1
ATOM 3553 C C . GLY A 1 480 ? 7.217 8.815 -8.197 1.00 94.75 480 GLY A C 1
ATOM 3554 O O . GLY A 1 480 ? 7.409 7.960 -7.344 1.00 94.75 480 GLY A O 1
ATOM 3555 N N . PHE A 1 481 ? 8.205 9.607 -8.633 1.00 93.44 481 PHE A N 1
ATOM 3556 C CA . PHE A 1 481 ? 9.604 9.498 -8.178 1.00 93.44 481 PHE A CA 1
ATOM 3557 C C . PHE A 1 481 ? 10.148 10.758 -7.505 1.00 93.44 481 PHE A C 1
ATOM 3559 O O . PHE A 1 481 ? 11.256 10.724 -6.980 1.00 93.44 481 PHE A O 1
ATOM 3566 N N . GLY A 1 482 ? 9.414 11.874 -7.544 1.00 90.56 482 GLY A N 1
ATOM 3567 C CA . GLY A 1 482 ? 9.817 13.123 -6.903 1.00 90.56 482 GLY A CA 1
ATOM 3568 C C . GLY A 1 482 ? 10.918 13.879 -7.663 1.00 90.56 482 GLY A C 1
ATOM 3569 O O . GLY A 1 482 ? 10.664 14.380 -8.766 1.00 90.56 482 GLY A O 1
ATOM 3570 N N . PRO A 1 483 ? 12.115 14.074 -7.076 1.00 89.56 483 PRO A N 1
ATOM 3571 C CA . PRO A 1 483 ? 13.115 14.998 -7.603 1.00 89.56 483 PRO A CA 1
ATOM 3572 C C . PRO A 1 483 ? 13.695 14.575 -8.961 1.00 89.56 483 PRO A C 1
ATOM 3574 O O . PRO A 1 483 ? 13.857 13.396 -9.269 1.00 89.56 483 PRO A O 1
ATOM 3577 N N . THR A 1 484 ? 14.106 15.566 -9.762 1.00 89.69 484 THR A N 1
ATOM 3578 C CA . THR A 1 484 ? 14.629 15.371 -11.128 1.00 89.69 484 THR A CA 1
ATOM 3579 C C . THR A 1 484 ? 15.760 14.348 -11.218 1.00 89.69 484 THR A C 1
ATOM 3581 O O . THR A 1 484 ? 15.813 13.594 -12.183 1.00 89.69 484 THR A O 1
ATOM 3584 N N . TRP A 1 485 ? 16.665 14.295 -10.237 1.00 89.38 485 TRP A N 1
ATOM 3585 C CA . TRP A 1 485 ? 17.783 13.347 -10.264 1.00 89.38 485 TRP A CA 1
ATOM 3586 C C . TRP A 1 485 ? 17.310 11.886 -10.199 1.00 89.38 485 TRP A C 1
ATOM 3588 O O . TRP A 1 485 ? 17.883 11.043 -10.885 1.00 89.38 485 TRP A O 1
ATOM 3598 N N . ALA A 1 486 ? 16.243 11.593 -9.446 1.00 90.62 486 ALA A N 1
ATOM 3599 C CA . ALA A 1 486 ? 15.682 10.248 -9.337 1.00 90.62 486 ALA A CA 1
ATOM 3600 C C . ALA A 1 486 ? 15.028 9.825 -10.660 1.00 90.62 486 ALA A C 1
ATOM 3602 O O . ALA A 1 486 ? 15.207 8.698 -11.120 1.00 90.62 486 ALA A O 1
ATOM 3603 N N . ILE A 1 487 ? 14.347 10.765 -11.323 1.00 92.75 487 ILE A N 1
ATOM 3604 C CA . ILE A 1 487 ? 13.766 10.567 -12.658 1.00 92.75 487 ILE A CA 1
ATOM 3605 C C . ILE A 1 487 ? 14.863 10.277 -13.688 1.00 92.75 487 ILE A C 1
ATOM 3607 O O . ILE A 1 487 ? 14.750 9.320 -14.448 1.00 92.75 487 ILE A O 1
ATOM 3611 N N . LEU A 1 488 ? 15.932 11.082 -13.708 1.00 91.38 488 LEU A N 1
ATOM 3612 C CA . LEU A 1 488 ? 17.050 10.895 -14.637 1.00 91.38 488 LEU A CA 1
ATOM 3613 C C . LEU A 1 488 ? 17.749 9.549 -14.420 1.00 91.38 488 LEU A C 1
ATOM 3615 O O . LEU A 1 488 ? 18.059 8.875 -15.395 1.00 91.38 488 LEU A O 1
ATOM 3619 N N . ALA A 1 489 ? 17.932 9.125 -13.167 1.00 91.12 489 ALA A N 1
ATOM 3620 C CA . ALA A 1 489 ? 18.488 7.810 -12.858 1.00 91.12 489 ALA A CA 1
ATOM 3621 C C . ALA A 1 489 ? 17.611 6.668 -13.401 1.00 91.12 489 ALA A C 1
ATOM 3623 O O . ALA A 1 489 ? 18.139 5.707 -13.951 1.00 91.12 489 ALA A O 1
ATOM 3624 N N . LYS A 1 490 ? 16.278 6.783 -13.299 1.00 92.94 490 LYS A N 1
ATOM 3625 C CA . LYS A 1 490 ? 15.341 5.792 -13.856 1.00 92.94 490 LYS A CA 1
ATOM 3626 C C . LYS A 1 490 ? 15.341 5.761 -15.379 1.00 92.94 490 LYS A C 1
ATOM 3628 O O . LYS A 1 490 ? 15.307 4.680 -15.954 1.00 92.94 490 LYS A O 1
ATOM 3633 N N . LEU A 1 491 ? 15.399 6.923 -16.025 1.00 91.81 491 LEU A N 1
ATOM 3634 C CA . LEU A 1 491 ? 15.510 7.004 -17.482 1.00 91.81 491 LEU A CA 1
ATOM 3635 C C . LEU A 1 491 ? 16.804 6.364 -17.974 1.00 91.81 491 LEU A C 1
ATOM 3637 O O . LEU A 1 491 ? 16.759 5.606 -18.932 1.00 91.81 491 LEU A O 1
ATOM 3641 N N . GLN A 1 492 ? 17.923 6.641 -17.304 1.00 92.62 492 GLN A N 1
ATOM 3642 C CA . GLN A 1 492 ? 19.214 6.049 -17.641 1.00 92.62 492 GLN A CA 1
ATOM 3643 C C . GLN A 1 492 ? 19.179 4.524 -17.476 1.00 92.62 492 GLN A C 1
ATOM 3645 O O . GLN A 1 492 ? 19.486 3.800 -18.412 1.00 92.62 492 GLN A O 1
ATOM 3650 N N . ASP A 1 493 ? 18.698 4.039 -16.329 1.00 92.69 493 ASP A N 1
ATOM 3651 C CA . ASP A 1 493 ? 18.558 2.606 -16.046 1.00 92.69 493 ASP A CA 1
ATOM 3652 C C . ASP A 1 493 ? 17.673 1.867 -17.065 1.00 92.69 493 ASP A C 1
ATOM 3654 O O . ASP A 1 493 ? 17.891 0.687 -17.320 1.00 92.69 493 ASP A O 1
ATOM 3658 N N . VAL A 1 494 ? 16.673 2.536 -17.646 1.00 93.69 494 VAL A N 1
ATOM 3659 C CA . VAL A 1 494 ? 15.828 1.967 -18.705 1.00 93.69 494 VAL A CA 1
ATOM 3660 C C . VAL A 1 494 ? 16.495 2.059 -20.084 1.00 93.69 494 VAL A C 1
ATOM 3662 O O . VAL A 1 494 ? 16.436 1.090 -20.840 1.00 93.69 494 VAL A O 1
ATOM 3665 N N . ALA A 1 495 ? 17.161 3.174 -20.390 1.00 93.25 495 ALA A N 1
ATOM 3666 C CA . ALA A 1 495 ? 17.873 3.391 -21.650 1.00 93.25 495 ALA A CA 1
ATOM 3667 C C . ALA A 1 495 ? 19.085 2.462 -21.825 1.00 93.25 495 ALA A C 1
ATOM 3669 O O . ALA A 1 495 ? 19.430 2.131 -22.954 1.00 93.25 495 ALA A O 1
ATOM 3670 N N . ASP A 1 496 ? 19.679 2.000 -20.723 1.00 93.94 496 ASP A N 1
ATOM 3671 C CA . ASP A 1 496 ? 20.800 1.052 -20.715 1.00 93.94 496 ASP A CA 1
ATOM 3672 C C . ASP A 1 496 ? 20.352 -0.418 -20.854 1.00 93.94 496 ASP A C 1
ATOM 3674 O O . ASP A 1 496 ? 21.181 -1.328 -20.825 1.00 93.94 496 ASP A O 1
ATOM 3678 N N . LEU A 1 497 ? 19.041 -0.691 -20.958 1.00 94.31 497 LEU A N 1
ATOM 3679 C CA . LEU A 1 497 ? 18.538 -2.062 -21.098 1.00 94.31 497 LEU A CA 1
ATOM 3680 C C . LEU A 1 497 ? 18.750 -2.645 -22.497 1.00 94.31 497 LEU A C 1
ATOM 3682 O O . LEU A 1 497 ? 19.224 -3.777 -22.553 1.00 94.31 497 LEU A O 1
ATOM 3686 N N . PRO A 1 498 ? 18.358 -1.982 -23.605 1.00 94.19 498 PRO A N 1
ATOM 3687 C CA . PRO A 1 498 ? 18.499 -2.558 -24.939 1.00 94.19 498 PRO A CA 1
ATOM 3688 C C . PRO A 1 498 ? 19.957 -2.922 -25.266 1.00 94.19 498 PRO A C 1
ATOM 3690 O O . PRO A 1 498 ? 20.871 -2.228 -24.826 1.00 94.19 498 PRO A O 1
ATOM 3693 N N . PRO A 1 499 ? 20.204 -3.983 -26.054 1.00 91.19 499 PRO A N 1
ATOM 3694 C CA . PRO A 1 499 ? 21.558 -4.334 -26.468 1.00 91.19 499 PRO A CA 1
ATOM 3695 C C . PRO A 1 499 ? 22.168 -3.243 -27.361 1.00 91.19 499 PRO A C 1
ATOM 3697 O O . PRO A 1 499 ? 21.469 -2.644 -28.182 1.00 91.19 499 PRO A O 1
ATOM 3700 N N . ASP A 1 500 ? 23.484 -3.039 -27.253 1.00 83.25 500 ASP A N 1
ATOM 3701 C CA . ASP A 1 500 ? 24.226 -2.106 -28.106 1.00 83.25 500 ASP A CA 1
ATOM 3702 C C . ASP A 1 500 ? 24.095 -2.495 -29.587 1.00 83.25 500 ASP A C 1
ATOM 3704 O O . ASP A 1 500 ? 24.682 -3.467 -30.065 1.00 83.25 500 ASP A O 1
ATOM 3708 N N . THR A 1 501 ? 23.350 -1.693 -30.346 1.00 62.09 501 THR A N 1
ATOM 3709 C CA . THR A 1 501 ? 23.154 -1.873 -31.796 1.00 62.09 501 THR A CA 1
ATOM 3710 C C . THR A 1 501 ? 24.359 -1.422 -32.632 1.00 62.09 501 THR A C 1
ATOM 3712 O O . THR A 1 501 ? 24.344 -1.543 -33.852 1.00 62.09 501 THR A O 1
ATOM 3715 N N . THR A 1 502 ? 25.431 -0.933 -31.997 1.00 48.91 502 THR A N 1
ATOM 3716 C CA . THR A 1 502 ? 26.648 -0.418 -32.653 1.00 48.91 502 THR A CA 1
ATOM 3717 C C . THR A 1 502 ? 27.691 -1.488 -32.982 1.00 48.91 502 THR A C 1
ATOM 3719 O O . THR A 1 502 ? 28.738 -1.169 -33.543 1.00 48.91 502 THR A O 1
ATOM 3722 N N . SER A 1 503 ? 27.415 -2.761 -32.694 1.00 43.81 503 SER A N 1
ATOM 3723 C CA . SER A 1 503 ? 28.230 -3.881 -33.167 1.00 43.81 503 SER A CA 1
ATOM 3724 C C . SER A 1 503 ? 27.547 -4.565 -34.353 1.00 43.81 503 SER A C 1
ATOM 3726 O O . SER A 1 503 ? 26.844 -5.558 -34.201 1.00 43.81 503 SER A O 1
ATOM 3728 N N . GLU A 1 504 ? 27.742 -4.017 -35.557 1.00 37.56 504 GLU A N 1
ATOM 3729 C CA . GLU A 1 504 ? 27.415 -4.736 -36.792 1.00 37.56 504 GLU A CA 1
ATOM 3730 C C . GLU A 1 504 ? 28.182 -6.071 -36.839 1.00 37.56 504 GLU A C 1
ATOM 3732 O O . GLU A 1 504 ? 29.416 -6.079 -36.763 1.00 37.56 504 GLU A O 1
ATOM 3737 N N . PRO A 1 505 ? 27.504 -7.213 -37.034 1.00 48.75 505 PRO A N 1
ATOM 3738 C CA . PRO A 1 505 ? 28.160 -8.427 -37.469 1.00 48.75 505 PRO A CA 1
ATOM 3739 C C . PRO A 1 505 ? 28.246 -8.423 -39.003 1.00 48.75 505 PRO A C 1
ATOM 3741 O O . PRO A 1 505 ? 27.269 -8.735 -39.679 1.00 48.7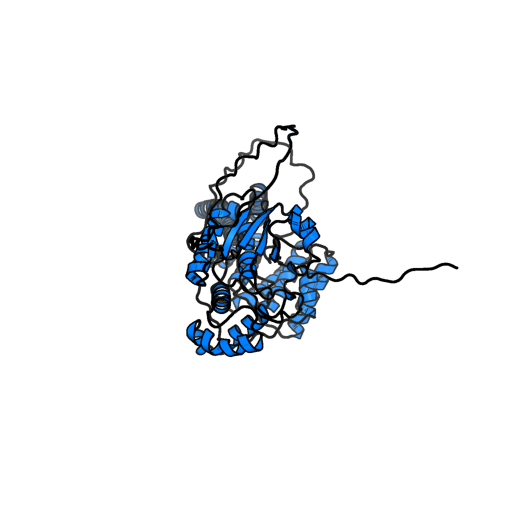5 505 PRO A O 1
ATOM 3744 N N . GLY A 1 506 ? 29.429 -8.130 -39.552 1.00 47.59 506 GLY A N 1
ATOM 3745 C CA . GLY A 1 506 ? 29.799 -8.580 -40.901 1.00 47.59 506 GLY A CA 1
ATOM 3746 C C . GLY A 1 506 ? 30.221 -7.508 -41.907 1.00 47.59 506 GLY A C 1
ATOM 3747 O O . GLY A 1 506 ? 29.495 -7.219 -42.850 1.00 47.59 506 GLY A O 1
ATOM 3748 N N . ALA A 1 507 ? 31.471 -7.059 -41.802 1.00 37.97 507 ALA A N 1
ATOM 3749 C CA . ALA A 1 507 ? 32.296 -6.779 -42.976 1.00 37.97 507 ALA A CA 1
ATOM 3750 C C . ALA A 1 507 ? 33.497 -7.734 -42.913 1.00 37.97 507 ALA A C 1
ATOM 3752 O O . ALA A 1 507 ? 34.520 -7.426 -42.303 1.00 37.97 507 ALA A O 1
ATOM 3753 N N . GLY A 1 508 ? 33.306 -8.942 -43.444 1.00 40.47 508 GLY A N 1
ATOM 3754 C CA . GLY A 1 508 ? 34.328 -9.976 -43.594 1.00 40.47 508 GLY A CA 1
ATOM 3755 C C . GLY A 1 508 ? 34.400 -10.428 -45.037 1.00 40.47 508 GLY A C 1
ATOM 3756 O O . GLY A 1 508 ? 33.308 -10.594 -45.628 1.00 40.47 508 GLY A O 1
#

Foldseek 3Di:
DDDDDDDDDDDDDDDDQLPPLPPDQPDDPDPPDDPPDDDDDPPPPFDAADAFDQFDFDADDAALVQLLVVLLVLAQAAQVRHGQFWGAFADDAEEEEEDDDAAPPLVVLLQSQQVCLCPLQVHNYYYDPDDDPDDDDDDDDDDDDDDDDDDDDDDDDDDDDPPPPPPPDQHQYEYEYADACVLVCVLPVSDQKAKWFDDHDSVCCVVCSPPLRRDSSNDQYGRYMYIYHYSQFFLLRSSLSCQLRVLVNGAGNAAACVCLFASSHSNDLFSHGHNSSSLSSNLSPPPCDDGNHGSVSSSVCSVVSCCVSPVVSNVDDHDHDDGDDPQLVVLCCQLSPPPHDLVSNLRSLVSNLVVCVVVVDLALSNLVSLQSNLSSCCVPPVPSSLVSLVSSLVSLVPDPSSVSSNLVSLLVVLLVCQLVLNLVSNCVSLVCQLVVCSSSVQLLSNLSSLLSNLSSCVSVVNNVSNVVSNSVSSNSCCNNGNDPVSVVVSSVSNNVRHDPPPDDPDPD